Protein AF-A0A4Q5XL34-F1 (afdb_monomer)

Sequence (375 aa):
ARGGANPKLMLAGFIVAAGFISMWISNTSTSLILTPLALSVAAGSAVKGQENPKFAAALVLAIAYAATIGGLATPIGTPPNGIALTQLRAQGIDVSFGEWMAIGLPVVIVLLPIAWLILSQGLKIDAAGAKGAQERVKQELSKLGPLSTPEGRTAIIFFMTAGLWMISTLIADAISASLLGGTRIDSSHVDTMIATLAALLLFMVPAGNGTSRPILVWDDAQKIPWGILLLFGGGLALAAAAEMSGLSRFLASSLQGVADLHPAIVILLVGLLVIIITEFASNIATISLMGPVLISLSAGSETLGAGAFIVPAAMAASMGFAMPVGSASNAIAYGTGKVKQADMIRRGLIMNLCALVVLTIVGLTLAPLVLGGAP

Secondary structure (DSSP, 8-state):
-TTTT-HHHHHHHHHHHHHHHHTTS-HHHHHHHHHHHHHHHHHHT-BTTB--HHHHHHHHHHHHHHHHHHTTSSTTTSHHHHHHHHHHHHTT----HHHHHHHHHHHHHHHHHHHHHHHHTT----HHHHHHHHHHHHHHHHHS-SPPHHHHHHHHHHHHHHHHHHTHHHHHHHHHHHTSTTPPPPHHHHHHHHHHHHHHHHHHSB--SSS--BSS-HHHHTTS-HHHHHHHHHHHHHHHHHHHTTHHHHHHHHTHHHHTS-HHHHHHHHHHHHHHHHTTS-HHHHHHHHHHHHHHHHHT-SS--HHHHHHHHHHHTT---SSTTS-HHHHHHHHTS-S-HHHHHHHHHHHHHHHHHHHHHHHHTHHHHHH----

Foldseek 3Di:
DVLALDLLSVLLVLLVQLLQVLLADELLVSLVVCLVVLQLLQCLLDDPNHGDLLSSLLSLLSNLQSSLLSLQQWCRSDLLSVLLQLLCVVVVQHAARQLSNLQSVVLSVVLSVVSSVLSCPPDDGDSSSSVSSVVSVVVVVVVVPDQALLNVQLVVLVVVLVVCSNCLQVVQVVCCVPPVVNDGDDSNVSNVVSVVVSVVQQQCDASPPPDSGGSDDVVVVVPPPCVSVVLSVVLSVLLVVCVVVCVLVVLLVVCLVVLPDDVLVVLLVLLVVLLVCLLPDQLSVSLSVCSSNLQSSQVSHPWAHSQLRSSLSSSSSSLNQQHCNSDSSSVSSVVVVSHDNVSRNVSSVVSSVVSSVVSSVSSVPVRCVSSPGDD

Mean predicted aligned error: 5.88 Å

Solvent-accessible surface area (backbone atoms only — not comparable to full-atom values): 18573 Å² total; per-residue (Å²): 106,89,45,52,58,39,67,62,42,43,44,44,51,45,26,52,51,26,16,57,50,1,29,74,37,46,27,51,58,40,27,65,66,46,42,61,54,36,50,50,28,29,58,32,24,33,53,97,84,44,59,54,59,70,55,35,22,36,41,31,47,33,28,21,51,17,5,48,44,14,10,48,21,27,52,73,3,32,72,29,42,46,44,37,51,52,56,35,39,75,71,74,43,83,70,32,62,39,55,43,26,70,47,19,39,60,51,32,68,54,48,51,57,51,52,44,54,65,55,44,59,91,68,81,76,54,71,68,16,23,44,33,20,37,50,40,43,47,52,58,58,63,70,65,65,76,86,48,60,44,56,50,54,49,49,51,53,50,54,50,46,55,54,48,36,64,43,18,56,64,51,18,52,51,43,14,62,71,76,46,81,62,51,81,52,57,28,51,58,40,44,52,51,49,52,51,51,50,53,52,46,38,53,64,43,55,23,64,81,91,47,88,51,34,64,44,55,72,77,62,61,69,71,53,72,61,68,58,59,54,46,47,53,48,36,53,51,49,47,51,49,32,55,75,71,41,48,30,59,52,49,30,66,73,40,41,84,54,35,74,41,62,65,68,57,46,42,42,53,52,28,51,50,36,26,60,49,10,31,79,39,56,31,54,58,48,36,52,67,41,43,48,55,36,46,23,48,22,74,52,36,94,80,44,34,48,55,25,42,39,52,30,35,19,53,26,15,56,45,18,56,31,37,48,76,16,26,64,22,31,35,56,33,42,71,68,70,51,43,56,67,70,60,39,30,57,54,12,50,52,49,44,55,56,46,46,53,54,33,35,51,34,21,76,44,49,33,28,66,69,72,48,60,53,135

Nearest PDB structures (foldseek):
  7jsj-assembly1_A  TM=9.023E-01  e=7.312E-17  Homo sapiens
  8uvi-assembly1_A  TM=6.852E-01  e=2.572E-16  Homo sapiens
  8w6t-assembly1_A  TM=6.043E-01  e=1.166E-13  Homo sapiens
  8w6d-assembly1_B  TM=6.026E-01  e=8.239E-14  Homo sapiens
  6wtw-assembly1_A  TM=4.901E-01  e=1.485E-08  Lactobacillus acidophilus

pLDDT: mean 88.85, std 8.47, range [37.09, 98.38]

Structure (mmCIF, N/CA/C/O backbone):
data_AF-A0A4Q5XL34-F1
#
_entry.id   AF-A0A4Q5XL34-F1
#
loop_
_atom_site.group_PDB
_atom_site.id
_atom_site.type_symbol
_atom_site.label_atom_id
_atom_site.label_alt_id
_atom_site.label_comp_id
_atom_site.label_asym_id
_atom_site.label_entity_id
_atom_site.label_seq_id
_atom_site.pdbx_PDB_ins_code
_atom_site.Cartn_x
_atom_site.Cartn_y
_atom_site.Cartn_z
_atom_site.occupancy
_atom_site.B_iso_or_equiv
_atom_site.auth_seq_id
_atom_site.auth_comp_id
_atom_site.auth_asym_id
_atom_site.auth_atom_id
_atom_site.pdbx_PDB_model_num
ATOM 1 N N . ALA A 1 1 ? -21.518 -0.146 10.836 1.00 55.06 1 ALA A N 1
ATOM 2 C CA . ALA A 1 1 ? -22.998 -0.199 10.904 1.00 55.06 1 ALA A CA 1
ATOM 3 C C . ALA A 1 1 ? -23.592 -1.400 10.154 1.00 55.06 1 ALA A C 1
ATOM 5 O O . ALA A 1 1 ? -24.388 -2.113 10.754 1.00 55.06 1 ALA A O 1
ATOM 6 N N . ARG A 1 2 ? -23.206 -1.647 8.887 1.00 63.66 2 ARG A N 1
ATOM 7 C CA . ARG A 1 2 ? -23.783 -2.716 8.039 1.00 63.66 2 ARG A CA 1
ATOM 8 C C . ARG A 1 2 ? -23.348 -4.153 8.383 1.00 63.66 2 ARG A C 1
ATOM 10 O O . ARG A 1 2 ? -24.118 -5.067 8.144 1.00 63.66 2 ARG A O 1
ATOM 17 N N . GLY A 1 3 ? -22.181 -4.359 9.004 1.00 61.25 3 GLY A N 1
ATOM 18 C CA . GLY A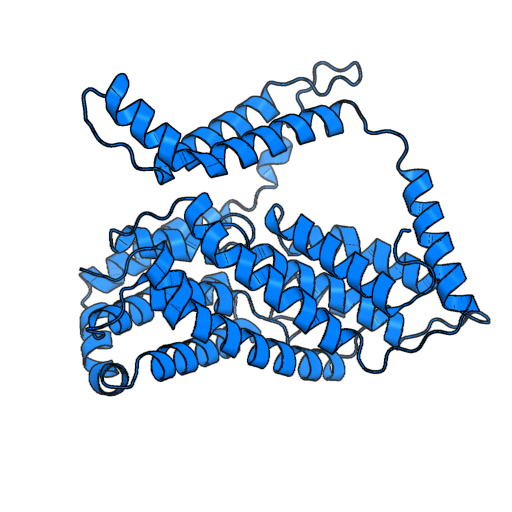 1 3 ? -21.699 -5.691 9.427 1.00 61.25 3 GLY A CA 1
ATOM 19 C C . GLY A 1 3 ? -22.455 -6.340 10.603 1.00 61.25 3 GLY A C 1
ATOM 20 O O . GLY A 1 3 ? -22.102 -7.440 11.022 1.00 61.25 3 GLY A O 1
ATOM 21 N N . GLY A 1 4 ? -23.482 -5.674 11.145 1.00 64.62 4 GLY A N 1
ATOM 22 C CA . GLY A 1 4 ? -24.278 -6.177 12.268 1.00 64.62 4 GLY A CA 1
ATOM 23 C C . GLY A 1 4 ? -23.469 -6.396 13.553 1.00 64.62 4 GLY A C 1
ATOM 24 O O . GLY A 1 4 ? -22.390 -5.832 13.723 1.00 64.62 4 GLY A O 1
ATOM 25 N N . ALA A 1 5 ? -23.999 -7.237 14.444 1.00 73.12 5 ALA A N 1
ATOM 26 C CA . ALA A 1 5 ? -23.354 -7.662 15.689 1.00 73.12 5 ALA A CA 1
ATOM 27 C C . ALA A 1 5 ? -22.424 -8.883 15.487 1.00 73.12 5 ALA A C 1
ATOM 29 O O . ALA A 1 5 ? -22.204 -9.659 16.412 1.00 73.12 5 ALA A O 1
ATOM 30 N N . ASN A 1 6 ? -21.905 -9.110 14.273 1.00 83.88 6 ASN A N 1
ATOM 31 C CA . ASN A 1 6 ? -20.937 -10.178 14.028 1.00 83.88 6 ASN A CA 1
ATOM 32 C C . ASN A 1 6 ? -19.512 -9.598 14.067 1.00 83.88 6 ASN A C 1
ATOM 34 O O . ASN A 1 6 ? -19.152 -8.811 13.187 1.00 83.88 6 ASN A O 1
ATOM 38 N N . PRO A 1 7 ? -18.665 -10.010 15.025 1.00 83.62 7 PRO A N 1
ATOM 39 C CA . PRO A 1 7 ? -17.337 -9.429 15.204 1.00 83.62 7 PRO A CA 1
ATOM 40 C C . PRO A 1 7 ? -16.414 -9.634 14.001 1.00 83.62 7 PRO A C 1
ATOM 42 O O . PRO A 1 7 ? -15.596 -8.768 13.696 1.00 83.62 7 PRO A O 1
ATOM 45 N N . LYS A 1 8 ? -16.569 -10.745 13.269 1.00 87.88 8 LYS A N 1
ATOM 46 C CA . LYS A 1 8 ? -15.782 -11.008 12.059 1.00 87.88 8 LYS A CA 1
ATOM 47 C C . LYS A 1 8 ? -16.195 -10.094 10.907 1.00 87.88 8 LYS A C 1
ATOM 49 O O . LYS A 1 8 ? -15.330 -9.643 10.164 1.00 87.88 8 LYS A O 1
ATOM 54 N N . LEU A 1 9 ? -17.487 -9.788 10.773 1.00 88.38 9 LEU A N 1
ATOM 55 C CA . LEU A 1 9 ? -17.978 -8.840 9.765 1.00 88.38 9 LEU A CA 1
ATOM 56 C C . LEU A 1 9 ? -17.636 -7.391 10.131 1.00 88.38 9 LEU A C 1
ATOM 58 O O . LEU A 1 9 ? -17.369 -6.582 9.247 1.00 88.38 9 LEU A O 1
ATOM 62 N N . MET A 1 10 ? -17.594 -7.061 11.425 1.00 88.00 10 MET A N 1
ATOM 63 C CA . MET A 1 10 ? -17.076 -5.769 11.883 1.00 88.00 10 MET A CA 1
ATOM 64 C C . MET A 1 10 ? -15.600 -5.607 11.517 1.00 88.00 10 MET A C 1
ATOM 66 O O . MET A 1 10 ? -15.234 -4.587 10.939 1.00 88.00 10 MET A O 1
ATOM 70 N N . LEU A 1 11 ? -14.781 -6.630 11.786 1.00 91.94 11 LEU A N 1
ATOM 71 C CA . LEU A 1 11 ? -13.372 -6.660 11.394 1.00 91.94 11 LEU A CA 1
ATOM 72 C C . LEU A 1 11 ? -13.209 -6.480 9.878 1.00 91.94 11 LEU A C 1
ATOM 74 O O . LEU A 1 11 ? -12.425 -5.640 9.449 1.00 91.94 11 LEU A O 1
ATOM 78 N N . ALA A 1 12 ? -13.995 -7.204 9.073 1.00 93.81 12 ALA A N 1
ATOM 79 C CA . ALA A 1 12 ? -13.999 -7.052 7.617 1.00 93.81 12 ALA A CA 1
ATOM 80 C C . ALA A 1 12 ? -14.335 -5.614 7.187 1.00 93.81 12 ALA A C 1
ATOM 82 O O . ALA A 1 12 ? -13.691 -5.078 6.294 1.00 93.81 12 ALA A O 1
ATOM 83 N N . GLY A 1 13 ? -15.292 -4.959 7.854 1.00 92.88 13 GLY A N 1
ATOM 84 C CA . GLY A 1 13 ? -15.625 -3.558 7.593 1.00 92.88 13 GLY A CA 1
ATOM 85 C C . GLY A 1 13 ? -14.450 -2.603 7.823 1.00 92.88 13 GLY A C 1
ATOM 86 O O . GLY A 1 13 ? -14.225 -1.721 6.999 1.00 92.88 13 GLY A O 1
ATOM 87 N N . PHE A 1 14 ? -13.678 -2.800 8.898 1.00 93.75 14 PHE A N 1
ATOM 88 C CA . PHE A 1 14 ? -12.454 -2.028 9.144 1.00 93.75 14 PHE A CA 1
ATOM 89 C C . PHE A 1 14 ? -11.369 -2.320 8.108 1.00 93.75 14 PHE A C 1
ATOM 91 O O . PHE A 1 14 ? -10.745 -1.383 7.627 1.00 93.75 14 PHE A O 1
ATOM 98 N N . ILE A 1 15 ? -11.179 -3.588 7.730 1.00 96.75 15 ILE A N 1
ATOM 99 C CA . ILE A 1 15 ? -10.200 -3.993 6.711 1.00 96.75 15 ILE A CA 1
ATOM 100 C C . ILE A 1 15 ? -10.532 -3.359 5.359 1.00 96.75 15 ILE A C 1
ATOM 102 O O . ILE A 1 15 ? -9.663 -2.769 4.732 1.00 96.75 15 ILE A O 1
ATOM 106 N N . VAL A 1 16 ? -11.790 -3.427 4.919 1.00 96.56 16 VAL A N 1
ATOM 107 C CA . VAL A 1 16 ? -12.207 -2.843 3.637 1.00 96.56 16 VAL A CA 1
ATOM 108 C C . VAL A 1 16 ? -12.094 -1.320 3.668 1.00 96.56 16 VAL A C 1
ATOM 110 O O . VAL A 1 16 ? -11.579 -0.739 2.719 1.00 96.56 16 VAL A O 1
ATOM 113 N N . ALA A 1 17 ? -12.524 -0.667 4.753 1.00 94.81 17 ALA A N 1
ATOM 114 C CA . ALA A 1 17 ? -12.429 0.787 4.873 1.00 94.81 17 ALA A CA 1
ATOM 115 C C . ALA A 1 17 ? -10.970 1.270 4.904 1.00 94.81 17 ALA A C 1
ATOM 117 O O . ALA A 1 17 ? -10.613 2.167 4.147 1.00 94.81 17 ALA A O 1
ATOM 118 N N . ALA A 1 18 ? -10.124 0.656 5.736 1.00 96.94 18 ALA A N 1
ATOM 119 C CA . ALA A 1 18 ? -8.704 0.986 5.819 1.00 96.94 18 ALA A CA 1
ATOM 120 C C . ALA A 1 18 ? -7.989 0.699 4.498 1.00 96.94 18 ALA A C 1
ATOM 122 O O . ALA A 1 18 ? -7.289 1.567 3.991 1.00 96.94 18 ALA A O 1
ATOM 123 N N . GLY A 1 19 ? -8.227 -0.473 3.905 1.00 97.44 19 GLY A N 1
ATOM 124 C CA . GLY A 1 19 ? -7.669 -0.841 2.609 1.00 97.44 19 GLY A CA 1
ATOM 125 C C . GLY A 1 19 ? -8.031 0.171 1.532 1.00 97.44 19 GLY A C 1
ATOM 126 O O . GLY A 1 19 ? -7.138 0.691 0.878 1.00 97.44 19 GLY A O 1
ATOM 127 N N . PHE A 1 20 ? -9.314 0.516 1.404 1.00 96.19 20 PHE A N 1
ATOM 128 C CA . PHE A 1 20 ? -9.785 1.482 0.414 1.00 96.19 20 PHE A CA 1
ATOM 129 C C . PHE A 1 20 ? -9.206 2.886 0.626 1.00 96.19 20 PHE A C 1
ATOM 131 O O . PHE A 1 20 ? -8.734 3.494 -0.327 1.00 96.19 20 PHE A O 1
ATOM 138 N N . ILE A 1 21 ? -9.205 3.404 1.859 1.00 95.06 21 ILE A N 1
ATOM 139 C CA . ILE A 1 21 ? -8.657 4.740 2.152 1.00 95.06 21 ILE A CA 1
ATOM 140 C C . ILE A 1 21 ? -7.155 4.781 1.836 1.00 95.06 21 ILE A C 1
ATOM 142 O O . ILE A 1 21 ? -6.678 5.743 1.234 1.00 95.06 21 ILE A O 1
ATOM 146 N N . SER A 1 22 ? -6.424 3.714 2.168 1.00 96.06 22 SER A N 1
ATOM 147 C CA . SER A 1 22 ? -4.981 3.638 1.928 1.00 96.06 22 SER A CA 1
ATOM 148 C C . SER A 1 22 ? -4.590 3.483 0.460 1.00 96.06 22 SER A C 1
ATOM 150 O O . SER A 1 22 ? -3.429 3.677 0.123 1.00 96.06 22 SER A O 1
ATOM 152 N N . MET A 1 23 ? -5.537 3.172 -0.433 1.00 94.94 23 MET A N 1
ATOM 153 C CA . MET A 1 23 ? -5.277 3.221 -1.877 1.00 94.94 23 MET A CA 1
ATOM 154 C C . MET A 1 23 ? -4.983 4.647 -2.353 1.00 94.94 23 MET A C 1
ATOM 156 O O . MET A 1 23 ? -4.380 4.822 -3.404 1.00 94.94 23 MET A O 1
ATOM 160 N N . TRP A 1 24 ? -5.430 5.665 -1.617 1.00 92.06 24 TRP A N 1
ATOM 161 C CA . TRP A 1 24 ? -5.413 7.060 -2.069 1.00 92.06 24 TRP A CA 1
ATOM 162 C C . TRP A 1 24 ? -4.638 7.988 -1.139 1.00 92.06 24 TRP A C 1
ATOM 164 O O . TRP A 1 24 ? -4.260 9.090 -1.528 1.00 92.06 24 TRP A O 1
ATOM 174 N N . ILE A 1 25 ? -4.429 7.558 0.103 1.00 89.56 25 ILE A N 1
ATOM 175 C CA . ILE A 1 25 ? -3.757 8.312 1.156 1.00 89.56 25 ILE A CA 1
ATOM 176 C C . ILE A 1 25 ? -2.676 7.416 1.763 1.00 89.56 25 ILE A C 1
ATOM 178 O O . ILE A 1 25 ? -2.799 6.195 1.762 1.00 89.56 25 ILE A O 1
ATOM 182 N N . SER A 1 26 ? -1.621 8.016 2.318 1.00 88.94 26 SER A N 1
ATOM 183 C CA . SER A 1 26 ? -0.533 7.266 2.947 1.00 88.94 26 SER A CA 1
ATOM 184 C C . SER A 1 26 ? -1.011 6.287 4.033 1.00 88.94 26 SER A C 1
ATOM 186 O O . SER A 1 26 ? -1.882 6.603 4.853 1.00 88.94 26 SER A O 1
ATOM 188 N N . ASN A 1 27 ? -0.349 5.129 4.102 1.00 92.06 27 ASN A N 1
ATOM 189 C CA . ASN A 1 27 ? -0.591 4.080 5.102 1.00 92.06 27 ASN A CA 1
ATOM 190 C C . ASN A 1 27 ? -0.588 4.615 6.546 1.00 92.06 27 ASN A C 1
ATOM 192 O O . ASN A 1 27 ? -1.427 4.237 7.372 1.00 92.06 27 ASN A O 1
ATOM 196 N N . THR A 1 28 ? 0.330 5.540 6.837 1.00 90.44 28 THR A N 1
ATOM 197 C CA . THR A 1 28 ? 0.462 6.194 8.143 1.00 90.44 28 THR A CA 1
ATOM 198 C C . THR A 1 28 ? -0.777 7.017 8.480 1.00 90.44 28 THR A C 1
ATOM 200 O O . THR A 1 28 ? -1.346 6.856 9.558 1.00 90.44 28 THR A O 1
ATOM 203 N N . SER A 1 29 ? -1.233 7.871 7.559 1.00 90.94 29 SER A N 1
ATOM 204 C CA . SER A 1 29 ? -2.419 8.710 7.764 1.00 90.94 29 SER A CA 1
ATOM 205 C C . SER A 1 29 ? -3.676 7.864 7.952 1.00 90.94 29 SER A C 1
ATOM 207 O O . SER A 1 29 ? -4.436 8.103 8.890 1.00 90.94 29 SER A O 1
ATOM 209 N N . THR A 1 30 ? -3.863 6.835 7.121 1.00 94.62 30 THR A N 1
ATOM 210 C CA . THR A 1 30 ? -4.982 5.890 7.240 1.00 94.62 30 THR A CA 1
ATOM 211 C C . THR A 1 30 ? -5.012 5.244 8.625 1.00 94.62 30 THR A C 1
ATOM 213 O O . THR A 1 30 ? -6.053 5.216 9.288 1.00 94.62 30 THR A O 1
ATOM 216 N N . SER A 1 31 ? -3.854 4.785 9.104 1.00 95.06 31 SER A N 1
ATOM 217 C CA . SER A 1 31 ? -3.725 4.163 10.422 1.00 95.06 31 SER A CA 1
ATOM 218 C C . SER A 1 31 ? -4.014 5.143 11.560 1.00 95.06 31 SER A C 1
ATOM 220 O O . SER A 1 31 ? -4.745 4.793 12.487 1.00 95.06 31 SER A O 1
ATOM 222 N N . LEU A 1 32 ? -3.507 6.378 11.488 1.00 94.00 32 LEU A N 1
ATOM 223 C CA . LEU A 1 32 ? -3.751 7.413 12.500 1.00 94.00 32 LEU A CA 1
ATOM 224 C C . LEU A 1 32 ? -5.230 7.798 12.606 1.00 94.00 32 LEU A C 1
ATOM 226 O O . LEU A 1 32 ? -5.727 7.992 13.712 1.00 94.00 32 LEU A O 1
ATOM 230 N N . ILE A 1 33 ? -5.939 7.878 11.479 1.00 93.62 33 ILE A N 1
ATOM 231 C CA . ILE A 1 33 ? -7.359 8.257 11.446 1.00 93.62 33 ILE A CA 1
ATOM 232 C C . ILE A 1 33 ? -8.240 7.137 12.011 1.00 93.62 33 ILE A C 1
ATOM 234 O O . ILE A 1 33 ? -9.164 7.390 12.784 1.00 93.62 33 ILE A O 1
ATOM 238 N N . LEU A 1 34 ? -7.967 5.884 11.635 1.00 95.12 34 LEU A N 1
ATOM 239 C CA . LEU A 1 34 ? -8.859 4.765 11.947 1.00 95.12 34 LEU A CA 1
ATOM 240 C C . LEU A 1 34 ? -8.557 4.088 13.287 1.00 95.12 34 LEU A C 1
ATOM 242 O O . LEU A 1 34 ? -9.462 3.499 13.882 1.00 95.12 34 LEU A O 1
ATOM 246 N N . THR A 1 35 ? -7.324 4.162 13.794 1.00 95.12 35 THR A N 1
ATOM 247 C CA . THR A 1 35 ? -6.951 3.500 15.058 1.00 95.12 35 THR A CA 1
ATOM 248 C C . THR A 1 35 ? -7.767 4.006 16.255 1.00 95.12 35 THR A C 1
ATOM 250 O O . THR A 1 35 ? -8.309 3.168 16.980 1.00 95.12 35 THR A O 1
ATOM 253 N N . PRO A 1 36 ? -7.959 5.327 16.465 1.00 93.06 36 PRO A N 1
ATOM 254 C CA . PRO A 1 36 ? -8.820 5.826 17.539 1.00 93.06 36 PRO A CA 1
ATOM 255 C C . PRO A 1 36 ? -10.260 5.315 17.427 1.00 93.06 36 PRO A C 1
ATOM 257 O O . PRO A 1 36 ? -10.876 4.964 18.434 1.00 93.06 36 PRO A O 1
ATOM 260 N N . LEU A 1 37 ? -10.783 5.204 16.201 1.00 92.00 37 LEU A N 1
ATOM 261 C CA . LEU A 1 37 ? -12.111 4.648 15.951 1.00 92.00 37 LEU A CA 1
ATOM 262 C C . LEU A 1 37 ? -12.178 3.165 16.348 1.00 92.00 37 LEU A C 1
ATOM 264 O O . LEU A 1 37 ? -13.106 2.765 17.050 1.00 92.00 37 LEU A O 1
ATOM 268 N N . ALA A 1 38 ? -11.184 2.359 15.966 1.00 92.56 38 ALA A N 1
ATOM 269 C CA . ALA A 1 38 ? -11.091 0.959 16.383 1.00 92.56 38 ALA A CA 1
ATOM 270 C C . ALA A 1 38 ? -11.008 0.802 17.904 1.00 92.56 38 ALA A C 1
ATOM 272 O O . ALA A 1 38 ? -11.711 -0.040 18.461 1.00 92.56 38 ALA A O 1
ATOM 273 N N . LEU A 1 39 ? -10.207 1.628 18.583 1.00 93.12 39 LEU A N 1
ATOM 274 C CA . LEU A 1 39 ? -10.120 1.625 20.044 1.00 93.12 39 LEU A CA 1
ATOM 275 C C . LEU A 1 39 ? -11.458 1.993 20.686 1.00 93.12 39 LEU A C 1
ATOM 277 O O . LEU A 1 39 ? -11.887 1.337 21.632 1.00 93.12 39 LEU A O 1
ATOM 281 N N . SER A 1 40 ? -12.159 2.987 20.140 1.00 91.06 40 SER A N 1
ATOM 282 C CA . SER A 1 40 ? -13.471 3.372 20.652 1.00 91.06 40 SER A CA 1
ATOM 283 C C . SER A 1 40 ? -14.504 2.254 20.496 1.00 91.06 40 SER A C 1
ATOM 285 O O . SER A 1 40 ? -15.274 1.985 21.417 1.00 91.06 40 SER A O 1
ATOM 287 N N . VAL A 1 41 ? -14.493 1.556 19.358 1.00 89.88 41 VAL A N 1
ATOM 288 C CA . VAL A 1 41 ? -15.361 0.397 19.102 1.00 89.88 41 VAL A CA 1
ATOM 289 C C . VAL A 1 41 ? -14.999 -0.791 19.994 1.00 89.88 41 VAL A C 1
ATOM 291 O O . VAL A 1 41 ? -15.896 -1.469 20.494 1.00 89.88 41 VAL A O 1
ATOM 294 N N . ALA A 1 42 ? -13.708 -1.025 20.238 1.00 89.81 42 ALA A N 1
ATOM 295 C CA . ALA A 1 42 ? -13.246 -2.044 21.173 1.00 89.81 42 ALA A CA 1
ATOM 296 C C . ALA A 1 42 ? -13.729 -1.756 22.604 1.00 89.81 42 ALA A C 1
ATOM 298 O O . ALA A 1 42 ? -14.260 -2.660 23.250 1.00 89.81 42 ALA A O 1
ATOM 299 N N . ALA A 1 43 ? -13.643 -0.505 23.062 1.00 89.44 43 ALA A N 1
ATOM 300 C CA . ALA A 1 43 ? -14.160 -0.083 24.365 1.00 89.44 43 ALA A CA 1
ATOM 301 C C . ALA A 1 43 ? -15.682 -0.275 24.474 1.00 89.44 43 ALA A C 1
ATOM 303 O O . ALA A 1 43 ? -16.180 -0.795 25.470 1.00 89.44 43 ALA A O 1
ATOM 304 N N . GLY A 1 44 ? -16.426 0.043 23.408 1.00 86.56 44 GLY A N 1
ATOM 305 C CA . GLY A 1 44 ? -17.869 -0.214 23.328 1.00 86.56 44 GLY A CA 1
ATOM 306 C C . GLY A 1 44 ? -18.251 -1.699 23.385 1.00 86.56 44 GLY A C 1
ATOM 307 O O . GLY A 1 44 ? -19.404 -2.018 23.652 1.00 86.56 44 GLY A O 1
ATOM 308 N N . SER A 1 45 ? -17.300 -2.614 23.162 1.00 86.19 45 SER A N 1
ATOM 309 C CA . SER A 1 45 ? -17.525 -4.061 23.263 1.00 86.19 45 SER A CA 1
ATOM 310 C C . SER A 1 45 ? -17.360 -4.637 24.671 1.00 86.19 45 SER A C 1
ATOM 312 O O . SER A 1 45 ? -17.536 -5.843 24.855 1.00 86.19 45 SER A O 1
ATOM 314 N N . ALA A 1 46 ? -17.007 -3.806 25.657 1.00 84.25 46 ALA A N 1
ATOM 315 C CA . ALA A 1 46 ? -16.747 -4.254 27.016 1.00 84.25 46 ALA A CA 1
ATOM 316 C C . ALA A 1 46 ? -17.994 -4.877 27.665 1.00 84.25 46 ALA A C 1
ATOM 318 O O . ALA A 1 46 ? -19.076 -4.291 27.682 1.00 84.25 46 ALA A O 1
ATOM 319 N N . VAL A 1 47 ? -17.827 -6.062 28.256 1.00 78.31 47 VAL A N 1
ATOM 320 C CA . VAL A 1 47 ? -18.876 -6.765 29.007 1.00 78.31 47 VAL A CA 1
ATOM 321 C C . VAL A 1 47 ? -18.489 -6.745 30.481 1.00 78.31 47 VAL A C 1
ATOM 323 O O . VAL A 1 47 ? -17.364 -7.093 30.829 1.00 78.31 47 VAL A O 1
ATOM 326 N N . LYS A 1 48 ? -19.396 -6.298 31.362 1.00 76.75 48 LYS A N 1
ATOM 327 C CA . LYS A 1 48 ? -19.111 -6.080 32.800 1.00 76.75 48 LYS A CA 1
ATOM 328 C C . LYS A 1 48 ? -17.880 -5.185 33.048 1.00 76.75 48 LYS A C 1
ATOM 330 O O . LYS A 1 48 ? -17.116 -5.414 33.979 1.00 76.75 48 LYS A O 1
ATOM 335 N N . GLY A 1 49 ? -17.670 -4.186 32.187 1.00 75.56 49 GLY A N 1
ATOM 336 C CA . GLY A 1 49 ? -16.539 -3.256 32.280 1.00 75.56 49 GLY A CA 1
ATOM 337 C C . GLY A 1 49 ? -15.188 -3.830 31.841 1.00 75.56 49 GLY A C 1
ATOM 338 O O . GLY A 1 49 ? -14.185 -3.131 31.942 1.00 75.56 49 GLY A O 1
ATOM 339 N N . GLN A 1 50 ? -15.139 -5.067 31.334 1.00 78.31 50 GLN A N 1
ATOM 340 C CA . GLN A 1 50 ? -13.913 -5.678 30.823 1.00 78.31 50 GLN A CA 1
ATOM 341 C C . GLN A 1 50 ? -13.927 -5.719 29.294 1.00 78.31 50 GLN A C 1
ATOM 343 O O . GLN A 1 50 ? -14.799 -6.334 28.676 1.00 78.31 50 GLN A O 1
ATOM 348 N N . GLU A 1 51 ? -12.949 -5.056 28.680 1.00 81.62 51 GLU A N 1
ATOM 349 C CA . GLU A 1 51 ? -12.702 -5.150 27.241 1.00 81.62 51 GLU A CA 1
ATOM 350 C C . GLU A 1 51 ? -12.177 -6.537 26.869 1.00 81.62 51 GLU A C 1
ATOM 352 O O . GLU A 1 51 ? -11.400 -7.146 27.604 1.00 81.62 51 GLU A O 1
ATOM 357 N N . ASN A 1 52 ? -12.528 -7.013 25.674 1.00 87.25 52 ASN A N 1
ATOM 358 C CA . ASN A 1 52 ? -11.911 -8.207 25.116 1.00 87.25 52 ASN A CA 1
ATOM 359 C C . ASN A 1 52 ? -10.561 -7.838 24.468 1.00 87.25 52 ASN A C 1
ATOM 361 O O . ASN A 1 52 ? -10.550 -7.255 23.376 1.00 87.25 52 ASN A O 1
ATOM 365 N N . PRO A 1 53 ? -9.414 -8.209 25.071 1.00 88.88 53 PRO A N 1
ATOM 366 C CA . PRO A 1 53 ? -8.104 -7.794 24.574 1.00 88.88 53 PRO A CA 1
ATOM 367 C C . PRO A 1 53 ? -7.808 -8.362 23.182 1.00 88.88 53 PRO A C 1
ATOM 369 O O . PRO A 1 53 ? -7.162 -7.703 22.372 1.00 88.88 53 PRO A O 1
ATOM 372 N N . LYS A 1 54 ? -8.327 -9.558 22.861 1.00 89.44 54 LYS A N 1
ATOM 373 C CA . LYS A 1 54 ? -8.141 -10.175 21.540 1.00 89.44 54 LYS A CA 1
ATOM 374 C C . LYS A 1 54 ? -8.888 -9.410 20.454 1.00 89.44 54 LYS A C 1
ATOM 376 O O . LYS A 1 54 ? -8.388 -9.315 19.339 1.00 89.44 54 LYS A O 1
ATOM 381 N N . PHE A 1 55 ? -10.062 -8.861 20.767 1.00 90.81 55 PHE A N 1
ATOM 382 C CA . PHE A 1 55 ? -10.810 -8.052 19.810 1.00 90.81 55 PHE A CA 1
ATOM 383 C C . PHE A 1 55 ? -10.167 -6.691 19.574 1.00 90.81 55 PHE A C 1
ATOM 385 O O . PHE A 1 55 ? -9.994 -6.307 18.420 1.00 90.81 55 PHE A O 1
ATOM 392 N N . ALA A 1 56 ? -9.760 -6.002 20.643 1.00 92.38 56 ALA A N 1
ATOM 393 C CA . ALA A 1 56 ? -9.050 -4.732 20.530 1.00 92.38 56 ALA A CA 1
ATOM 394 C C . ALA A 1 56 ? -7.775 -4.884 19.683 1.00 92.38 56 ALA A C 1
ATOM 396 O O . ALA A 1 56 ? -7.578 -4.141 18.723 1.00 92.38 56 ALA A O 1
ATOM 397 N N . ALA A 1 57 ? -6.961 -5.905 19.979 1.00 93.75 57 ALA A N 1
ATOM 398 C CA . ALA A 1 57 ? -5.762 -6.219 19.208 1.00 93.75 57 ALA A CA 1
ATOM 399 C C . ALA A 1 57 ? -6.077 -6.531 17.737 1.00 93.75 57 ALA A C 1
ATOM 401 O O . ALA A 1 57 ? -5.390 -6.037 16.848 1.00 93.75 57 ALA A O 1
ATOM 402 N N . ALA A 1 58 ? -7.124 -7.323 17.474 1.00 94.31 58 ALA A N 1
ATOM 403 C CA . ALA A 1 58 ? -7.516 -7.691 16.117 1.00 94.31 58 ALA A CA 1
ATOM 404 C C . ALA A 1 58 ? -7.966 -6.479 15.291 1.00 94.31 58 ALA A C 1
ATOM 406 O O . ALA A 1 58 ? -7.555 -6.368 14.143 1.00 94.31 58 ALA A O 1
ATOM 407 N N . LEU A 1 59 ? -8.765 -5.565 15.855 1.00 94.19 59 LEU A N 1
ATOM 408 C CA . LEU A 1 59 ? -9.207 -4.354 15.151 1.00 94.19 59 LEU A CA 1
ATOM 409 C C . LEU A 1 59 ? -8.034 -3.439 14.788 1.00 94.19 59 LEU A C 1
ATOM 411 O O . LEU A 1 59 ? -7.953 -2.950 13.664 1.00 94.19 59 LEU A O 1
ATOM 415 N N . VAL A 1 60 ? -7.121 -3.231 15.736 1.00 95.50 60 VAL A N 1
ATOM 416 C CA . VAL A 1 60 ? -5.958 -2.361 15.544 1.00 95.50 60 VAL A CA 1
ATOM 417 C C . VAL A 1 60 ? -4.980 -2.970 14.528 1.00 95.50 60 VAL A C 1
ATOM 419 O O . VAL A 1 60 ? -4.553 -2.281 13.603 1.00 95.50 60 VAL A O 1
ATOM 422 N N . LEU A 1 61 ? -4.690 -4.275 14.620 1.00 95.75 61 LEU A N 1
ATOM 423 C CA . LEU A 1 61 ? -3.875 -4.982 13.620 1.00 95.75 61 LEU A CA 1
ATOM 424 C C . LEU A 1 61 ? -4.539 -5.027 12.241 1.00 95.75 61 LEU A C 1
ATOM 426 O O . LEU A 1 61 ? -3.851 -4.916 11.232 1.00 95.75 61 LEU A O 1
ATOM 430 N N . ALA A 1 62 ? -5.864 -5.170 12.182 1.00 96.25 62 ALA A N 1
ATOM 431 C CA . ALA A 1 62 ? -6.602 -5.168 10.925 1.00 96.25 62 ALA A CA 1
ATOM 432 C C . ALA A 1 62 ? -6.448 -3.855 10.170 1.00 96.25 62 ALA A C 1
ATOM 434 O O . ALA A 1 62 ? -6.242 -3.890 8.963 1.00 96.25 62 ALA A O 1
ATOM 435 N N . ILE A 1 63 ? -6.502 -2.718 10.867 1.00 97.25 63 ILE A N 1
ATOM 436 C CA . ILE A 1 63 ? -6.235 -1.416 10.253 1.00 97.25 63 ILE A CA 1
ATOM 437 C C . ILE A 1 63 ? -4.791 -1.347 9.766 1.00 97.25 63 ILE A C 1
ATOM 439 O O . ILE A 1 63 ? -4.577 -0.952 8.626 1.00 97.25 63 ILE A O 1
ATOM 443 N N . ALA A 1 64 ? -3.819 -1.758 10.587 1.00 96.56 64 ALA A N 1
ATOM 444 C CA . ALA A 1 64 ? -2.413 -1.684 10.204 1.00 96.56 64 ALA A CA 1
ATOM 445 C C . ALA A 1 64 ? -2.108 -2.514 8.949 1.00 96.56 64 ALA A C 1
ATOM 447 O O . ALA A 1 64 ? -1.498 -2.013 8.006 1.00 96.56 64 ALA A O 1
ATOM 448 N N . TYR A 1 65 ? -2.593 -3.759 8.906 1.00 97.31 65 TYR A N 1
ATOM 449 C CA . TYR A 1 65 ? -2.383 -4.649 7.765 1.00 97.31 65 TYR A CA 1
ATOM 450 C C . TYR A 1 65 ? -3.139 -4.153 6.540 1.00 97.31 65 TYR A C 1
ATOM 452 O O . TYR A 1 65 ? -2.570 -4.088 5.456 1.00 97.31 65 TYR A O 1
ATOM 460 N N . ALA A 1 66 ? -4.402 -3.760 6.704 1.00 97.81 66 ALA A N 1
ATOM 461 C CA . ALA A 1 66 ? -5.202 -3.270 5.595 1.00 97.81 66 ALA A CA 1
ATOM 462 C C . ALA A 1 66 ? -4.669 -1.957 5.020 1.00 97.81 66 ALA A C 1
ATOM 464 O O . ALA A 1 66 ? -4.704 -1.801 3.807 1.00 97.81 66 ALA A O 1
ATOM 465 N N . ALA A 1 67 ? -4.140 -1.048 5.844 1.00 97.12 67 ALA A N 1
ATOM 466 C CA . ALA A 1 67 ? -3.497 0.169 5.361 1.00 97.12 67 ALA A CA 1
ATOM 467 C C . ALA A 1 67 ? -2.290 -0.175 4.475 1.00 97.12 67 ALA A C 1
ATOM 469 O O . ALA A 1 67 ? -2.211 0.249 3.327 1.00 97.12 67 ALA A O 1
ATOM 470 N N . THR A 1 68 ? -1.400 -1.040 4.963 1.00 96.31 68 THR A N 1
ATOM 471 C CA . THR A 1 68 ? -0.235 -1.490 4.192 1.00 96.31 68 THR A CA 1
ATOM 472 C C . THR A 1 68 ? -0.621 -2.204 2.892 1.00 96.31 68 THR A C 1
ATOM 474 O O . THR A 1 68 ? -0.060 -1.898 1.844 1.00 96.31 68 THR A O 1
ATOM 477 N N . ILE A 1 69 ? -1.599 -3.117 2.936 1.00 98.12 69 ILE A N 1
ATOM 478 C CA . ILE A 1 69 ? -2.088 -3.834 1.749 1.00 98.12 69 ILE A CA 1
ATOM 479 C C . ILE A 1 69 ? -2.760 -2.859 0.776 1.00 98.12 69 ILE A C 1
ATOM 481 O O . ILE A 1 69 ? -2.482 -2.900 -0.414 1.00 98.12 69 ILE A O 1
ATOM 485 N N . GLY A 1 70 ? -3.621 -1.965 1.262 1.00 97.44 70 GLY A N 1
ATOM 486 C CA . GLY A 1 70 ? -4.350 -0.997 0.444 1.00 97.44 70 GLY A CA 1
ATOM 487 C C . GLY A 1 70 ? -3.433 -0.088 -0.370 1.00 97.44 70 GLY A C 1
ATOM 488 O O . GLY A 1 70 ? -3.704 0.156 -1.544 1.00 97.44 70 GLY A O 1
ATOM 489 N N . GLY A 1 71 ? -2.301 0.323 0.211 1.00 96.31 71 GLY A N 1
ATOM 490 C CA . GLY A 1 71 ? -1.293 1.136 -0.470 1.00 96.31 71 GLY A CA 1
ATOM 491 C C . GLY A 1 71 ? -0.671 0.484 -1.711 1.00 96.31 71 GLY A C 1
ATOM 492 O O . GLY A 1 71 ? -0.092 1.186 -2.533 1.00 96.31 71 GLY A O 1
ATOM 493 N N . LEU A 1 72 ? -0.814 -0.833 -1.899 1.00 97.19 72 LEU A N 1
ATOM 494 C CA . LEU A 1 72 ? -0.324 -1.539 -3.089 1.00 97.19 72 LEU A CA 1
ATOM 495 C C . LEU A 1 72 ? -1.167 -1.255 -4.344 1.00 97.19 72 LEU A C 1
ATOM 497 O O . LEU A 1 72 ? -0.678 -1.435 -5.458 1.00 97.19 72 LEU A O 1
ATOM 501 N N . ALA A 1 73 ? -2.425 -0.829 -4.177 1.00 97.06 73 ALA A N 1
ATOM 502 C CA . ALA A 1 73 ? -3.387 -0.752 -5.275 1.00 97.06 73 ALA A CA 1
ATOM 503 C C . ALA A 1 73 ? -3.041 0.303 -6.331 1.00 97.06 73 ALA A C 1
ATOM 505 O O . ALA A 1 73 ? -3.339 0.095 -7.502 1.00 97.06 73 ALA A O 1
ATOM 506 N N . THR A 1 74 ? -2.448 1.430 -5.932 1.00 95.69 74 THR A N 1
ATOM 507 C CA . THR A 1 74 ? -2.207 2.579 -6.818 1.00 95.69 74 THR A CA 1
ATOM 508 C C . THR A 1 74 ? -0.750 3.048 -6.741 1.00 95.69 74 THR A C 1
ATOM 510 O O . THR A 1 74 ? -0.086 2.830 -5.722 1.00 95.69 74 THR A O 1
ATOM 513 N N . PRO A 1 75 ? -0.250 3.763 -7.765 1.00 92.62 75 PRO A N 1
ATOM 514 C CA . PRO A 1 75 ? 1.071 4.399 -7.735 1.00 92.62 75 PRO A CA 1
ATOM 515 C C . PRO A 1 75 ? 1.334 5.300 -6.523 1.00 92.62 75 PRO A C 1
ATOM 517 O O . PRO A 1 75 ? 2.460 5.378 -6.038 1.00 92.62 75 PRO A O 1
ATOM 520 N N . ILE A 1 76 ? 0.298 5.992 -6.039 1.00 91.00 76 ILE A N 1
ATOM 521 C CA . ILE A 1 76 ? 0.408 7.009 -4.985 1.00 91.00 76 ILE A CA 1
ATOM 522 C C . ILE A 1 76 ? 0.195 6.454 -3.572 1.00 91.00 76 ILE A C 1
ATOM 524 O O . ILE A 1 76 ? 0.488 7.149 -2.601 1.00 91.00 76 ILE A O 1
ATOM 528 N N . GLY A 1 77 ? -0.311 5.223 -3.440 1.00 91.19 77 GLY A N 1
ATOM 529 C CA . GLY A 1 77 ? -0.659 4.642 -2.141 1.00 91.19 77 GLY A CA 1
ATOM 530 C C . GLY A 1 77 ? 0.549 4.458 -1.217 1.00 91.19 77 GLY A C 1
ATOM 531 O O . GLY A 1 77 ? 0.466 4.714 -0.014 1.00 91.19 77 GLY A O 1
ATOM 532 N N . THR A 1 78 ? 1.703 4.067 -1.769 1.00 92.25 78 THR A N 1
ATOM 533 C CA . THR A 1 78 ? 2.942 3.892 -0.999 1.00 92.25 78 THR A CA 1
ATOM 534 C C . THR A 1 78 ? 4.187 4.284 -1.809 1.00 92.25 78 THR A C 1
ATOM 536 O O . THR A 1 78 ? 4.262 3.976 -3.000 1.00 92.25 78 THR A O 1
ATOM 539 N N . PRO A 1 79 ? 5.201 4.931 -1.196 1.00 91.25 79 PRO A N 1
ATOM 540 C CA . PRO A 1 79 ? 6.394 5.394 -1.911 1.00 91.25 79 PRO A CA 1
ATOM 541 C C . PRO A 1 79 ? 7.182 4.333 -2.706 1.00 91.25 79 PRO A C 1
ATOM 543 O O . PRO A 1 79 ? 7.668 4.678 -3.783 1.00 91.25 79 PRO A O 1
ATOM 546 N N . PRO A 1 80 ? 7.317 3.064 -2.257 1.00 93.50 80 PRO A N 1
ATOM 547 C CA . PRO A 1 80 ? 7.962 2.020 -3.051 1.00 93.50 80 PRO A CA 1
ATOM 548 C C . PRO A 1 80 ? 7.358 1.817 -4.443 1.00 93.50 80 PRO A C 1
ATOM 550 O O . PRO A 1 80 ? 8.107 1.530 -5.372 1.00 93.50 80 PRO A O 1
ATOM 553 N N . ASN A 1 81 ? 6.048 2.031 -4.618 1.00 95.00 81 ASN A N 1
ATOM 554 C CA . ASN A 1 81 ? 5.398 1.937 -5.929 1.00 95.00 81 ASN A CA 1
ATOM 555 C C . ASN A 1 81 ? 5.941 3.012 -6.879 1.00 95.00 81 ASN A C 1
ATOM 557 O O . ASN A 1 81 ? 6.325 2.712 -8.004 1.00 95.00 81 ASN A O 1
ATOM 561 N N . GLY A 1 82 ? 6.058 4.253 -6.399 1.00 91.88 82 GLY A N 1
ATOM 562 C CA . GLY A 1 82 ? 6.658 5.350 -7.160 1.00 91.88 82 GLY A CA 1
ATOM 563 C C . GLY A 1 82 ? 8.106 5.068 -7.571 1.00 91.88 82 GLY A C 1
ATOM 564 O O . GLY A 1 82 ? 8.491 5.363 -8.697 1.00 91.88 82 GLY A O 1
ATOM 565 N N . ILE A 1 83 ? 8.896 4.437 -6.699 1.00 91.44 83 ILE A N 1
ATOM 566 C CA . ILE A 1 83 ? 10.287 4.063 -7.011 1.00 91.44 83 ILE A CA 1
ATOM 567 C C . ILE A 1 83 ? 10.347 2.932 -8.035 1.00 91.44 83 ILE A C 1
ATOM 569 O O . ILE A 1 83 ? 11.197 2.945 -8.918 1.00 91.44 83 ILE A O 1
ATOM 573 N N . ALA A 1 84 ? 9.432 1.970 -7.954 1.00 93.88 84 ALA A N 1
ATOM 574 C CA . ALA A 1 84 ? 9.305 0.929 -8.965 1.00 93.88 84 ALA A CA 1
ATOM 575 C C . ALA A 1 84 ? 9.047 1.541 -10.347 1.00 93.88 84 ALA A C 1
ATOM 577 O O . ALA A 1 84 ? 9.709 1.181 -11.314 1.00 93.88 84 ALA A O 1
ATOM 578 N N . LEU A 1 85 ? 8.130 2.512 -10.422 1.00 92.56 85 LEU A N 1
ATOM 579 C CA . LEU A 1 85 ? 7.810 3.231 -11.655 1.00 92.56 85 LEU A CA 1
ATOM 580 C C . LEU A 1 85 ? 9.020 3.990 -12.209 1.00 92.56 85 LEU A C 1
ATOM 582 O O . LEU A 1 85 ? 9.264 3.946 -13.412 1.00 92.56 85 LEU A O 1
ATOM 586 N N . THR A 1 86 ? 9.815 4.649 -11.356 1.00 88.81 86 THR A N 1
ATOM 587 C CA . THR A 1 86 ? 11.029 5.336 -11.824 1.00 88.81 86 THR A CA 1
ATOM 588 C C . THR A 1 86 ? 12.098 4.360 -12.313 1.00 88.81 86 THR A C 1
ATOM 590 O O . THR A 1 86 ? 12.743 4.629 -13.324 1.00 88.81 86 THR A O 1
ATOM 593 N N . GLN A 1 87 ? 12.267 3.216 -11.646 1.00 88.56 87 GLN A N 1
ATOM 594 C CA . GLN A 1 87 ? 13.192 2.163 -12.075 1.00 88.56 87 GLN A CA 1
ATOM 595 C C . GLN A 1 87 ? 12.748 1.505 -13.390 1.00 88.56 87 GLN A C 1
ATOM 597 O O . GLN A 1 87 ? 13.583 1.270 -14.258 1.00 88.56 87 GLN A O 1
ATOM 602 N N . LEU A 1 88 ? 11.448 1.257 -13.568 1.00 91.00 88 LEU A N 1
ATOM 603 C CA . LEU A 1 88 ? 10.882 0.726 -14.812 1.00 91.00 88 LEU A CA 1
ATOM 604 C C . LEU A 1 88 ? 11.050 1.707 -15.971 1.00 91.00 88 LEU A C 1
ATOM 606 O O . LEU A 1 88 ? 11.517 1.311 -17.038 1.00 91.00 88 LEU A O 1
ATOM 610 N N . ARG A 1 89 ? 10.800 3.001 -15.741 1.00 87.56 89 ARG A N 1
ATOM 611 C CA . ARG A 1 89 ? 11.049 4.040 -16.748 1.00 87.56 89 ARG A CA 1
ATOM 612 C C . ARG A 1 89 ? 12.525 4.117 -17.136 1.00 87.56 89 ARG A C 1
ATOM 614 O O . ARG A 1 89 ? 12.840 4.301 -18.307 1.00 87.56 89 ARG A O 1
ATOM 621 N N . ALA A 1 90 ? 13.444 3.923 -16.188 1.00 84.81 90 ALA A N 1
ATOM 622 C CA . ALA A 1 90 ? 14.875 3.846 -16.492 1.00 84.81 90 ALA A CA 1
ATOM 623 C C . ALA A 1 90 ? 15.240 2.642 -17.387 1.00 84.81 90 ALA A C 1
ATOM 625 O O . ALA A 1 90 ? 16.303 2.648 -18.000 1.00 84.81 90 ALA A O 1
ATOM 626 N N . GLN A 1 91 ? 14.367 1.634 -17.480 1.00 86.25 91 GLN A N 1
ATOM 627 C CA . GLN A 1 91 ? 14.461 0.503 -18.410 1.00 86.25 91 GLN A CA 1
ATOM 628 C C . GLN A 1 91 ? 13.613 0.699 -19.683 1.00 86.25 91 GLN A C 1
ATOM 630 O O . GLN A 1 91 ? 13.423 -0.245 -20.443 1.00 86.25 91 GLN A O 1
ATOM 635 N N . GLY A 1 92 ? 13.084 1.905 -19.921 1.00 86.62 92 GLY A N 1
ATOM 636 C CA . GLY A 1 92 ? 12.228 2.208 -21.072 1.00 86.62 92 GLY A CA 1
ATOM 637 C C . GLY A 1 92 ? 10.792 1.687 -20.953 1.00 86.62 92 GLY A C 1
ATOM 638 O O . GLY A 1 92 ? 10.079 1.656 -21.951 1.00 86.62 92 GLY A O 1
ATOM 639 N N . ILE A 1 93 ? 10.366 1.268 -19.757 1.00 89.12 93 ILE A N 1
ATOM 640 C CA . ILE A 1 93 ? 9.006 0.790 -19.486 1.00 89.12 93 ILE A CA 1
ATOM 641 C C . ILE A 1 93 ? 8.232 1.907 -18.780 1.00 89.12 93 ILE A C 1
ATOM 643 O O . ILE A 1 93 ? 8.349 2.095 -17.566 1.00 89.12 93 ILE A O 1
ATOM 647 N N . ASP A 1 94 ? 7.432 2.650 -19.540 1.00 87.88 94 ASP A N 1
ATOM 648 C CA . ASP A 1 94 ? 6.494 3.628 -18.991 1.00 87.88 94 ASP A CA 1
ATOM 649 C C . ASP A 1 94 ? 5.188 2.944 -18.591 1.00 87.88 94 ASP A C 1
ATOM 651 O O . ASP A 1 94 ? 4.479 2.391 -19.423 1.00 87.88 94 ASP A O 1
ATOM 655 N N . VAL A 1 95 ? 4.874 2.998 -17.297 1.00 90.94 95 VAL A N 1
ATOM 656 C CA . VAL A 1 95 ? 3.662 2.401 -16.732 1.00 90.94 95 VAL A CA 1
ATOM 657 C C . VAL A 1 95 ? 2.700 3.515 -16.337 1.00 90.94 95 VAL A C 1
ATOM 659 O O . VAL A 1 95 ? 3.028 4.370 -15.510 1.00 90.94 95 VAL A O 1
ATOM 662 N N . SER A 1 96 ? 1.507 3.497 -16.920 1.00 91.50 96 SER A N 1
ATOM 663 C CA . SER A 1 96 ? 0.404 4.393 -16.578 1.00 91.50 96 SER A CA 1
ATOM 664 C C . SER A 1 96 ? -0.218 4.055 -15.224 1.00 91.50 96 SER A C 1
ATOM 666 O O . SER A 1 96 ? -0.093 2.947 -14.688 1.00 91.50 96 SER A O 1
ATOM 668 N N . PHE A 1 97 ? -0.974 5.007 -14.682 1.00 91.81 97 PHE A N 1
ATOM 669 C CA . PHE A 1 97 ? -1.747 4.804 -13.462 1.00 91.81 97 PHE A CA 1
ATOM 670 C C . PHE A 1 97 ? -2.713 3.614 -13.571 1.00 91.81 97 PHE A C 1
ATOM 672 O O . PHE A 1 97 ? -2.797 2.793 -12.653 1.00 91.81 97 PHE A O 1
ATOM 679 N N . GLY A 1 98 ? -3.411 3.499 -14.707 1.00 92.69 98 GLY A N 1
ATOM 680 C CA . GLY A 1 98 ? -4.349 2.411 -14.984 1.00 92.69 98 GLY A CA 1
ATOM 681 C C . GLY A 1 98 ? -3.675 1.040 -15.064 1.00 92.69 98 GLY A C 1
ATOM 682 O O . GLY A 1 98 ? -4.184 0.079 -14.487 1.00 92.69 98 GLY A O 1
ATOM 683 N N . GLU A 1 99 ? -2.507 0.946 -15.705 1.00 93.56 99 GLU A N 1
ATOM 684 C CA . GLU A 1 99 ? -1.730 -0.301 -15.788 1.00 93.56 99 GLU A CA 1
ATOM 685 C C . GLU A 1 99 ? -1.225 -0.745 -14.416 1.00 93.56 99 GLU A C 1
ATOM 687 O O . GLU A 1 99 ? -1.369 -1.914 -14.054 1.00 93.56 99 GLU A O 1
ATOM 692 N N . TRP A 1 100 ? -0.719 0.180 -13.591 1.00 95.81 100 TRP A N 1
ATOM 693 C CA . TRP A 1 100 ? -0.348 -0.169 -12.220 1.00 95.81 100 TRP A CA 1
ATOM 694 C C . TRP A 1 100 ? -1.551 -0.693 -11.437 1.00 95.81 100 TRP A C 1
ATOM 696 O O . TRP A 1 100 ? -1.453 -1.721 -10.766 1.00 95.81 100 TRP A O 1
ATOM 706 N N . MET A 1 101 ? -2.705 -0.023 -11.532 1.00 96.00 101 MET A N 1
ATOM 707 C CA . MET A 1 101 ? -3.927 -0.470 -10.861 1.00 96.00 101 MET A CA 1
ATOM 708 C C . MET A 1 101 ? -4.406 -1.836 -11.350 1.00 96.00 101 MET A C 1
ATOM 710 O O . MET A 1 101 ? -4.890 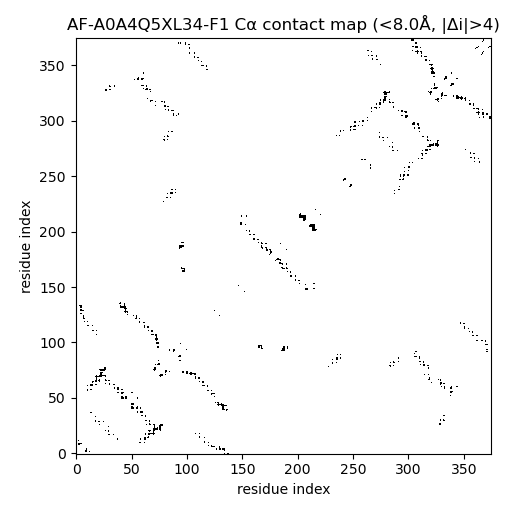-2.627 -10.538 1.00 96.00 101 MET A O 1
ATOM 714 N N . ALA A 1 102 ? -4.240 -2.148 -12.637 1.00 95.88 102 ALA A N 1
ATOM 715 C CA . ALA A 1 102 ? -4.562 -3.460 -13.189 1.00 95.88 102 ALA A CA 1
ATOM 716 C C . ALA A 1 102 ? -3.727 -4.589 -12.557 1.00 95.88 102 ALA A C 1
ATOM 718 O O . ALA A 1 102 ? -4.180 -5.731 -12.534 1.00 95.88 102 ALA A O 1
ATOM 719 N N . ILE A 1 103 ? -2.559 -4.274 -11.983 1.00 97.38 103 ILE A N 1
ATOM 720 C CA . ILE A 1 103 ? -1.725 -5.219 -11.230 1.00 97.38 103 ILE A CA 1
ATOM 721 C C . ILE A 1 103 ? -2.012 -5.142 -9.722 1.00 97.38 103 ILE A C 1
ATOM 723 O O . ILE A 1 103 ? -2.282 -6.156 -9.075 1.00 97.38 103 ILE A O 1
ATOM 727 N N . GLY A 1 104 ? -1.968 -3.940 -9.146 1.00 97.44 104 GLY A N 1
ATOM 728 C CA . GLY A 1 104 ? -2.067 -3.710 -7.707 1.00 97.44 104 GLY A CA 1
ATOM 729 C C . GLY A 1 104 ? -3.448 -4.007 -7.130 1.00 97.44 104 GLY A C 1
ATOM 730 O O . GLY A 1 104 ? -3.553 -4.597 -6.054 1.00 97.44 104 GLY A O 1
ATOM 731 N N . LEU A 1 105 ? -4.527 -3.645 -7.828 1.00 97.12 105 LEU A N 1
ATOM 732 C CA . LEU A 1 105 ? -5.880 -3.839 -7.308 1.00 97.12 105 LEU A CA 1
ATOM 733 C C . LEU A 1 105 ? -6.239 -5.331 -7.150 1.00 97.12 105 LEU A C 1
ATOM 735 O O . LEU A 1 105 ? -6.729 -5.689 -6.074 1.00 97.12 105 LEU A O 1
ATOM 739 N N . PRO A 1 106 ? -5.949 -6.231 -8.116 1.00 98.12 106 PRO A N 1
ATOM 740 C CA . PRO A 1 106 ? -6.093 -7.673 -7.906 1.00 98.12 106 PRO A CA 1
ATOM 741 C C . PRO A 1 106 ? -5.314 -8.201 -6.699 1.00 98.12 106 PRO A C 1
ATOM 743 O O . PRO A 1 106 ? -5.854 -8.993 -5.925 1.00 98.12 106 PRO A O 1
ATOM 746 N N . VAL A 1 107 ? -4.084 -7.720 -6.478 1.00 98.06 107 VAL A N 1
ATOM 747 C CA . VAL A 1 107 ? -3.285 -8.088 -5.297 1.00 98.06 107 VAL A CA 1
ATOM 748 C C . VAL A 1 107 ? -4.010 -7.703 -4.011 1.00 98.06 107 VAL A C 1
ATOM 750 O O . VAL A 1 107 ? -4.166 -8.534 -3.118 1.00 98.06 107 VAL A O 1
ATOM 753 N N . VAL A 1 108 ? -4.524 -6.476 -3.921 1.00 98.06 108 VAL A N 1
ATOM 754 C CA . VAL A 1 108 ? -5.274 -6.010 -2.745 1.00 98.06 108 VAL A CA 1
ATOM 755 C C . VAL A 1 108 ? -6.561 -6.808 -2.529 1.00 98.06 108 VAL A C 1
ATOM 757 O O . VAL A 1 108 ? -6.857 -7.198 -1.396 1.00 98.06 108 VAL A O 1
ATOM 760 N N . ILE A 1 109 ? -7.299 -7.108 -3.602 1.00 98.12 109 ILE A N 1
ATOM 761 C CA . ILE A 1 109 ? -8.531 -7.912 -3.556 1.00 98.12 109 ILE A CA 1
ATOM 762 C C . ILE A 1 109 ? -8.267 -9.316 -3.000 1.00 98.12 109 ILE A C 1
ATOM 764 O O . ILE A 1 109 ? -9.134 -9.863 -2.322 1.00 98.12 109 ILE A O 1
ATOM 768 N N . VAL A 1 110 ? -7.083 -9.888 -3.234 1.00 98.38 110 VAL A N 1
ATOM 769 C CA . VAL A 1 110 ? -6.696 -11.206 -2.707 1.00 98.38 110 VAL A CA 1
ATOM 770 C C . VAL A 1 110 ? -6.135 -11.113 -1.284 1.00 98.38 110 VAL A C 1
ATOM 772 O O . VAL A 1 110 ? -6.509 -11.901 -0.412 1.00 98.38 110 VAL A O 1
ATOM 775 N N . LEU A 1 111 ? -5.262 -10.141 -1.010 1.00 98.31 111 LEU A N 1
ATOM 776 C CA . LEU A 1 111 ? -4.568 -10.036 0.275 1.00 98.31 111 LEU A CA 1
ATOM 777 C C . LEU A 1 111 ? -5.463 -9.550 1.421 1.00 98.31 111 LEU A C 1
ATOM 779 O O . LEU A 1 111 ? -5.279 -10.006 2.550 1.00 98.31 111 LEU A O 1
ATOM 783 N N . LEU A 1 112 ? -6.449 -8.677 1.177 1.00 98.06 112 LEU A N 1
ATOM 784 C CA . LEU A 1 112 ? -7.357 -8.217 2.239 1.00 98.06 112 LEU A CA 1
ATOM 785 C C . LEU A 1 112 ? -8.207 -9.365 2.829 1.00 98.06 112 LEU A C 1
ATOM 787 O O . LEU A 1 112 ? -8.259 -9.481 4.059 1.00 98.06 112 LEU A O 1
ATOM 791 N N . PRO A 1 113 ? -8.830 -10.256 2.028 1.00 98.12 113 PRO A N 1
ATOM 792 C CA . PRO A 1 113 ? -9.465 -11.469 2.542 1.00 98.12 113 PRO A CA 1
ATOM 793 C C . PRO A 1 113 ? -8.508 -12.391 3.300 1.00 98.12 113 PRO A C 1
ATOM 795 O O . PRO A 1 113 ? -8.887 -12.919 4.344 1.00 98.12 113 PRO A O 1
ATOM 798 N N . ILE A 1 114 ? -7.268 -12.565 2.829 1.00 97.94 114 ILE A N 1
ATOM 799 C CA . ILE A 1 114 ? -6.259 -13.377 3.529 1.00 97.94 114 ILE A CA 1
ATOM 800 C C . ILE A 1 114 ? -5.950 -12.777 4.907 1.00 97.94 114 ILE A C 1
ATOM 802 O O . ILE A 1 114 ? -6.009 -13.484 5.915 1.00 97.94 114 ILE A O 1
ATOM 806 N N . ALA A 1 115 ? -5.712 -11.464 4.979 1.00 97.38 115 ALA A N 1
ATOM 807 C CA . ALA A 1 115 ? -5.501 -10.760 6.240 1.00 97.38 115 ALA A CA 1
ATOM 808 C C . ALA A 1 115 ? -6.713 -10.909 7.173 1.00 97.38 115 ALA A C 1
ATOM 810 O O . ALA A 1 115 ? -6.559 -11.192 8.363 1.00 97.38 115 ALA A O 1
ATOM 811 N N . TRP A 1 116 ? -7.931 -10.800 6.637 1.00 96.94 116 TRP A N 1
ATOM 812 C CA . TRP A 1 116 ? -9.155 -11.034 7.399 1.00 96.94 116 TRP A CA 1
ATOM 813 C C . TRP A 1 116 ? -9.240 -12.461 7.951 1.00 96.94 116 TRP A C 1
ATOM 815 O O . TRP A 1 116 ? -9.577 -12.640 9.124 1.00 96.94 116 TRP A O 1
ATOM 825 N N . LEU A 1 117 ? -8.908 -13.483 7.159 1.00 96.06 117 LEU A N 1
ATOM 826 C CA . LEU A 1 117 ? -8.894 -14.874 7.614 1.00 96.06 117 LEU A CA 1
ATOM 827 C C . LEU A 1 117 ? -7.883 -15.070 8.749 1.00 96.06 117 LEU A C 1
ATOM 829 O O . LEU A 1 117 ? -8.253 -15.597 9.796 1.00 96.06 117 LEU A O 1
ATOM 833 N N . ILE A 1 118 ? -6.651 -14.580 8.595 1.00 95.25 118 ILE A N 1
ATOM 834 C CA . ILE A 1 118 ? -5.599 -14.686 9.618 1.00 95.25 118 ILE A CA 1
ATOM 835 C C . ILE A 1 118 ? -6.026 -13.977 10.912 1.00 95.25 118 ILE A C 1
ATOM 837 O O . ILE A 1 118 ? -5.916 -14.535 12.006 1.00 95.25 118 ILE A O 1
ATOM 841 N N . LEU A 1 119 ? -6.546 -12.751 10.816 1.00 94.19 119 LEU A N 1
ATOM 842 C CA . LEU A 1 119 ? -6.887 -11.927 11.981 1.00 94.19 119 LEU A CA 1
ATOM 843 C C . LEU A 1 119 ? -8.199 -12.341 12.662 1.00 94.19 119 LEU A C 1
ATOM 845 O O . LEU A 1 119 ? -8.333 -12.187 13.876 1.00 94.19 119 LEU A O 1
ATOM 849 N N . SER A 1 120 ? -9.148 -12.919 11.922 1.00 91.25 120 SER A N 1
ATOM 850 C CA . SER A 1 120 ? -10.425 -13.394 12.473 1.00 91.25 120 SER A CA 1
ATOM 851 C C . SER A 1 120 ? -10.332 -14.762 13.164 1.00 91.25 120 SER A C 1
ATOM 853 O O . SER A 1 120 ? -11.259 -15.152 13.889 1.00 91.25 120 SER A O 1
ATOM 855 N N . GLN A 1 121 ? -9.232 -15.500 12.977 1.00 86.25 121 GLN A N 1
ATOM 856 C CA . GLN A 1 121 ? -9.002 -16.784 13.641 1.00 86.25 121 GLN A CA 1
ATOM 857 C C . GLN A 1 121 ? -8.933 -16.632 15.165 1.00 86.25 121 GLN A C 1
ATOM 859 O O . GLN A 1 121 ? -8.166 -15.838 15.716 1.00 86.25 121 GLN A O 1
ATOM 864 N N . GLY A 1 122 ? -9.751 -17.430 15.856 1.00 77.38 122 GLY A N 1
ATOM 865 C CA . GLY A 1 122 ? -9.842 -17.431 17.317 1.00 77.38 122 GLY A CA 1
ATOM 866 C C . GLY A 1 122 ? -10.566 -16.220 17.917 1.00 77.38 122 GLY A C 1
ATOM 867 O O . GLY A 1 122 ? -10.622 -16.112 19.144 1.00 77.38 122 GLY A O 1
ATOM 868 N N . LEU A 1 123 ? -11.135 -15.331 17.091 1.00 83.94 123 LEU A N 1
ATOM 869 C CA . LEU A 1 123 ? -11.905 -14.185 17.564 1.00 83.94 123 LEU A CA 1
ATOM 870 C C . LEU A 1 123 ? -13.297 -14.634 18.028 1.00 83.94 123 LEU A C 1
ATOM 872 O O . LEU A 1 123 ? -14.106 -15.125 17.238 1.00 83.94 123 LEU A O 1
ATOM 876 N N . LYS A 1 124 ? -13.572 -14.441 19.318 1.00 79.00 124 LYS A N 1
ATOM 877 C CA . LYS A 1 124 ? -14.879 -14.664 19.945 1.00 79.00 124 LYS A CA 1
ATOM 878 C C . LYS A 1 124 ? -15.273 -13.403 20.700 1.00 79.00 124 LYS A C 1
ATOM 880 O O . LYS A 1 124 ? -14.441 -12.864 21.427 1.00 79.00 124 LYS A O 1
ATOM 885 N N . ILE A 1 125 ? -16.511 -12.952 20.521 1.00 78.25 125 ILE A N 1
ATOM 886 C CA . ILE A 1 125 ? -17.115 -11.856 21.287 1.00 78.25 125 ILE A CA 1
ATOM 887 C C . ILE A 1 125 ? -18.511 -12.290 21.699 1.00 78.25 125 ILE A C 1
ATOM 889 O O . ILE A 1 125 ? -19.227 -12.902 20.906 1.00 78.25 125 ILE A O 1
ATOM 893 N N . ASP A 1 126 ? -18.885 -11.947 22.924 1.00 79.25 126 ASP A N 1
ATOM 894 C CA . ASP A 1 126 ? -20.227 -12.169 23.440 1.00 79.25 126 ASP A CA 1
ATOM 895 C C . ASP A 1 126 ? -21.255 -11.304 22.700 1.00 79.25 126 ASP A C 1
ATOM 897 O O . ASP A 1 126 ? -20.974 -10.180 22.281 1.00 79.25 126 ASP A O 1
ATOM 901 N N . ALA A 1 127 ? -22.492 -11.789 22.588 1.00 77.75 127 ALA A N 1
ATOM 902 C CA . ALA A 1 127 ? -23.554 -11.071 21.879 1.00 77.75 127 ALA A CA 1
ATOM 903 C C . ALA A 1 127 ? -23.793 -9.649 22.429 1.00 77.75 127 ALA A C 1
ATOM 905 O O . ALA A 1 127 ? -24.069 -8.728 21.661 1.00 77.75 127 ALA A O 1
ATOM 906 N N . ALA A 1 128 ? -23.649 -9.458 23.746 1.00 77.00 128 ALA A N 1
ATOM 907 C CA . ALA A 1 128 ? -23.754 -8.148 24.390 1.00 77.00 128 ALA A CA 1
ATOM 908 C C . ALA A 1 128 ? -22.624 -7.198 23.955 1.00 77.00 128 ALA A C 1
ATOM 910 O O . ALA A 1 128 ? -22.897 -6.067 23.558 1.00 77.00 128 ALA A O 1
ATOM 911 N N . GLY A 1 129 ? -21.376 -7.678 23.943 1.00 80.56 129 GLY A N 1
ATOM 912 C CA . GLY A 1 129 ? -20.227 -6.890 23.492 1.00 80.56 129 GLY A CA 1
ATOM 913 C C . GLY A 1 129 ? -20.318 -6.530 22.009 1.00 80.56 129 GLY A C 1
ATOM 914 O O . GLY A 1 129 ? -20.027 -5.406 21.614 1.00 80.56 129 GLY A O 1
ATOM 915 N N . ALA A 1 130 ? -20.806 -7.442 21.169 1.00 81.88 130 ALA A N 1
ATOM 916 C CA . ALA A 1 130 ? -20.963 -7.150 19.750 1.00 81.88 130 ALA A CA 1
ATOM 917 C C . ALA A 1 130 ? -22.067 -6.110 19.467 1.00 81.88 130 ALA A C 1
ATOM 919 O O . ALA A 1 130 ? -21.905 -5.271 18.579 1.00 81.88 130 ALA A O 1
ATOM 920 N N . LYS A 1 131 ? -23.158 -6.112 20.250 1.00 84.06 131 LYS A N 1
ATOM 921 C CA . LYS A 1 131 ? -24.180 -5.053 20.197 1.00 84.06 131 LYS A CA 1
ATOM 922 C C . LYS A 1 131 ? -23.618 -3.699 20.632 1.00 84.06 131 LYS A C 1
ATOM 924 O O . LYS A 1 131 ? -23.772 -2.733 19.888 1.00 84.06 131 LYS A O 1
ATOM 929 N N . GLY A 1 132 ? -22.908 -3.637 21.759 1.00 85.75 132 GLY A N 1
ATOM 930 C CA . GLY A 1 132 ? -22.297 -2.393 22.243 1.00 85.75 132 GLY A CA 1
ATOM 931 C C . GLY A 1 132 ? -21.277 -1.810 21.257 1.00 85.75 132 GLY A C 1
ATOM 932 O O . GLY A 1 132 ? -21.294 -0.616 20.953 1.00 85.75 132 GLY A O 1
ATOM 933 N N . ALA A 1 133 ? -20.459 -2.667 20.640 1.00 84.25 133 ALA A N 1
ATOM 934 C CA . ALA A 1 133 ? -19.533 -2.265 19.584 1.00 84.25 133 ALA A CA 1
ATOM 935 C C . ALA A 1 133 ? -20.275 -1.670 18.369 1.00 84.25 133 ALA A C 1
ATOM 937 O O . ALA A 1 133 ? -19.868 -0.644 17.818 1.00 84.25 133 ALA A O 1
ATOM 938 N N . GLN A 1 134 ? -21.389 -2.283 17.954 1.00 86.19 134 GLN A N 1
ATOM 939 C CA . GLN A 1 134 ? -22.216 -1.785 16.853 1.00 86.19 134 GLN A CA 1
ATOM 940 C C . GLN A 1 134 ? -22.880 -0.440 17.187 1.00 86.19 134 GLN A C 1
ATOM 942 O O . GLN A 1 134 ? -22.927 0.447 16.330 1.00 86.19 134 GLN A O 1
ATOM 947 N N . GLU A 1 135 ? -23.396 -0.280 18.405 1.00 87.56 135 GLU A N 1
ATOM 948 C CA . GLU A 1 135 ? -23.985 0.972 18.887 1.00 87.56 135 GLU A CA 1
ATOM 949 C C . GLU A 1 135 ? -22.955 2.093 18.903 1.00 87.56 135 GLU A C 1
ATOM 951 O O . GLU A 1 135 ? -23.234 3.180 18.399 1.00 87.56 135 GLU A O 1
ATOM 956 N N . ARG A 1 136 ? -21.730 1.810 19.356 1.00 88.00 136 ARG A N 1
ATOM 957 C CA . ARG A 1 136 ? -20.636 2.779 19.319 1.00 88.00 136 ARG A CA 1
ATOM 958 C C . ARG A 1 136 ? -20.332 3.253 17.897 1.00 88.00 136 ARG A C 1
ATOM 960 O O . ARG A 1 136 ? -20.192 4.452 17.675 1.00 88.00 136 ARG A O 1
ATOM 967 N N . VAL A 1 137 ? -20.313 2.343 16.916 1.00 86.25 137 VAL A N 1
ATOM 968 C CA . VAL A 1 137 ? -20.161 2.717 15.496 1.00 86.25 137 VAL A CA 1
ATOM 969 C C . VAL A 1 137 ? -21.317 3.601 15.023 1.00 86.25 137 VAL A C 1
ATOM 971 O O . VAL A 1 137 ? -21.087 4.555 14.285 1.00 86.25 137 VAL A O 1
ATOM 974 N N . LYS A 1 138 ? -22.562 3.301 15.417 1.00 87.00 138 LYS A N 1
ATOM 975 C CA . LYS A 1 138 ? -23.724 4.134 15.058 1.00 87.00 138 LYS A CA 1
ATOM 976 C C . LYS A 1 138 ? -23.637 5.527 15.684 1.00 87.00 138 LYS A C 1
ATOM 978 O O . LYS A 1 138 ? -23.959 6.499 15.012 1.00 87.00 138 LYS A O 1
ATOM 983 N N . GLN A 1 139 ? -23.173 5.624 16.928 1.00 88.12 139 GLN A N 1
ATOM 984 C CA . GLN A 1 139 ? -22.961 6.901 17.607 1.00 88.12 139 GLN A CA 1
ATOM 985 C C . GLN A 1 139 ? -21.894 7.740 16.899 1.00 88.12 139 GLN A C 1
ATOM 987 O O . GLN A 1 139 ? -22.145 8.902 16.605 1.00 88.12 139 GLN A O 1
ATOM 992 N N . GLU A 1 140 ? -20.734 7.164 16.573 1.00 87.00 140 GLU A N 1
ATOM 993 C CA . GLU A 1 140 ? -19.694 7.885 15.822 1.00 87.00 140 GLU A CA 1
ATOM 994 C C . GLU A 1 140 ? -20.183 8.322 14.438 1.00 87.00 140 GLU A C 1
ATOM 996 O O . GLU A 1 140 ? -19.974 9.466 14.050 1.00 87.00 140 GLU A O 1
ATOM 1001 N N . LEU A 1 141 ? -20.936 7.468 13.738 1.00 86.12 141 LEU A N 1
ATOM 1002 C CA . LEU A 1 141 ? -21.553 7.832 12.461 1.00 86.12 141 LEU A CA 1
ATOM 1003 C C . LEU A 1 141 ? -22.540 9.002 12.603 1.00 86.12 141 LEU A C 1
ATOM 1005 O O . LEU A 1 141 ? -22.558 9.888 11.757 1.00 86.12 141 LEU A O 1
ATOM 1009 N N . SER A 1 142 ? -23.342 9.028 13.672 1.00 86.38 142 SER A N 1
ATOM 1010 C CA . SER A 1 142 ? -24.312 10.107 13.907 1.00 86.38 142 SER A CA 1
ATOM 1011 C C . SER A 1 142 ? -23.665 11.466 14.201 1.00 86.38 142 SER A C 1
ATOM 1013 O O . SER A 1 142 ? -24.290 12.493 13.958 1.00 86.38 142 SER A O 1
ATOM 1015 N N . LYS A 1 143 ? -22.410 11.486 14.676 1.00 88.62 143 LYS A N 1
ATOM 1016 C CA . LYS A 1 143 ? -21.664 12.721 14.968 1.00 88.62 143 LYS A CA 1
ATOM 1017 C C . LYS A 1 143 ? -21.114 13.419 13.724 1.00 88.62 143 LYS A C 1
ATOM 1019 O O . LYS A 1 143 ? -20.815 14.603 13.808 1.00 88.62 143 LYS A O 1
ATOM 1024 N N . LEU A 1 144 ? -20.960 12.710 12.602 1.00 85.50 144 LEU A N 1
ATOM 1025 C CA . LEU A 1 144 ? -20.351 13.265 11.387 1.00 85.50 144 LEU A CA 1
ATOM 1026 C C . LEU A 1 144 ? -21.224 14.338 10.716 1.00 85.50 144 LEU A C 1
ATOM 1028 O O . LEU A 1 144 ? -20.688 15.235 10.078 1.00 85.50 144 LEU A O 1
ATOM 1032 N N . GLY A 1 145 ? -22.550 14.278 10.888 1.00 86.62 145 GLY A N 1
ATOM 1033 C CA . GLY A 1 145 ? -23.473 15.208 10.232 1.00 86.62 145 GLY A CA 1
ATOM 1034 C C . GLY A 1 145 ? -23.542 15.025 8.704 1.00 86.62 145 GLY A C 1
ATOM 1035 O O . GLY A 1 145 ? -23.065 14.018 8.173 1.00 86.62 145 GLY A O 1
ATOM 1036 N N . PRO A 1 146 ? -24.205 15.948 7.983 1.00 89.31 146 PRO A N 1
ATOM 1037 C CA . PRO A 1 146 ? -24.215 15.954 6.523 1.00 89.31 146 PRO A CA 1
ATOM 1038 C C . PRO A 1 146 ? -22.854 16.378 5.957 1.00 89.31 146 PRO A C 1
ATOM 1040 O O . PRO A 1 146 ? -22.124 17.139 6.589 1.00 89.31 146 PRO A O 1
ATOM 1043 N N . LEU A 1 147 ? -22.555 15.925 4.736 1.00 89.25 147 LEU A N 1
ATOM 1044 C CA . LEU A 1 147 ? -21.330 16.278 4.017 1.00 89.25 147 LEU A CA 1
ATOM 1045 C C . LEU A 1 147 ? -21.196 17.803 3.897 1.00 89.25 147 LEU A C 1
ATOM 1047 O O . LEU A 1 147 ? -22.113 18.471 3.407 1.00 89.25 147 LEU A O 1
ATOM 1051 N N . SER A 1 148 ? -20.058 18.350 4.318 1.00 91.31 148 SER A N 1
ATOM 1052 C CA . SER A 1 148 ? -19.823 19.791 4.221 1.00 91.31 148 SER A CA 1
ATOM 1053 C C . SER A 1 148 ? -19.527 20.224 2.775 1.00 91.31 148 SER A C 1
ATOM 1055 O O . SER A 1 148 ? -19.072 19.434 1.944 1.00 91.31 148 SER A O 1
ATOM 1057 N N . THR A 1 149 ? -19.764 21.499 2.439 1.00 92.06 149 THR A N 1
ATOM 1058 C CA . THR A 1 149 ? -19.448 22.039 1.099 1.00 92.06 149 THR A CA 1
ATOM 1059 C C . THR A 1 149 ? -17.976 21.825 0.699 1.00 92.06 149 THR A C 1
ATOM 1061 O O . THR A 1 149 ? -17.746 21.389 -0.434 1.00 92.06 149 THR A O 1
ATOM 1064 N N . PRO A 1 150 ? -16.976 22.063 1.580 1.00 92.25 150 PRO A N 1
ATOM 1065 C CA . PRO A 1 150 ? -15.578 21.765 1.266 1.00 92.25 150 PRO A CA 1
ATOM 1066 C C . PRO A 1 150 ? -15.324 20.272 1.009 1.00 92.25 150 PRO A C 1
ATOM 1068 O O . PRO A 1 150 ? -14.631 19.931 0.049 1.00 92.25 150 PRO A O 1
ATOM 1071 N N . GLU A 1 151 ? -15.908 19.378 1.816 1.00 92.88 151 GLU A N 1
ATOM 1072 C CA . GLU A 1 151 ? -15.798 17.922 1.629 1.00 92.88 151 GLU A CA 1
ATOM 1073 C C . GLU A 1 151 ? -16.382 17.484 0.284 1.00 92.88 151 GLU A C 1
ATOM 1075 O O . GLU A 1 151 ? -15.743 16.733 -0.450 1.00 92.88 151 GLU A O 1
ATOM 1080 N N . GLY A 1 152 ? -17.560 18.000 -0.082 1.00 94.06 152 GLY A N 1
ATOM 1081 C CA . GLY A 1 152 ? -18.203 17.709 -1.364 1.00 94.06 152 GLY A CA 1
ATOM 1082 C C . GLY A 1 152 ? -17.390 18.172 -2.565 1.00 94.06 152 GLY A C 1
ATOM 1083 O O . GLY A 1 152 ? -17.198 17.407 -3.508 1.00 94.06 152 GLY A O 1
ATOM 1084 N N . ARG A 1 153 ? -16.851 19.395 -2.526 1.00 94.69 153 ARG A N 1
ATOM 1085 C CA . ARG A 1 153 ? -15.992 19.913 -3.605 1.00 94.69 153 ARG A CA 1
ATOM 1086 C C . ARG A 1 153 ? -14.696 19.116 -3.731 1.00 94.69 153 ARG A C 1
ATOM 1088 O O . ARG A 1 153 ? -14.297 18.784 -4.844 1.00 94.69 153 ARG A O 1
ATOM 1095 N N . THR A 1 154 ? -14.089 18.752 -2.603 1.00 94.81 154 THR A N 1
ATOM 1096 C CA . THR A 1 154 ? -12.892 17.901 -2.578 1.00 94.81 154 THR A CA 1
ATOM 1097 C C . THR A 1 154 ? -13.188 16.524 -3.170 1.00 94.81 154 THR A C 1
ATOM 1099 O O . THR A 1 154 ? -12.432 16.050 -4.013 1.00 94.81 154 THR A O 1
ATOM 1102 N N . ALA A 1 155 ? -14.315 15.907 -2.800 1.00 94.50 155 ALA A N 1
ATOM 1103 C CA . ALA A 1 155 ? -14.733 14.615 -3.335 1.00 94.50 155 ALA A CA 1
ATOM 1104 C C . ALA A 1 155 ? -14.950 14.660 -4.857 1.00 94.50 155 ALA A C 1
ATOM 1106 O O . ALA A 1 155 ? -14.518 13.750 -5.558 1.00 94.50 155 ALA A O 1
ATOM 1107 N N . ILE A 1 156 ? -15.562 15.727 -5.383 1.00 95.88 156 ILE A N 1
ATOM 1108 C CA . ILE A 1 156 ? -15.753 15.905 -6.831 1.00 95.88 156 ILE A CA 1
ATOM 1109 C C . ILE A 1 156 ? -14.405 15.961 -7.558 1.00 95.88 156 ILE A C 1
ATOM 1111 O O . ILE A 1 156 ? -14.210 15.217 -8.518 1.00 95.88 156 ILE A O 1
ATOM 1115 N N . ILE A 1 157 ? -13.470 16.802 -7.097 1.00 96.56 157 ILE A N 1
ATOM 1116 C CA . ILE A 1 157 ? -12.135 16.917 -7.711 1.00 96.56 157 ILE A CA 1
ATOM 1117 C C . ILE A 1 157 ? -11.408 15.571 -7.643 1.00 96.56 157 ILE A C 1
ATOM 1119 O O . ILE A 1 157 ? -10.838 15.122 -8.635 1.00 96.56 157 ILE A O 1
ATOM 1123 N N . PHE A 1 158 ? -11.476 14.895 -6.498 1.00 94.88 158 PHE A N 1
ATOM 1124 C CA . PHE A 1 158 ? -10.864 13.589 -6.293 1.00 94.88 158 PHE A CA 1
ATOM 1125 C C . PHE A 1 158 ? -11.397 12.525 -7.267 1.00 94.88 158 PHE A C 1
ATOM 1127 O O . PHE A 1 158 ? -10.612 11.909 -7.985 1.00 94.88 158 PHE A O 1
ATOM 1134 N N . PHE A 1 159 ? -12.719 12.331 -7.350 1.00 94.94 159 PHE A N 1
ATOM 1135 C CA . PHE A 1 159 ? -13.304 11.316 -8.234 1.00 94.94 159 PHE A CA 1
ATOM 1136 C C . PHE A 1 159 ? -13.141 11.660 -9.716 1.00 94.94 159 PHE A C 1
ATOM 1138 O O . PHE A 1 159 ? -12.965 10.755 -10.530 1.00 94.94 159 PHE A O 1
ATOM 1145 N N . MET A 1 160 ? -13.141 12.948 -10.069 1.00 96.12 160 MET A N 1
ATOM 1146 C CA . MET A 1 160 ? -12.799 13.397 -11.418 1.00 96.12 160 MET A CA 1
ATOM 1147 C C . MET A 1 160 ? -11.355 13.025 -11.771 1.00 96.12 160 MET A C 1
ATOM 1149 O O . MET A 1 160 ? -11.118 12.442 -12.822 1.00 96.12 160 MET A O 1
ATOM 1153 N N . THR A 1 161 ? -10.406 13.299 -10.874 1.00 95.75 161 THR A N 1
ATOM 1154 C CA . THR A 1 161 ? -8.981 12.973 -11.060 1.00 95.75 161 THR A CA 1
ATOM 1155 C C . THR A 1 161 ? -8.777 11.468 -11.222 1.00 95.75 161 THR A C 1
ATOM 1157 O O . THR A 1 161 ? -8.156 11.033 -12.188 1.00 95.75 161 THR A O 1
ATOM 1160 N N . ALA A 1 162 ? -9.364 10.665 -10.328 1.00 93.44 162 ALA A N 1
ATOM 1161 C CA . ALA A 1 162 ? -9.302 9.209 -10.411 1.00 93.44 162 ALA A CA 1
ATOM 1162 C C . ALA A 1 162 ? -9.910 8.684 -11.722 1.00 93.44 162 ALA A C 1
ATOM 1164 O O . ALA A 1 162 ? -9.328 7.813 -12.360 1.00 93.44 162 ALA A O 1
ATOM 1165 N N . GLY A 1 163 ? -11.045 9.242 -12.158 1.00 94.00 163 GLY A N 1
ATOM 1166 C CA . GLY A 1 163 ? -11.665 8.897 -13.436 1.00 94.00 163 GLY A CA 1
ATOM 1167 C C . GLY A 1 163 ? -10.772 9.216 -14.637 1.00 94.00 163 GLY A C 1
ATOM 1168 O O . GLY A 1 163 ? -10.649 8.384 -15.530 1.00 94.00 163 GLY A O 1
ATOM 1169 N N . LEU A 1 164 ? -10.112 10.379 -14.637 1.00 94.44 164 LEU A N 1
ATOM 1170 C CA . LEU A 1 164 ? -9.187 10.784 -15.699 1.00 94.44 164 LEU A CA 1
ATOM 1171 C C . LEU A 1 164 ? -7.945 9.884 -15.766 1.00 94.44 164 LEU A C 1
ATOM 1173 O O . LEU A 1 164 ? -7.537 9.518 -16.864 1.00 94.44 164 LEU A O 1
ATOM 1177 N N . TRP A 1 165 ? -7.380 9.475 -14.625 1.00 93.56 165 TRP A N 1
ATOM 1178 C CA . TRP A 1 165 ? -6.256 8.527 -14.592 1.00 93.56 165 TRP A CA 1
ATOM 1179 C C . TRP A 1 165 ? -6.602 7.160 -15.190 1.00 93.56 165 TRP A C 1
ATOM 1181 O O . TRP A 1 165 ? -5.751 6.535 -15.815 1.00 93.56 165 TRP A O 1
ATOM 1191 N N . MET A 1 166 ? -7.848 6.694 -15.058 1.00 90.81 166 MET A N 1
ATOM 1192 C CA . MET A 1 166 ? -8.263 5.416 -15.654 1.00 90.81 166 MET A CA 1
ATOM 1193 C C . MET A 1 166 ? -8.320 5.445 -17.187 1.00 90.81 166 MET A C 1
ATOM 1195 O O . MET A 1 166 ? -8.304 4.388 -17.811 1.00 90.81 166 MET A O 1
ATOM 1199 N N . ILE A 1 167 ? -8.402 6.633 -17.790 1.00 90.94 167 ILE A N 1
ATOM 1200 C CA . ILE A 1 167 ? -8.476 6.826 -19.245 1.00 90.94 167 ILE A CA 1
ATOM 1201 C C . ILE A 1 167 ? -7.282 7.626 -19.784 1.00 90.94 167 ILE A C 1
ATOM 1203 O O . ILE A 1 167 ? -7.342 8.137 -20.902 1.00 90.94 167 ILE A O 1
ATOM 1207 N N . SER A 1 168 ? -6.200 7.760 -19.011 1.00 89.62 168 SER A N 1
ATOM 1208 C CA . SER A 1 168 ? -5.063 8.609 -19.379 1.00 89.62 168 SER A CA 1
ATOM 1209 C C . SER A 1 168 ? -4.347 8.144 -20.645 1.00 89.62 168 SER A C 1
ATOM 1211 O O . SER A 1 168 ? -3.881 8.983 -21.411 1.00 89.62 168 SER A O 1
ATOM 1213 N N . THR A 1 169 ? -4.342 6.839 -20.926 1.00 86.44 169 THR A N 1
ATOM 1214 C CA . THR A 1 169 ? -3.851 6.260 -22.188 1.00 86.44 169 THR A CA 1
ATOM 1215 C C . THR A 1 169 ? -4.654 6.756 -23.393 1.00 86.44 169 THR A C 1
ATOM 1217 O O . THR A 1 169 ? -4.080 7.290 -24.336 1.00 86.44 169 THR A O 1
ATOM 1220 N N . LEU A 1 170 ? -5.989 6.703 -23.323 1.00 87.25 170 LEU A N 1
ATOM 1221 C CA . LEU A 1 170 ? -6.878 7.213 -24.376 1.00 87.25 170 LEU A CA 1
ATOM 1222 C C . LEU A 1 170 ? -6.712 8.724 -24.585 1.00 87.25 170 LEU A C 1
ATOM 1224 O O . LEU A 1 170 ? -6.767 9.214 -25.713 1.00 87.25 170 LEU A O 1
ATOM 1228 N N . ILE A 1 171 ? -6.508 9.471 -23.496 1.00 87.25 171 ILE A N 1
ATOM 1229 C CA . ILE A 1 171 ? -6.239 10.911 -23.555 1.00 87.25 171 ILE A CA 1
ATOM 1230 C C . ILE A 1 171 ? -4.884 11.170 -24.232 1.00 87.25 171 ILE A C 1
ATOM 1232 O O . ILE A 1 171 ? -4.795 12.055 -25.083 1.00 87.25 171 ILE A O 1
ATOM 1236 N N . ALA A 1 172 ? -3.847 10.402 -23.891 1.00 85.88 172 ALA A N 1
ATOM 1237 C CA . ALA A 1 172 ? -2.516 10.521 -24.484 1.00 85.88 172 ALA A CA 1
ATOM 1238 C C . ALA A 1 172 ? -2.540 10.269 -25.995 1.00 85.88 172 ALA A C 1
ATOM 1240 O O . ALA A 1 172 ? -2.000 11.074 -26.761 1.00 85.88 172 ALA A O 1
ATOM 1241 N N . ASP A 1 173 ? -3.243 9.224 -26.431 1.00 84.75 173 ASP A N 1
ATOM 1242 C CA . ASP A 1 173 ? -3.425 8.903 -27.847 1.00 84.75 173 ASP A CA 1
ATOM 1243 C C . ASP A 1 173 ? -4.163 10.027 -28.587 1.00 84.75 173 ASP A C 1
ATOM 1245 O O . ASP A 1 173 ? -3.732 10.475 -29.654 1.00 84.75 173 ASP A O 1
ATOM 1249 N N . ALA A 1 174 ? -5.244 10.545 -27.996 1.00 85.75 174 ALA A N 1
ATOM 1250 C CA . ALA A 1 174 ? -6.023 11.632 -28.581 1.00 85.75 174 ALA A CA 1
ATOM 1251 C C . ALA A 1 174 ? -5.212 12.933 -28.712 1.00 85.75 174 ALA A C 1
ATOM 1253 O O . ALA A 1 174 ? -5.278 13.595 -29.752 1.00 85.75 174 ALA A O 1
ATOM 1254 N N . ILE A 1 175 ? -4.429 13.303 -27.693 1.00 83.94 175 ILE A N 1
ATOM 1255 C CA . ILE A 1 175 ? -3.567 14.497 -27.721 1.00 83.94 175 ILE A CA 1
ATOM 1256 C C . ILE A 1 175 ? -2.456 14.332 -28.762 1.00 83.94 175 ILE A C 1
ATOM 1258 O O . ILE A 1 175 ? -2.234 15.241 -29.566 1.00 83.94 175 ILE A O 1
ATOM 1262 N N . SER A 1 176 ? -1.800 13.169 -28.785 1.00 81.38 176 SER A N 1
ATOM 1263 C CA . SER A 1 176 ? -0.719 12.862 -29.730 1.00 81.38 176 SER A CA 1
ATOM 1264 C C . SER A 1 176 ? -1.195 12.952 -31.184 1.00 81.38 176 SER A C 1
ATOM 1266 O O . SER A 1 176 ? -0.502 13.508 -32.039 1.00 81.38 176 SER A O 1
ATOM 1268 N N . ALA A 1 177 ? -2.407 12.458 -31.461 1.00 77.69 177 ALA A N 1
ATOM 1269 C CA . ALA A 1 177 ? -3.005 12.477 -32.792 1.00 77.69 177 ALA A CA 1
ATOM 1270 C C . ALA A 1 177 ? -3.512 13.866 -33.224 1.00 77.69 177 ALA A C 1
ATOM 1272 O O . ALA A 1 177 ? -3.371 14.229 -34.390 1.00 77.69 177 ALA A O 1
ATOM 1273 N N . SER A 1 178 ? -4.118 14.636 -32.312 1.00 77.31 178 SER A N 1
ATOM 1274 C CA . SER A 1 178 ? -4.836 15.874 -32.663 1.00 77.31 178 SER A CA 1
ATOM 1275 C C . SER A 1 178 ? -4.031 17.158 -32.462 1.00 77.31 178 SER A C 1
ATOM 1277 O O . SER A 1 178 ? -4.085 18.048 -33.307 1.00 77.31 178 SER A O 1
ATOM 1279 N N . LEU A 1 179 ? -3.298 17.278 -31.352 1.00 71.06 179 LEU A N 1
ATOM 1280 C CA . LEU A 1 179 ? -2.688 18.540 -30.920 1.00 71.06 179 LEU A CA 1
ATOM 1281 C C . LEU A 1 179 ? -1.220 18.661 -31.329 1.00 71.06 179 LEU A C 1
ATOM 1283 O O . LEU A 1 179 ? -0.707 19.759 -31.524 1.00 71.06 179 LEU A O 1
ATOM 1287 N N . LEU A 1 180 ? -0.545 17.520 -31.418 1.00 73.25 180 LEU A N 1
ATOM 1288 C CA . LEU A 1 180 ? 0.910 17.422 -31.484 1.00 73.25 180 LEU A CA 1
ATOM 1289 C C . LEU A 1 180 ? 1.440 16.918 -32.827 1.00 73.25 180 LEU A C 1
ATOM 1291 O O . LEU A 1 180 ? 2.628 16.611 -32.950 1.00 73.25 180 LEU A O 1
ATOM 1295 N N . GLY A 1 181 ? 0.564 16.825 -33.831 1.00 65.06 181 GLY A N 1
ATOM 1296 C CA . GLY A 1 181 ? 0.932 16.445 -35.195 1.00 65.06 181 GLY A CA 1
ATOM 1297 C C . GLY A 1 181 ? 1.660 15.100 -35.291 1.00 65.06 181 GLY A C 1
ATOM 1298 O O . GLY A 1 181 ? 2.495 14.933 -36.174 1.00 65.06 181 GLY A O 1
ATOM 1299 N N . GLY A 1 182 ? 1.389 14.163 -34.375 1.00 64.56 182 GLY A N 1
ATOM 1300 C CA . GLY A 1 182 ? 2.024 12.844 -34.339 1.00 64.56 182 GLY A CA 1
ATOM 1301 C C . GLY A 1 182 ? 3.268 12.731 -33.451 1.00 64.56 182 GLY A C 1
ATOM 1302 O O . GLY A 1 182 ? 3.845 11.645 -33.381 1.00 64.56 182 GLY A O 1
ATOM 1303 N N . THR A 1 183 ? 3.680 13.789 -32.737 1.00 73.44 183 THR A N 1
ATOM 1304 C CA . THR A 1 183 ? 4.652 13.622 -31.640 1.00 73.44 183 THR A CA 1
ATOM 1305 C C . THR A 1 183 ? 3.979 12.901 -30.468 1.00 73.44 183 THR A C 1
ATOM 1307 O O . THR A 1 183 ? 2.940 13.332 -29.969 1.00 73.44 183 THR A O 1
ATOM 1310 N N . ARG A 1 184 ? 4.532 11.741 -30.090 1.00 71.12 184 ARG A N 1
ATOM 1311 C CA . ARG A 1 184 ? 3.959 10.870 -29.059 1.00 71.12 184 ARG A CA 1
ATOM 1312 C C . ARG A 1 184 ? 4.179 11.472 -27.676 1.00 71.12 184 ARG A C 1
ATOM 1314 O O . ARG A 1 184 ? 5.313 11.755 -27.302 1.00 71.12 184 ARG A O 1
ATOM 1321 N N . ILE A 1 185 ? 3.089 11.637 -26.935 1.00 80.06 185 ILE A N 1
ATOM 1322 C CA . ILE A 1 185 ? 3.104 11.830 -25.488 1.00 80.06 185 ILE A CA 1
ATOM 1323 C C . ILE A 1 185 ? 2.772 10.493 -24.836 1.00 80.06 185 ILE A C 1
ATOM 1325 O O . ILE A 1 185 ? 1.762 9.877 -25.171 1.00 80.06 185 ILE A O 1
ATOM 1329 N N . ASP A 1 186 ? 3.587 10.084 -23.869 1.00 81.31 186 ASP A N 1
ATOM 1330 C CA . ASP A 1 186 ? 3.304 8.888 -23.079 1.00 81.31 186 ASP A CA 1
ATOM 1331 C C . ASP A 1 186 ? 2.196 9.155 -22.052 1.00 81.31 186 ASP A C 1
ATOM 1333 O O . ASP A 1 186 ? 2.073 10.250 -21.490 1.00 81.31 186 ASP A O 1
ATOM 1337 N N . SER A 1 187 ? 1.418 8.121 -21.747 1.00 81.75 187 SER A N 1
ATOM 1338 C CA . SER A 1 187 ? 0.346 8.131 -20.740 1.00 81.75 187 SER A CA 1
ATOM 1339 C C . SER A 1 187 ? 0.808 8.641 -19.370 1.00 81.75 187 SER A C 1
ATOM 1341 O O . SER A 1 187 ? 0.082 9.367 -18.693 1.00 81.75 187 SER A O 1
ATOM 1343 N N . SER A 1 188 ? 2.055 8.358 -18.995 1.00 81.38 188 SER A N 1
ATOM 1344 C CA . SER A 1 188 ? 2.656 8.785 -17.731 1.00 81.38 188 SER A CA 1
ATOM 1345 C C . SER A 1 188 ? 2.853 10.313 -17.626 1.00 81.38 188 SER A C 1
ATOM 1347 O O . SER A 1 188 ? 2.790 10.895 -16.534 1.00 81.38 188 SER A O 1
ATOM 1349 N N . HIS A 1 189 ? 3.025 11.006 -18.757 1.00 85.94 189 HIS A N 1
ATOM 1350 C CA . HIS A 1 189 ? 3.029 12.471 -18.808 1.00 85.94 189 HIS A CA 1
ATOM 1351 C C . HIS A 1 189 ? 1.616 13.025 -18.615 1.00 85.94 189 HIS A C 1
ATOM 1353 O O . HIS A 1 189 ? 1.426 13.975 -17.852 1.00 85.94 189 HIS A O 1
ATOM 1359 N N . VAL A 1 190 ? 0.614 12.397 -19.237 1.00 90.06 190 VAL A N 1
ATOM 1360 C CA . VAL A 1 190 ? -0.797 12.761 -19.048 1.00 90.06 190 VAL A CA 1
ATOM 1361 C C . VAL A 1 190 ? -1.224 12.566 -17.593 1.00 90.06 190 VAL A C 1
ATOM 1363 O O . VAL A 1 190 ? -1.867 13.451 -17.030 1.00 90.06 190 VAL A O 1
ATOM 1366 N N . ASP A 1 191 ? -0.791 11.487 -16.937 1.00 90.19 191 ASP A N 1
ATOM 1367 C CA . ASP A 1 191 ? -1.033 11.263 -15.506 1.00 90.19 191 ASP A CA 1
ATOM 1368 C C . ASP A 1 191 ? -0.495 12.418 -14.644 1.00 90.19 191 ASP A C 1
ATOM 1370 O O . ASP A 1 191 ? -1.163 12.872 -13.707 1.00 90.19 191 ASP A O 1
ATOM 1374 N N . THR A 1 192 ? 0.685 12.940 -14.996 1.00 91.12 192 THR A N 1
ATOM 1375 C CA . THR A 1 192 ? 1.320 14.087 -14.325 1.00 91.12 192 THR A CA 1
ATOM 1376 C C . THR A 1 192 ? 0.549 15.390 -14.573 1.00 91.12 192 THR A C 1
ATOM 1378 O O . THR A 1 192 ? 0.367 16.196 -13.652 1.00 91.12 192 THR A O 1
ATOM 1381 N N . MET A 1 193 ? 0.052 15.598 -15.797 1.00 92.50 193 MET A N 1
ATOM 1382 C CA . MET A 1 193 ? -0.791 16.748 -16.149 1.00 92.50 193 MET A CA 1
ATOM 1383 C C . MET A 1 193 ? -2.108 16.735 -15.366 1.00 92.50 193 MET A C 1
ATOM 1385 O O . MET A 1 193 ? -2.484 17.758 -14.792 1.00 92.50 193 MET A O 1
ATOM 1389 N N . ILE A 1 194 ? -2.771 15.576 -15.288 1.00 94.56 194 ILE A N 1
ATOM 1390 C CA . ILE A 1 194 ? -4.000 15.376 -14.508 1.00 94.56 194 ILE A CA 1
ATOM 1391 C C . ILE A 1 194 ? -3.748 15.710 -13.031 1.00 94.56 194 ILE A C 1
ATOM 1393 O O . ILE A 1 194 ? -4.502 16.486 -12.441 1.00 94.56 194 ILE A O 1
ATOM 1397 N N . ALA A 1 195 ? -2.662 15.193 -12.447 1.00 93.56 195 ALA A N 1
ATOM 1398 C CA . ALA A 1 195 ? -2.309 15.444 -11.050 1.00 93.56 195 ALA A CA 1
ATOM 1399 C C . ALA A 1 195 ? -2.049 16.934 -10.767 1.00 93.56 195 ALA A C 1
ATOM 1401 O O . ALA A 1 195 ? -2.512 17.476 -9.761 1.00 93.56 195 ALA A O 1
ATOM 1402 N N . THR A 1 196 ? -1.340 17.614 -11.672 1.00 95.00 196 THR A N 1
ATOM 1403 C CA . THR A 1 196 ? -1.016 19.041 -11.537 1.00 95.00 196 THR A CA 1
ATOM 1404 C C . THR A 1 196 ? -2.270 19.902 -11.679 1.00 95.00 196 THR A C 1
ATOM 1406 O O . THR A 1 196 ? -2.475 20.822 -10.888 1.00 95.00 196 THR A O 1
ATOM 1409 N N . LEU A 1 197 ? -3.155 19.578 -12.626 1.00 96.06 197 LEU A N 1
ATOM 1410 C CA . LEU A 1 197 ? -4.442 20.253 -12.775 1.0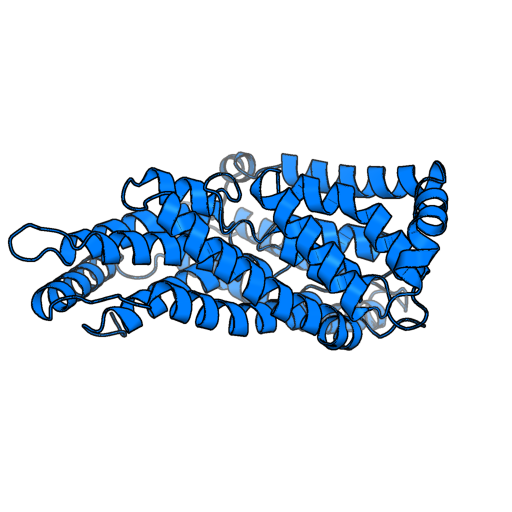0 96.06 197 LEU A CA 1
ATOM 1411 C C . LEU A 1 197 ? -5.313 20.079 -11.525 1.00 96.06 197 LEU A C 1
ATOM 1413 O O . LEU A 1 197 ? -5.863 21.058 -11.025 1.00 96.06 197 LEU A O 1
ATOM 1417 N N . ALA A 1 198 ? -5.404 18.862 -10.985 1.00 96.12 198 ALA A N 1
ATOM 1418 C CA . ALA A 1 198 ? -6.144 18.591 -9.757 1.00 96.12 198 ALA A CA 1
ATOM 1419 C C . ALA A 1 198 ? -5.599 19.397 -8.568 1.00 96.12 198 ALA A C 1
ATOM 1421 O O . ALA A 1 198 ? -6.374 20.002 -7.824 1.00 96.12 198 ALA A O 1
ATOM 1422 N N . ALA A 1 199 ? -4.271 19.469 -8.421 1.00 94.44 199 ALA A N 1
ATOM 1423 C CA . ALA A 1 199 ? -3.633 20.288 -7.398 1.00 94.44 199 ALA A CA 1
ATOM 1424 C C . ALA A 1 199 ? -3.993 21.772 -7.565 1.00 94.44 199 ALA A C 1
ATOM 1426 O O . ALA A 1 199 ? -4.463 22.391 -6.613 1.00 94.44 199 ALA A O 1
ATOM 1427 N N . LEU A 1 200 ? -3.862 22.330 -8.774 1.00 95.69 200 LEU A N 1
ATOM 1428 C CA . LEU A 1 200 ? -4.236 23.720 -9.062 1.00 95.69 200 LEU A CA 1
ATOM 1429 C C . LEU A 1 200 ? -5.707 23.997 -8.729 1.00 95.69 200 LEU A C 1
ATOM 1431 O O . LEU A 1 200 ? -6.010 24.994 -8.074 1.00 95.69 200 LEU A O 1
ATOM 1435 N N . LEU A 1 201 ? -6.617 23.092 -9.098 1.00 95.88 201 LEU A N 1
ATOM 1436 C CA . LEU A 1 201 ? -8.037 23.214 -8.768 1.00 95.88 201 LEU A CA 1
ATOM 1437 C C . LEU A 1 201 ? -8.272 23.279 -7.253 1.00 95.88 201 LEU A C 1
ATOM 1439 O O . LEU A 1 201 ? -9.079 24.092 -6.807 1.00 95.88 201 LEU A O 1
ATOM 1443 N N . LEU A 1 202 ? -7.546 22.501 -6.445 1.00 95.00 202 LEU A N 1
ATOM 1444 C CA . LEU A 1 202 ? -7.660 22.553 -4.981 1.00 95.00 202 LEU A CA 1
ATOM 1445 C C . LEU A 1 202 ? -7.182 23.892 -4.382 1.00 95.00 202 LEU A C 1
ATOM 1447 O O . LEU A 1 202 ? -7.698 24.309 -3.345 1.00 95.00 202 LEU A O 1
ATOM 1451 N N . PHE A 1 203 ? -6.249 24.593 -5.034 1.00 95.00 203 PHE A N 1
ATOM 1452 C CA . PHE A 1 203 ? -5.802 25.936 -4.630 1.00 95.00 203 PHE A CA 1
ATOM 1453 C C . PHE A 1 203 ? -6.666 27.075 -5.187 1.00 95.00 203 PHE A C 1
ATOM 1455 O O . PHE A 1 203 ? -6.594 28.195 -4.684 1.00 95.00 203 PHE A O 1
ATOM 1462 N N . MET A 1 204 ? -7.480 26.818 -6.213 1.00 93.75 204 MET A N 1
ATOM 1463 C CA . MET A 1 204 ? -8.318 27.835 -6.860 1.00 93.75 204 MET A CA 1
ATOM 1464 C C . MET A 1 204 ? -9.783 27.778 -6.420 1.00 93.75 204 MET A C 1
ATOM 1466 O O . MET A 1 204 ? -10.435 28.814 -6.298 1.00 93.75 204 MET A O 1
ATOM 1470 N N . VAL A 1 205 ? -10.329 26.581 -6.193 1.00 94.38 205 VAL A N 1
ATOM 1471 C CA . VAL A 1 205 ? -11.743 26.408 -5.850 1.00 94.38 205 VAL A CA 1
ATOM 1472 C C . VAL A 1 205 ? -11.981 26.879 -4.409 1.00 94.38 205 VAL A C 1
ATOM 1474 O O . VAL A 1 205 ? -11.338 26.366 -3.491 1.00 94.38 205 VAL A O 1
ATOM 1477 N N . PRO A 1 206 ? -12.918 27.818 -4.164 1.00 92.19 206 PRO A N 1
ATOM 1478 C CA . PRO A 1 206 ? -13.231 28.273 -2.812 1.00 92.19 206 PRO A CA 1
ATOM 1479 C C . PRO A 1 206 ? -13.827 27.137 -1.969 1.00 92.19 206 PRO A C 1
ATOM 1481 O O . PRO A 1 206 ? -14.538 26.275 -2.484 1.00 92.19 206 PRO A O 1
ATOM 1484 N N . ALA A 1 207 ? -13.616 27.153 -0.655 1.00 89.12 207 ALA A N 1
ATOM 1485 C CA . ALA A 1 207 ? -14.148 26.144 0.260 1.00 89.12 207 ALA A CA 1
ATOM 1486 C C . ALA A 1 207 ? -15.689 26.210 0.377 1.00 89.12 207 ALA A C 1
ATOM 1488 O O . ALA A 1 207 ? -16.350 25.195 0.584 1.00 89.12 207 ALA A O 1
ATOM 1489 N N . GLY A 1 208 ? -16.289 27.391 0.177 1.00 83.50 208 GLY A N 1
ATOM 1490 C CA . GLY A 1 208 ? -17.749 27.547 0.096 1.00 83.50 208 GLY A CA 1
ATOM 1491 C C . GLY A 1 208 ? -18.476 27.541 1.446 1.00 83.50 208 GLY A C 1
ATOM 1492 O O . GLY A 1 208 ? -19.674 27.287 1.493 1.00 83.50 208 GLY A O 1
ATOM 1493 N N . ASN A 1 209 ? -17.768 27.840 2.536 1.00 79.62 209 ASN A N 1
ATOM 1494 C CA . ASN A 1 209 ? -18.290 27.982 3.901 1.00 79.62 209 ASN A CA 1
ATOM 1495 C C . ASN A 1 209 ? -18.487 29.460 4.312 1.00 79.62 209 ASN A C 1
ATOM 1497 O O . ASN A 1 209 ? -18.291 29.816 5.470 1.00 79.62 209 ASN A O 1
ATOM 1501 N N . GLY A 1 210 ? -18.803 30.338 3.354 1.00 76.12 210 GLY A N 1
ATOM 1502 C CA . GLY A 1 210 ? -18.908 31.788 3.581 1.00 76.12 210 GLY A CA 1
ATOM 1503 C C . GLY A 1 210 ? -17.566 32.529 3.616 1.00 76.12 210 GLY A C 1
ATOM 1504 O O . GLY A 1 210 ? -17.550 33.744 3.780 1.00 76.12 210 GLY A O 1
ATOM 1505 N N . THR A 1 211 ? -16.446 31.826 3.421 1.00 73.19 211 THR A N 1
ATOM 1506 C CA . THR A 1 211 ? -15.117 32.429 3.250 1.00 73.19 211 THR A CA 1
ATOM 1507 C C . THR A 1 211 ? -14.652 32.323 1.796 1.00 73.19 211 THR A C 1
ATOM 1509 O O . THR A 1 211 ? -14.953 31.343 1.110 1.00 73.19 211 THR A O 1
ATOM 1512 N N . SER A 1 212 ? -13.870 33.303 1.329 1.00 80.44 212 SER A N 1
ATOM 1513 C CA . SER A 1 212 ? -13.175 33.246 0.029 1.00 80.44 212 SER A CA 1
ATOM 1514 C C . SER A 1 212 ? -11.914 32.373 0.064 1.00 80.44 212 SER A C 1
ATOM 1516 O O . SER A 1 212 ? -11.131 32.387 -0.882 1.00 80.44 212 SER A O 1
ATOM 1518 N N . ARG A 1 213 ? -11.679 31.637 1.159 1.00 88.56 213 ARG A N 1
ATOM 1519 C CA . ARG A 1 213 ? -10.507 30.773 1.292 1.00 88.56 213 ARG A CA 1
ATOM 1520 C C . ARG A 1 213 ? -10.640 29.594 0.315 1.00 88.56 213 ARG A C 1
ATOM 1522 O O . ARG A 1 213 ? -11.709 28.976 0.286 1.00 88.56 213 ARG A O 1
ATOM 1529 N N . PRO A 1 214 ? -9.597 29.259 -0.460 1.00 93.12 214 PRO A N 1
ATOM 1530 C CA . PRO A 1 214 ? -9.573 28.041 -1.267 1.00 93.12 214 PRO A CA 1
ATOM 1531 C C . PRO A 1 214 ? -9.614 26.769 -0.408 1.00 93.12 214 PRO A C 1
ATOM 1533 O O . PRO A 1 214 ? -9.424 26.829 0.809 1.00 93.12 214 PRO A O 1
ATOM 1536 N N . ILE A 1 215 ? -9.878 25.617 -1.035 1.00 93.62 215 ILE A N 1
ATOM 1537 C CA . ILE A 1 215 ? -9.887 24.312 -0.349 1.00 93.62 215 ILE A CA 1
ATOM 1538 C C . ILE A 1 215 ? -8.536 24.053 0.332 1.00 93.62 215 ILE A C 1
ATOM 1540 O O . ILE A 1 215 ? -8.515 23.668 1.501 1.00 93.62 215 ILE A O 1
ATOM 1544 N N . LEU A 1 216 ? -7.425 24.309 -0.367 1.00 94.25 216 LEU A N 1
ATOM 1545 C CA . LEU A 1 216 ? -6.068 24.227 0.178 1.00 94.25 216 LEU A CA 1
ATOM 1546 C C . LEU A 1 216 ? -5.373 25.589 0.174 1.00 94.25 216 LEU A C 1
ATOM 1548 O O . LEU A 1 216 ? -5.560 26.397 -0.733 1.00 94.25 216 LEU A O 1
ATOM 1552 N N . VAL A 1 217 ? -4.528 25.823 1.180 1.00 93.12 217 VAL A N 1
ATOM 1553 C CA . VAL A 1 217 ? -3.607 26.972 1.239 1.00 93.12 217 VAL A CA 1
ATOM 1554 C C . VAL A 1 217 ? -2.162 26.488 1.288 1.00 93.12 217 VAL A C 1
ATOM 1556 O O . VAL A 1 217 ? -1.902 25.323 1.577 1.00 93.12 217 VAL A O 1
ATOM 1559 N N . TRP A 1 218 ? -1.200 27.360 0.979 1.00 92.44 218 TRP A N 1
ATOM 1560 C CA . TRP A 1 218 ? 0.209 26.959 0.858 1.00 92.44 218 TRP A CA 1
ATOM 1561 C C . TRP A 1 218 ? 0.779 26.323 2.137 1.00 92.44 218 TRP A C 1
ATOM 1563 O O . TRP A 1 218 ? 1.586 25.399 2.064 1.00 92.44 218 TRP A O 1
ATOM 1573 N N . ASP A 1 219 ? 0.299 26.741 3.309 1.00 92.69 219 ASP A N 1
ATOM 1574 C CA . ASP A 1 219 ? 0.672 26.137 4.595 1.00 92.69 219 ASP A CA 1
ATOM 1575 C C . ASP A 1 219 ? 0.303 24.648 4.693 1.00 92.69 219 ASP A C 1
ATOM 1577 O O . ASP A 1 219 ? 0.934 23.893 5.432 1.00 92.69 219 ASP A O 1
ATOM 1581 N N . ASP A 1 220 ? -0.695 24.190 3.933 1.00 91.00 220 ASP A N 1
ATOM 1582 C CA . ASP A 1 220 ? -1.025 22.769 3.842 1.00 91.00 220 ASP A CA 1
ATOM 1583 C C . ASP A 1 220 ? -0.011 22.011 2.970 1.00 91.00 220 ASP A C 1
ATOM 1585 O O . ASP A 1 220 ? 0.367 20.892 3.316 1.00 91.00 220 ASP A O 1
ATOM 1589 N N . ALA A 1 221 ? 0.519 22.634 1.909 1.00 88.50 221 ALA A N 1
ATOM 1590 C CA . ALA A 1 221 ? 1.557 22.041 1.058 1.00 88.50 221 ALA A CA 1
ATOM 1591 C C . ALA A 1 221 ? 2.908 21.886 1.775 1.00 88.50 221 ALA A C 1
ATOM 1593 O O . ALA A 1 221 ? 3.661 20.954 1.497 1.00 88.50 221 ALA A O 1
ATOM 1594 N N . GLN A 1 222 ? 3.214 22.751 2.745 1.00 89.88 222 GLN A N 1
ATOM 1595 C CA . GLN A 1 222 ? 4.437 22.639 3.552 1.00 89.88 222 GLN A CA 1
ATOM 1596 C C . GLN A 1 222 ? 4.491 21.346 4.380 1.00 89.88 222 GLN A C 1
ATOM 1598 O O . GLN A 1 222 ? 5.572 20.882 4.730 1.00 89.88 222 GLN A O 1
ATOM 1603 N N . LYS A 1 223 ? 3.333 20.736 4.665 1.00 86.06 223 LYS A N 1
ATOM 1604 C CA . LYS A 1 223 ? 3.221 19.481 5.426 1.00 86.06 223 LYS A CA 1
ATOM 1605 C C . LYS A 1 223 ? 3.476 18.240 4.565 1.00 86.06 223 LYS A C 1
ATOM 1607 O O . LYS A 1 223 ? 3.537 17.133 5.099 1.00 86.06 223 LYS A O 1
ATOM 1612 N N . ILE A 1 224 ? 3.595 18.400 3.244 1.00 85.69 224 ILE A N 1
ATOM 1613 C CA . ILE A 1 224 ? 3.896 17.300 2.326 1.00 85.69 224 ILE A CA 1
ATOM 1614 C C . ILE A 1 224 ? 5.317 16.787 2.620 1.00 85.69 224 ILE A C 1
ATOM 1616 O O . ILE A 1 224 ? 6.236 17.586 2.804 1.00 85.69 224 ILE A O 1
ATOM 1620 N N . PRO A 1 225 ? 5.542 15.462 2.655 1.00 82.44 225 PRO A N 1
ATOM 1621 C CA . PRO A 1 225 ? 6.866 14.889 2.880 1.00 82.44 225 PRO A CA 1
ATOM 1622 C C . PRO A 1 225 ? 7.759 15.018 1.630 1.00 82.44 225 PRO A C 1
ATOM 1624 O O . PRO A 1 225 ? 8.048 14.034 0.950 1.00 82.44 225 PRO A O 1
ATOM 1627 N N . TRP A 1 226 ? 8.241 16.232 1.344 1.00 87.81 226 TRP A N 1
ATOM 1628 C CA . TRP A 1 226 ? 9.089 16.561 0.183 1.00 87.81 226 TRP A CA 1
ATOM 1629 C C . TRP A 1 226 ? 10.347 15.686 0.060 1.00 87.81 226 TRP A C 1
ATOM 1631 O O . TRP A 1 226 ? 10.824 15.433 -1.045 1.00 87.81 226 TRP A O 1
ATOM 1641 N N . GLY A 1 227 ? 10.849 15.152 1.179 1.00 83.50 227 GLY A N 1
ATOM 1642 C CA . GLY A 1 227 ? 11.971 14.211 1.192 1.00 83.50 227 GLY A CA 1
ATOM 1643 C C . GLY A 1 227 ? 11.729 12.932 0.380 1.00 83.50 227 GLY A C 1
ATOM 1644 O O . GLY A 1 227 ? 12.681 12.373 -0.153 1.00 83.50 227 GLY A O 1
ATOM 1645 N N . ILE A 1 228 ? 10.473 12.495 0.217 1.00 80.38 228 ILE A N 1
ATOM 1646 C CA . ILE A 1 228 ? 10.140 11.325 -0.611 1.00 80.38 228 ILE A CA 1
ATOM 1647 C C . ILE A 1 228 ? 10.436 11.608 -2.091 1.00 80.38 228 ILE A C 1
ATOM 1649 O O . ILE A 1 228 ? 10.990 10.754 -2.778 1.00 80.38 228 ILE A O 1
ATOM 1653 N N . LEU A 1 229 ? 10.150 12.824 -2.569 1.00 82.12 229 LEU A N 1
ATOM 1654 C CA . LEU A 1 229 ? 10.434 13.226 -3.952 1.00 82.12 229 LEU A CA 1
ATOM 1655 C C . LEU A 1 229 ? 11.942 13.312 -4.218 1.00 82.12 229 LEU A C 1
ATOM 1657 O O . LEU A 1 229 ? 12.413 12.845 -5.254 1.00 82.12 229 LEU A O 1
ATOM 1661 N N . LEU A 1 230 ? 12.714 13.837 -3.257 1.00 86.31 230 LEU A N 1
ATOM 1662 C CA . LEU A 1 230 ? 14.181 13.827 -3.333 1.00 86.31 230 LEU A CA 1
ATOM 1663 C C . LEU A 1 230 ? 14.731 12.398 -3.422 1.00 86.31 230 LEU A C 1
ATOM 1665 O O . LEU A 1 230 ? 15.696 12.145 -4.138 1.00 86.31 230 LEU A O 1
ATOM 1669 N N . LEU A 1 231 ? 14.093 11.454 -2.732 1.00 80.56 231 LEU A N 1
ATOM 1670 C CA . LEU A 1 231 ? 14.499 10.055 -2.710 1.00 80.56 231 LEU A CA 1
ATOM 1671 C C . LEU A 1 231 ? 14.165 9.320 -4.015 1.00 80.56 231 LEU A C 1
ATOM 1673 O O . LEU A 1 231 ? 14.942 8.464 -4.432 1.00 80.56 231 LEU A O 1
ATOM 1677 N N . PHE A 1 232 ? 13.082 9.695 -4.707 1.00 78.88 232 PHE A N 1
ATOM 1678 C CA . PHE A 1 232 ? 12.807 9.222 -6.071 1.00 78.88 232 PHE A CA 1
ATOM 1679 C C . PHE A 1 232 ? 13.911 9.660 -7.041 1.00 78.88 232 PHE A C 1
ATOM 1681 O O . PHE A 1 232 ? 14.429 8.835 -7.796 1.00 78.88 232 PHE A O 1
ATOM 1688 N N . GLY A 1 233 ? 14.326 10.931 -6.968 1.00 82.00 233 GLY A N 1
ATOM 1689 C CA . GLY A 1 233 ? 15.467 11.445 -7.731 1.00 82.00 233 GLY A CA 1
ATOM 1690 C C . GLY A 1 233 ? 16.781 10.746 -7.366 1.00 82.00 233 GLY A C 1
ATOM 1691 O O . GLY A 1 233 ? 17.544 10.362 -8.249 1.00 82.00 233 GLY A O 1
ATOM 1692 N N . GLY A 1 234 ? 17.013 10.499 -6.073 1.00 82.56 234 GLY A N 1
ATOM 1693 C CA . GLY A 1 234 ? 18.154 9.722 -5.585 1.00 82.56 234 GLY A CA 1
ATOM 1694 C C . GLY A 1 234 ? 18.175 8.282 -6.108 1.00 82.56 234 GLY A C 1
ATOM 1695 O O . GLY A 1 234 ? 19.242 7.779 -6.444 1.00 82.56 234 GLY A O 1
ATOM 1696 N N . GLY A 1 235 ? 17.013 7.634 -6.242 1.00 75.31 235 GLY A N 1
ATOM 1697 C CA . GLY A 1 235 ? 16.889 6.298 -6.835 1.00 75.31 235 GLY A CA 1
ATOM 1698 C C . GLY A 1 235 ? 17.273 6.265 -8.317 1.00 75.31 235 GLY A C 1
ATOM 1699 O O . GLY A 1 235 ? 18.027 5.385 -8.729 1.00 75.31 235 GLY A O 1
ATOM 1700 N N . LEU A 1 236 ? 16.830 7.256 -9.099 1.00 79.19 236 LEU A N 1
ATOM 1701 C CA . LEU A 1 236 ? 17.247 7.419 -10.499 1.00 79.19 236 LEU A CA 1
ATOM 1702 C C . LEU A 1 236 ? 18.754 7.677 -10.615 1.00 79.19 236 LEU A C 1
ATOM 1704 O O . LEU A 1 236 ? 19.424 7.062 -11.443 1.00 79.19 236 LEU A O 1
ATOM 1708 N N . ALA A 1 237 ? 19.299 8.540 -9.753 1.00 85.06 237 ALA A N 1
ATOM 1709 C CA . ALA A 1 237 ? 20.732 8.812 -9.706 1.00 85.06 237 ALA A CA 1
ATOM 1710 C C . ALA A 1 237 ? 21.543 7.557 -9.340 1.00 85.06 237 ALA A C 1
ATOM 1712 O O . ALA A 1 237 ? 22.574 7.300 -9.956 1.00 85.06 237 ALA A O 1
ATOM 1713 N N . LEU A 1 238 ? 21.070 6.750 -8.383 1.00 81.94 238 LEU A N 1
ATOM 1714 C CA . LEU A 1 238 ? 21.713 5.496 -7.987 1.00 81.94 238 LEU A CA 1
ATOM 1715 C C . LEU A 1 238 ? 21.681 4.456 -9.114 1.00 81.94 238 LEU A C 1
ATOM 1717 O O . LEU A 1 238 ? 22.698 3.817 -9.367 1.00 81.94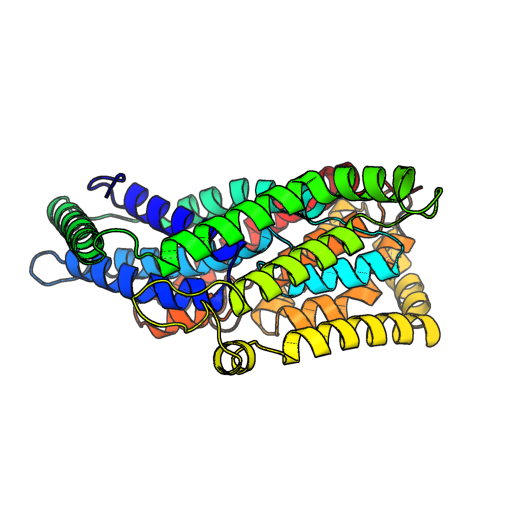 238 LEU A O 1
ATOM 1721 N N . ALA A 1 239 ? 20.548 4.310 -9.809 1.00 73.44 239 ALA A N 1
ATOM 1722 C CA . ALA A 1 239 ? 20.427 3.410 -10.956 1.00 73.44 239 ALA A CA 1
ATOM 1723 C C . ALA A 1 239 ? 21.379 3.818 -12.094 1.00 73.44 239 ALA A C 1
ATOM 1725 O O . ALA A 1 239 ? 22.126 2.983 -12.603 1.00 73.44 239 ALA A O 1
ATOM 1726 N N . ALA A 1 240 ? 21.430 5.111 -12.430 1.00 81.12 240 ALA A N 1
ATOM 1727 C CA . ALA A 1 240 ? 22.362 5.634 -13.428 1.00 81.12 240 ALA A CA 1
ATOM 1728 C C . ALA A 1 240 ? 23.830 5.441 -13.007 1.00 81.12 240 ALA A C 1
ATOM 1730 O O . ALA A 1 240 ? 24.657 5.014 -13.811 1.00 81.12 240 ALA A O 1
ATOM 1731 N N . ALA A 1 241 ? 24.162 5.695 -11.737 1.00 85.75 241 ALA A N 1
ATOM 1732 C CA . ALA A 1 241 ? 25.509 5.488 -11.209 1.00 85.75 241 ALA A CA 1
ATOM 1733 C C . ALA A 1 241 ? 25.921 4.005 -11.218 1.00 85.75 241 ALA A C 1
ATOM 1735 O O . ALA A 1 241 ? 27.075 3.693 -11.518 1.00 85.75 241 ALA A O 1
ATOM 1736 N N . ALA A 1 242 ? 24.999 3.082 -10.923 1.00 79.69 242 ALA A N 1
ATOM 1737 C CA . ALA A 1 242 ? 25.247 1.642 -10.999 1.00 79.69 242 ALA A CA 1
ATOM 1738 C C . ALA A 1 242 ? 25.564 1.193 -12.435 1.00 79.69 242 ALA A C 1
ATOM 1740 O O . ALA A 1 242 ? 26.484 0.399 -12.641 1.00 79.69 242 ALA A O 1
ATOM 1741 N N . GLU A 1 243 ? 24.876 1.765 -13.423 1.00 79.44 243 GLU A N 1
ATOM 1742 C CA . GLU A 1 243 ? 25.135 1.487 -14.834 1.00 79.44 243 GLU A CA 1
ATOM 1743 C C . GLU A 1 243 ? 26.480 2.063 -15.300 1.00 79.44 243 GLU A C 1
ATOM 1745 O O . GLU A 1 243 ? 27.321 1.349 -15.852 1.00 79.44 243 GLU A O 1
ATOM 1750 N N . MET A 1 244 ? 26.738 3.339 -14.990 1.00 87.56 244 MET A N 1
ATOM 1751 C CA . MET A 1 244 ? 27.983 4.027 -15.351 1.00 87.56 244 MET A CA 1
ATOM 1752 C C . MET A 1 244 ? 29.223 3.403 -14.700 1.00 87.56 244 MET A C 1
ATOM 1754 O O . MET A 1 244 ? 30.276 3.329 -15.330 1.00 87.56 244 MET A O 1
ATOM 1758 N N . SER A 1 245 ? 29.114 2.951 -13.447 1.00 91.00 245 SER A N 1
ATOM 1759 C CA . SER A 1 245 ? 30.218 2.303 -12.722 1.00 91.00 245 SER A CA 1
ATOM 1760 C C . SER A 1 245 ? 30.478 0.859 -13.163 1.00 91.00 245 SER A C 1
ATOM 1762 O O . SER A 1 245 ? 31.494 0.282 -12.783 1.00 91.00 245 SER A O 1
ATOM 1764 N N . GLY A 1 246 ? 29.579 0.259 -13.953 1.00 83.81 246 GLY A N 1
ATOM 1765 C CA . GLY A 1 246 ? 29.645 -1.157 -14.318 1.00 83.81 246 GLY A CA 1
ATOM 1766 C C . GLY A 1 246 ? 29.207 -2.109 -13.199 1.00 83.81 246 GLY A C 1
ATOM 1767 O O . GLY A 1 246 ? 29.342 -3.323 -13.358 1.00 83.81 246 GLY A O 1
ATOM 1768 N N . LEU A 1 247 ? 28.652 -1.593 -12.094 1.00 83.12 247 LEU A N 1
ATOM 1769 C CA . LEU A 1 247 ? 28.133 -2.405 -10.992 1.00 83.12 247 LEU A CA 1
ATOM 1770 C C . LEU A 1 247 ? 27.002 -3.331 -11.456 1.00 83.12 247 LEU A C 1
ATOM 1772 O O . LEU A 1 247 ? 26.995 -4.495 -11.062 1.00 83.12 247 LEU A O 1
ATOM 1776 N N . SER A 1 248 ? 26.098 -2.859 -12.324 1.00 75.94 248 SER A N 1
ATOM 1777 C CA . SER A 1 248 ? 25.039 -3.696 -12.914 1.00 75.94 248 SER A CA 1
ATOM 1778 C C . SER A 1 248 ? 25.635 -4.919 -13.623 1.00 75.94 248 SER A C 1
ATOM 1780 O O . SER A 1 248 ? 25.229 -6.053 -13.386 1.00 75.94 248 SER A O 1
ATOM 1782 N N . ARG A 1 249 ? 26.686 -4.714 -14.432 1.00 78.94 249 ARG A N 1
ATOM 1783 C CA . ARG A 1 249 ? 27.382 -5.797 -15.149 1.00 78.94 249 ARG A CA 1
ATOM 1784 C C . ARG A 1 249 ? 28.091 -6.760 -14.198 1.00 78.94 249 ARG A C 1
ATOM 1786 O O . ARG A 1 249 ? 27.998 -7.972 -14.378 1.00 78.94 249 ARG A O 1
ATOM 1793 N N . PHE A 1 250 ? 28.759 -6.239 -13.169 1.00 85.44 250 PHE A N 1
ATOM 1794 C CA . PHE A 1 250 ? 29.386 -7.067 -12.137 1.00 85.44 250 PHE A CA 1
ATOM 1795 C C . PHE A 1 250 ? 28.354 -7.943 -11.412 1.00 85.44 250 PHE A C 1
ATOM 1797 O O . PHE A 1 250 ? 28.560 -9.152 -11.279 1.00 85.44 250 PHE A O 1
ATOM 1804 N N . LEU A 1 251 ? 27.226 -7.362 -10.994 1.00 81.69 251 LEU A N 1
ATOM 1805 C CA . LEU A 1 251 ? 26.144 -8.089 -10.333 1.00 81.69 251 LEU A CA 1
ATOM 1806 C C . LEU A 1 251 ? 25.523 -9.138 -11.256 1.00 81.69 251 LEU A C 1
ATOM 1808 O O . LEU A 1 251 ? 25.361 -10.275 -10.825 1.00 81.69 251 LEU A O 1
ATOM 1812 N N . ALA A 1 252 ? 25.256 -8.802 -12.520 1.00 72.44 252 ALA A N 1
ATOM 1813 C CA . ALA A 1 252 ? 24.754 -9.751 -13.512 1.00 72.44 252 ALA A CA 1
ATOM 1814 C C . ALA A 1 252 ? 25.687 -10.966 -13.662 1.00 72.44 252 ALA A C 1
ATOM 1816 O O . ALA A 1 252 ? 25.231 -12.102 -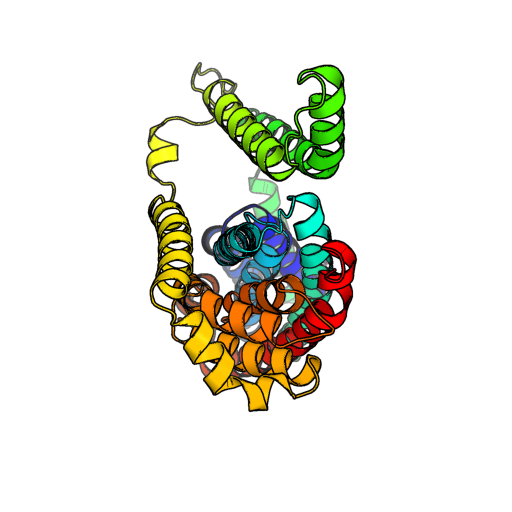13.571 1.00 72.44 252 ALA A O 1
ATOM 1817 N N . SER A 1 253 ? 27.004 -10.745 -13.787 1.00 80.38 253 SER A N 1
ATOM 1818 C CA . SER A 1 253 ? 27.980 -11.847 -13.858 1.00 80.38 253 SER A CA 1
ATOM 1819 C C . SER A 1 253 ? 28.082 -12.652 -12.557 1.00 80.38 253 SER A C 1
ATOM 1821 O O . SER A 1 253 ? 28.217 -13.872 -12.589 1.00 80.38 253 SER A O 1
ATOM 1823 N N . SER A 1 254 ? 27.970 -11.991 -11.401 1.00 84.56 254 SER A N 1
ATOM 1824 C CA . SER A 1 254 ? 28.059 -12.644 -10.087 1.00 84.56 254 SER A CA 1
ATOM 1825 C C . SER A 1 254 ? 26.818 -13.479 -9.767 1.00 84.56 254 SER A C 1
ATOM 1827 O O . SER A 1 254 ? 26.890 -14.434 -8.998 1.00 84.56 254 SER A O 1
ATOM 1829 N N . LEU A 1 255 ? 25.675 -13.111 -10.348 1.00 79.00 255 LEU A N 1
ATOM 1830 C CA . LEU A 1 255 ? 24.379 -13.752 -10.146 1.00 79.00 255 LEU A CA 1
ATOM 1831 C C . LEU A 1 255 ? 23.988 -14.675 -11.303 1.00 79.00 255 LEU A C 1
ATOM 1833 O O . LEU A 1 255 ? 22.872 -15.183 -11.303 1.00 79.00 255 LEU A O 1
ATOM 1837 N N . GLN A 1 256 ? 24.884 -14.938 -12.256 1.00 72.81 256 GLN A N 1
ATOM 1838 C CA . GLN A 1 256 ? 24.570 -15.729 -13.447 1.00 72.81 256 GLN A CA 1
ATOM 1839 C C . GLN A 1 256 ? 24.039 -17.131 -13.092 1.00 72.81 256 GLN A C 1
ATOM 1841 O O . GLN A 1 256 ? 22.990 -17.527 -13.583 1.00 72.81 256 GLN A O 1
ATOM 1846 N N . GLY A 1 257 ? 24.647 -17.813 -12.113 1.00 76.38 257 GLY A N 1
ATOM 1847 C CA . GLY A 1 257 ? 24.146 -19.112 -11.634 1.00 76.38 257 GLY A CA 1
ATOM 1848 C C . GLY A 1 257 ? 22.794 -19.056 -10.901 1.00 76.38 257 GLY A C 1
ATOM 1849 O O . GLY A 1 257 ? 22.157 -20.086 -10.705 1.00 76.38 257 GLY A O 1
ATOM 1850 N N . VAL A 1 258 ? 22.347 -17.867 -10.480 1.00 75.88 258 VAL A N 1
ATOM 1851 C CA . VAL A 1 258 ? 20.992 -17.633 -9.951 1.00 75.88 258 VAL A CA 1
ATOM 1852 C C . VAL A 1 258 ? 20.024 -17.305 -11.089 1.00 75.88 258 VAL A C 1
ATOM 1854 O O . VAL A 1 258 ? 18.865 -17.702 -11.016 1.00 75.88 258 VAL A O 1
ATOM 1857 N N . ALA A 1 259 ? 20.486 -16.619 -12.139 1.00 67.12 259 ALA A N 1
ATOM 1858 C CA . ALA A 1 259 ? 19.697 -16.311 -13.331 1.00 67.12 259 ALA A CA 1
ATOM 1859 C C . ALA A 1 259 ? 19.335 -17.570 -14.143 1.00 67.12 259 ALA A C 1
ATOM 1861 O O . ALA A 1 259 ? 18.255 -17.618 -14.722 1.00 67.12 259 ALA A O 1
ATOM 1862 N N . ASP A 1 260 ? 20.174 -18.611 -14.091 1.00 76.12 260 ASP A N 1
ATOM 1863 C CA . ASP A 1 260 ? 19.896 -19.925 -14.692 1.00 76.12 260 ASP A CA 1
ATOM 1864 C C . ASP A 1 260 ? 18.755 -20.693 -13.989 1.00 76.12 260 ASP A C 1
ATOM 1866 O O . ASP A 1 260 ? 18.251 -21.699 -14.498 1.00 76.12 260 ASP A O 1
ATOM 1870 N N . LEU A 1 261 ? 18.340 -20.262 -12.791 1.00 84.12 261 LEU A N 1
ATOM 1871 C CA . LEU A 1 261 ? 17.212 -20.872 -12.094 1.00 84.12 261 LEU A CA 1
ATOM 1872 C C . LEU A 1 261 ? 15.891 -20.480 -12.755 1.00 84.12 261 LEU A C 1
ATOM 1874 O O . LEU A 1 261 ? 15.731 -19.396 -13.310 1.00 84.12 261 LEU A O 1
ATOM 1878 N N . HIS A 1 262 ? 14.884 -21.345 -12.605 1.00 88.19 262 HIS A N 1
ATOM 1879 C CA . HIS A 1 262 ? 13.537 -21.039 -13.073 1.00 88.19 262 HIS A CA 1
ATOM 1880 C C . HIS A 1 262 ? 13.076 -19.679 -12.501 1.00 88.19 262 HIS A C 1
ATOM 1882 O O . HIS A 1 262 ? 13.135 -19.508 -11.277 1.00 88.19 262 HIS A O 1
ATOM 1888 N N . PRO A 1 263 ? 12.558 -18.734 -13.314 1.00 85.94 263 PRO A N 1
ATOM 1889 C CA . PRO A 1 263 ? 12.287 -17.363 -12.866 1.00 85.94 263 PRO A CA 1
ATOM 1890 C C . PRO A 1 263 ? 11.387 -17.267 -11.626 1.00 85.94 263 PRO A C 1
ATOM 1892 O O . PRO A 1 263 ? 11.559 -16.393 -10.782 1.00 85.94 263 PRO A O 1
ATOM 1895 N N . ALA A 1 264 ? 10.472 -18.226 -11.463 1.00 90.12 264 ALA A N 1
ATOM 1896 C CA . ALA A 1 264 ? 9.653 -18.377 -10.257 1.00 90.12 264 ALA A CA 1
ATOM 1897 C C . ALA A 1 264 ? 10.478 -18.487 -8.963 1.00 90.12 264 ALA A C 1
ATOM 1899 O O . ALA A 1 264 ? 10.130 -17.871 -7.960 1.00 90.12 264 ALA A O 1
ATOM 1900 N N . ILE A 1 265 ? 11.568 -19.259 -8.986 1.00 91.25 265 ILE A N 1
ATOM 1901 C CA . ILE A 1 265 ? 12.465 -19.444 -7.841 1.00 91.25 265 ILE A CA 1
ATOM 1902 C C . ILE A 1 265 ? 13.205 -18.138 -7.559 1.00 91.25 265 ILE A C 1
ATOM 1904 O O . ILE A 1 265 ? 13.306 -17.733 -6.405 1.00 91.25 265 ILE A O 1
ATOM 1908 N N . VAL A 1 266 ? 13.665 -17.448 -8.604 1.00 90.69 266 VAL A N 1
ATOM 1909 C CA . VAL A 1 266 ? 14.362 -16.163 -8.473 1.00 90.69 266 VAL A CA 1
ATOM 1910 C C . VAL A 1 266 ? 13.447 -15.114 -7.840 1.00 90.69 266 VAL A C 1
ATOM 1912 O O . VAL A 1 266 ? 13.813 -14.520 -6.828 1.00 90.69 266 VAL A O 1
ATOM 1915 N N . ILE A 1 267 ? 12.231 -14.937 -8.368 1.00 93.12 267 ILE A N 1
ATOM 1916 C CA . ILE A 1 267 ? 11.242 -13.989 -7.828 1.00 93.12 267 ILE A CA 1
ATOM 1917 C C . ILE A 1 267 ? 10.901 -14.334 -6.373 1.00 93.12 267 ILE A C 1
ATOM 1919 O O . ILE A 1 267 ? 10.847 -13.439 -5.530 1.00 93.12 267 ILE A O 1
ATOM 1923 N N . LEU A 1 268 ? 10.725 -15.620 -6.051 1.00 94.69 268 LEU A N 1
ATOM 1924 C CA . LEU A 1 268 ? 10.440 -16.072 -4.689 1.00 94.69 268 LEU A CA 1
ATOM 1925 C C . LEU A 1 268 ? 11.590 -15.750 -3.720 1.00 94.69 268 LEU A C 1
ATOM 1927 O O . LEU A 1 268 ? 11.349 -15.223 -2.635 1.00 94.69 268 LEU A O 1
ATOM 1931 N N . LEU A 1 269 ? 12.836 -16.058 -4.094 1.00 92.56 269 LEU A N 1
ATOM 1932 C CA . LEU A 1 269 ? 14.014 -15.830 -3.251 1.00 92.56 269 LEU A CA 1
ATOM 1933 C C . LEU A 1 269 ? 14.282 -14.340 -3.043 1.00 92.56 269 LEU A C 1
ATOM 1935 O O . LEU A 1 269 ? 14.534 -13.908 -1.918 1.00 92.56 269 LEU A O 1
ATOM 1939 N N . VAL A 1 270 ? 14.187 -13.549 -4.111 1.00 92.06 270 VAL A N 1
ATOM 1940 C CA . VAL A 1 270 ? 14.360 -12.097 -4.037 1.00 92.06 270 VAL A CA 1
ATOM 1941 C C . VAL A 1 270 ? 13.229 -11.464 -3.234 1.00 92.06 270 VAL A C 1
ATOM 1943 O O . VAL A 1 270 ? 13.495 -10.653 -2.353 1.00 92.06 270 VAL A O 1
ATOM 1946 N N . GLY A 1 271 ? 11.980 -11.871 -3.465 1.00 94.94 271 GLY A N 1
ATOM 1947 C CA . GLY A 1 271 ? 10.835 -11.409 -2.684 1.00 94.94 271 GLY A CA 1
ATOM 1948 C C . GLY A 1 271 ? 10.991 -11.726 -1.196 1.00 94.94 271 GLY A C 1
ATOM 1949 O O . GLY A 1 271 ? 10.760 -10.859 -0.356 1.00 94.94 271 GLY A O 1
ATOM 1950 N N . LEU A 1 272 ? 11.456 -12.933 -0.856 1.00 95.31 272 LEU A N 1
ATOM 1951 C CA . LEU A 1 272 ? 11.749 -13.316 0.526 1.00 95.31 272 LEU A CA 1
ATOM 1952 C C . LEU A 1 272 ? 12.843 -12.434 1.139 1.00 95.31 272 LEU A C 1
ATOM 1954 O O . LEU A 1 272 ? 12.679 -11.950 2.257 1.00 95.31 272 LEU A O 1
ATOM 1958 N N . LEU A 1 273 ? 13.938 -12.205 0.411 1.00 93.62 273 LEU A N 1
ATOM 1959 C CA . LEU A 1 273 ? 15.027 -11.341 0.858 1.00 93.62 273 LEU A CA 1
ATOM 1960 C C . LEU A 1 273 ? 14.535 -9.910 1.106 1.00 93.62 273 LEU A C 1
ATOM 1962 O O . LEU A 1 273 ? 14.821 -9.337 2.154 1.00 93.62 273 LEU A O 1
ATOM 1966 N N . VAL A 1 274 ? 13.756 -9.356 0.177 1.00 95.50 274 VAL A N 1
ATOM 1967 C CA . VAL A 1 274 ? 13.167 -8.017 0.287 1.00 95.50 274 VAL A CA 1
ATOM 1968 C C . VAL A 1 274 ? 12.267 -7.910 1.517 1.00 95.50 274 VAL A C 1
ATOM 1970 O O . VAL A 1 274 ? 12.404 -6.953 2.277 1.00 95.50 274 VAL A O 1
ATOM 1973 N N . ILE A 1 275 ? 11.394 -8.896 1.750 1.00 95.44 275 ILE A N 1
ATOM 1974 C CA . ILE A 1 275 ? 10.536 -8.940 2.943 1.00 95.44 275 ILE A CA 1
ATOM 1975 C C . ILE A 1 275 ? 11.392 -8.963 4.211 1.00 95.44 275 ILE A C 1
ATOM 1977 O O . ILE A 1 275 ? 11.142 -8.199 5.137 1.00 95.44 275 ILE A O 1
ATOM 1981 N N . ILE A 1 276 ? 12.430 -9.802 4.263 1.00 93.81 276 ILE A N 1
ATOM 1982 C CA . ILE A 1 276 ? 13.309 -9.876 5.437 1.00 93.81 276 ILE A CA 1
ATOM 1983 C C . ILE A 1 276 ? 13.988 -8.528 5.684 1.00 93.81 276 ILE A C 1
ATOM 1985 O O . ILE A 1 276 ? 13.976 -8.051 6.814 1.00 93.81 276 ILE A O 1
ATOM 1989 N N . ILE A 1 277 ? 14.550 -7.896 4.651 1.00 92.69 277 ILE A N 1
ATOM 1990 C CA . ILE A 1 277 ? 15.222 -6.598 4.786 1.00 92.69 277 ILE A CA 1
ATOM 1991 C C . ILE A 1 277 ? 14.228 -5.532 5.259 1.00 92.69 277 ILE A C 1
ATOM 1993 O O . ILE A 1 277 ? 14.534 -4.768 6.175 1.00 92.69 277 ILE A O 1
ATOM 1997 N N . THR A 1 278 ? 13.026 -5.495 4.682 1.00 92.38 278 THR A N 1
ATOM 1998 C CA . THR A 1 278 ? 12.054 -4.438 4.972 1.00 92.38 278 THR A CA 1
ATOM 1999 C C . THR A 1 278 ? 11.435 -4.519 6.365 1.00 92.38 278 THR A C 1
ATOM 2001 O O . THR A 1 278 ? 10.932 -3.521 6.865 1.00 92.38 278 THR A O 1
ATOM 2004 N N . GLU A 1 279 ? 11.508 -5.666 7.044 1.00 92.44 279 GLU A N 1
ATOM 2005 C CA . GLU A 1 279 ? 11.098 -5.768 8.453 1.00 92.44 279 GLU A CA 1
ATOM 2006 C C . GLU A 1 279 ? 12.025 -4.984 9.401 1.00 92.44 279 GLU A C 1
ATOM 2008 O O . GLU A 1 279 ? 11.621 -4.632 10.514 1.00 92.44 279 GLU A O 1
ATOM 2013 N N . PHE A 1 280 ? 13.259 -4.694 8.969 1.00 88.00 280 PHE A N 1
ATOM 2014 C CA . PHE A 1 280 ? 14.280 -4.006 9.769 1.00 88.00 280 PHE A CA 1
ATOM 2015 C C . PHE A 1 280 ? 14.756 -2.681 9.161 1.00 88.00 280 PHE A C 1
ATOM 2017 O O . PHE A 1 280 ? 15.423 -1.903 9.845 1.00 88.00 280 PHE A O 1
ATOM 2024 N N . ALA A 1 281 ? 14.433 -2.417 7.897 1.00 87.94 281 ALA A N 1
ATOM 2025 C CA . ALA A 1 281 ? 14.879 -1.247 7.152 1.00 87.94 281 ALA A CA 1
ATOM 2026 C C . ALA A 1 281 ? 13.701 -0.435 6.599 1.00 87.94 281 ALA A C 1
ATOM 2028 O O . ALA A 1 281 ? 12.557 -0.873 6.580 1.00 87.94 281 ALA A O 1
ATOM 2029 N N . SER A 1 282 ? 13.985 0.777 6.118 1.00 87.50 282 SER A N 1
ATOM 2030 C CA . SER A 1 282 ? 12.981 1.593 5.432 1.00 87.50 282 SER A CA 1
ATOM 2031 C C . SER A 1 282 ? 12.564 0.940 4.115 1.00 87.50 282 SER A C 1
ATOM 2033 O O . SER A 1 282 ? 13.416 0.699 3.262 1.00 87.50 282 SER A O 1
ATOM 2035 N N . ASN A 1 283 ? 11.257 0.766 3.907 1.00 90.50 283 ASN A N 1
ATOM 2036 C CA . ASN A 1 283 ? 10.655 0.251 2.668 1.00 90.50 283 ASN A CA 1
ATOM 2037 C C . ASN A 1 283 ? 11.230 0.917 1.412 1.00 90.50 283 ASN A C 1
ATOM 2039 O O . ASN A 1 283 ? 11.497 0.265 0.405 1.00 90.50 283 ASN A O 1
ATOM 2043 N N . ILE A 1 284 ? 11.456 2.231 1.496 1.00 87.81 284 ILE A N 1
ATOM 2044 C CA . ILE A 1 284 ? 12.034 3.011 0.409 1.00 87.81 284 ILE A CA 1
ATOM 2045 C C . ILE A 1 284 ? 13.499 2.632 0.167 1.00 87.81 284 ILE A C 1
ATOM 2047 O O . ILE A 1 284 ? 13.904 2.422 -0.974 1.00 87.81 284 ILE A O 1
ATOM 2051 N N . ALA A 1 285 ? 14.301 2.555 1.229 1.00 85.31 285 ALA A N 1
ATOM 2052 C CA . ALA A 1 285 ? 15.709 2.201 1.102 1.00 85.31 285 ALA A CA 1
ATOM 2053 C C . ALA A 1 285 ? 15.860 0.794 0.506 1.00 85.31 285 ALA A C 1
ATOM 2055 O O . ALA A 1 285 ? 16.687 0.600 -0.382 1.00 85.31 285 ALA A O 1
ATOM 2056 N N . THR A 1 286 ? 15.016 -0.151 0.932 1.00 90.19 286 THR A N 1
ATOM 2057 C CA . THR A 1 286 ? 15.006 -1.529 0.432 1.00 90.19 286 THR A CA 1
ATOM 2058 C C . THR A 1 286 ? 14.828 -1.574 -1.085 1.00 90.19 286 THR A C 1
ATOM 2060 O O . THR A 1 286 ? 15.688 -2.111 -1.777 1.00 90.19 286 THR A O 1
ATOM 2063 N N . ILE A 1 287 ? 13.766 -0.973 -1.635 1.00 91.50 287 ILE A N 1
ATOM 2064 C CA . ILE A 1 287 ? 13.519 -1.034 -3.087 1.00 91.50 287 ILE A CA 1
ATOM 2065 C C . ILE A 1 287 ? 14.544 -0.229 -3.902 1.00 91.50 287 ILE A C 1
ATOM 2067 O O . ILE A 1 287 ? 14.953 -0.665 -4.978 1.00 91.50 287 ILE A O 1
ATOM 2071 N N . SER A 1 288 ? 15.026 0.906 -3.385 1.00 86.56 288 SER A N 1
ATOM 2072 C CA . SER A 1 288 ? 16.069 1.692 -4.055 1.00 86.56 288 SER A CA 1
ATOM 2073 C C . SER A 1 288 ? 17.386 0.923 -4.169 1.00 86.56 288 SER A C 1
ATOM 2075 O O . SER A 1 288 ? 18.015 0.949 -5.223 1.00 86.56 288 SER A O 1
ATOM 2077 N N . LEU A 1 289 ? 17.788 0.210 -3.111 1.00 84.25 289 LEU A N 1
ATOM 2078 C CA . LEU A 1 289 ? 19.010 -0.600 -3.103 1.00 84.25 289 LEU A CA 1
ATOM 2079 C C . LEU A 1 289 ? 18.882 -1.866 -3.955 1.00 84.25 289 LEU A C 1
ATOM 2081 O O . LEU A 1 289 ? 19.863 -2.307 -4.549 1.00 84.25 289 LEU A O 1
ATOM 2085 N N . MET A 1 290 ? 17.685 -2.450 -4.024 1.00 88.38 290 MET A N 1
ATOM 2086 C CA . MET A 1 290 ? 17.436 -3.661 -4.809 1.00 88.38 290 MET A CA 1
ATOM 2087 C C . MET A 1 290 ? 17.271 -3.392 -6.306 1.00 88.38 290 MET A C 1
ATOM 2089 O O . MET A 1 290 ? 17.465 -4.314 -7.090 1.00 88.38 290 MET A O 1
ATOM 2093 N N . GLY A 1 291 ? 16.985 -2.154 -6.720 1.00 86.69 291 GLY A N 1
ATOM 2094 C CA . GLY A 1 291 ? 16.781 -1.782 -8.126 1.00 86.69 291 GLY A CA 1
ATOM 2095 C C . GLY A 1 291 ? 17.856 -2.318 -9.083 1.00 86.69 291 GLY A C 1
ATOM 2096 O O . GLY A 1 291 ? 17.518 -3.101 -9.971 1.00 86.69 291 GLY A O 1
ATOM 2097 N N . PRO A 1 292 ? 19.151 -1.991 -8.890 1.00 84.75 292 PRO A N 1
ATOM 2098 C CA . PRO A 1 292 ? 20.222 -2.495 -9.755 1.00 84.75 292 PRO A CA 1
ATOM 2099 C C . PRO A 1 292 ? 20.314 -4.028 -9.798 1.00 84.75 292 PRO A C 1
ATOM 2101 O O . PRO A 1 292 ? 20.599 -4.604 -10.848 1.00 84.75 292 PRO A O 1
ATOM 2104 N N . VAL A 1 293 ? 20.036 -4.702 -8.678 1.00 87.69 293 VAL A N 1
ATOM 2105 C CA . VAL A 1 293 ? 20.036 -6.172 -8.589 1.00 87.69 293 VAL A CA 1
ATOM 2106 C C . VAL A 1 293 ? 18.878 -6.758 -9.400 1.00 87.69 293 VAL A C 1
ATOM 2108 O O . VAL A 1 293 ? 19.087 -7.670 -10.191 1.00 87.69 293 VAL A O 1
ATOM 2111 N N . LEU A 1 294 ? 17.670 -6.211 -9.245 1.00 90.44 294 LEU A N 1
ATOM 2112 C CA . LEU A 1 294 ? 16.462 -6.644 -9.954 1.00 90.44 294 LEU A CA 1
ATOM 2113 C C . LEU A 1 294 ? 16.596 -6.458 -11.467 1.00 90.44 294 LEU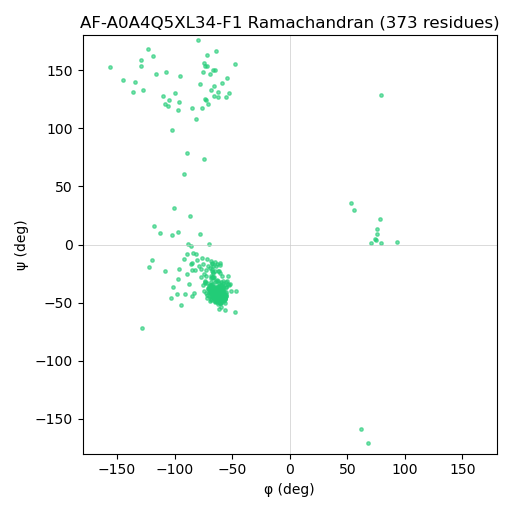 A C 1
ATOM 2115 O O . LEU A 1 294 ? 16.242 -7.356 -12.227 1.00 90.44 294 LEU A O 1
ATOM 2119 N N . ILE A 1 295 ? 17.155 -5.322 -11.892 1.00 86.62 295 ILE A N 1
ATOM 2120 C CA . ILE A 1 295 ? 17.454 -5.041 -13.300 1.00 86.62 295 ILE A CA 1
ATOM 2121 C C . ILE A 1 295 ? 18.451 -6.073 -13.838 1.00 86.62 295 ILE A C 1
ATOM 2123 O O . ILE A 1 295 ? 18.191 -6.700 -14.864 1.00 86.62 295 ILE A O 1
ATOM 2127 N N . SER A 1 296 ? 19.542 -6.322 -13.109 1.00 84.12 296 SER A N 1
ATOM 2128 C CA . SER A 1 296 ? 20.564 -7.302 -13.505 1.00 84.12 296 SER A CA 1
ATOM 2129 C C . SER A 1 296 ? 19.999 -8.723 -13.623 1.00 84.12 296 SER A C 1
ATOM 2131 O O . SER A 1 296 ? 20.327 -9.436 -14.566 1.00 84.12 296 SER A O 1
ATOM 2133 N N . LEU A 1 297 ? 19.120 -9.127 -12.699 1.00 86.31 297 LEU A N 1
ATOM 2134 C CA . LEU A 1 297 ? 18.440 -10.426 -12.746 1.00 86.31 297 LEU A CA 1
ATOM 2135 C C . LEU A 1 297 ? 17.462 -10.523 -13.919 1.00 86.31 297 LEU A C 1
ATOM 2137 O O . LEU A 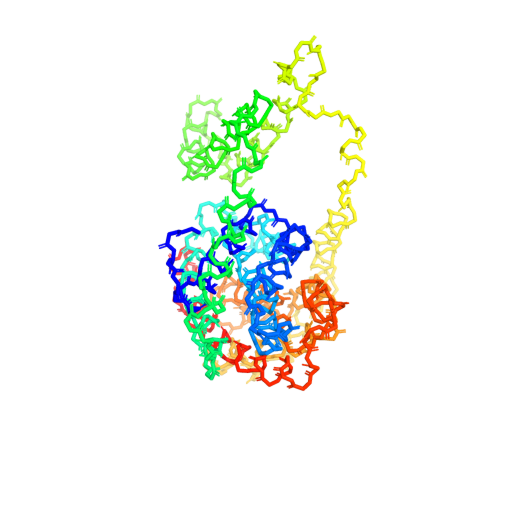1 297 ? 17.373 -11.575 -14.546 1.00 86.31 297 LEU A O 1
ATOM 2141 N N . SER A 1 298 ? 16.763 -9.433 -14.245 1.00 86.19 298 SER A N 1
ATOM 2142 C CA . SER A 1 298 ? 15.865 -9.408 -15.401 1.00 86.19 298 SER A CA 1
ATOM 2143 C C . SER A 1 298 ? 16.610 -9.507 -16.731 1.00 86.19 298 SER A C 1
ATOM 2145 O O . SER A 1 298 ? 16.157 -10.216 -17.619 1.00 86.19 298 SER A O 1
ATOM 2147 N N . ALA A 1 299 ? 17.792 -8.890 -16.845 1.00 82.12 299 ALA A N 1
ATOM 2148 C CA . ALA A 1 299 ? 18.630 -8.978 -18.041 1.00 82.12 299 ALA A CA 1
ATOM 2149 C C . ALA A 1 299 ? 19.186 -10.393 -18.285 1.00 82.12 299 ALA A C 1
ATOM 2151 O O . ALA A 1 299 ? 19.515 -10.736 -19.417 1.00 82.12 299 ALA A O 1
ATOM 2152 N N . GLY A 1 300 ? 19.301 -11.207 -17.231 1.00 77.06 300 GLY A N 1
ATOM 2153 C CA . GLY A 1 300 ? 19.685 -12.615 -17.329 1.00 77.06 300 GLY A CA 1
ATOM 2154 C C . GLY A 1 300 ? 18.524 -13.565 -17.641 1.00 77.06 300 GLY A C 1
ATOM 2155 O O . GLY A 1 300 ? 18.768 -14.748 -17.848 1.00 77.06 300 GLY A O 1
ATOM 2156 N N . SER A 1 301 ? 17.273 -13.088 -17.659 1.00 80.06 301 SER A N 1
ATOM 2157 C CA . SER A 1 301 ? 16.109 -13.921 -17.963 1.00 80.06 301 SER A CA 1
ATOM 2158 C C . SER A 1 301 ? 15.726 -13.807 -19.434 1.00 80.06 301 SER A C 1
ATOM 2160 O O . SER A 1 301 ? 15.370 -12.735 -19.906 1.00 80.06 301 SER A O 1
ATOM 2162 N N . GLU A 1 302 ? 15.702 -14.934 -20.145 1.00 76.06 302 GLU A N 1
ATOM 2163 C CA . GLU A 1 302 ? 15.224 -14.980 -21.538 1.00 76.06 302 GLU A CA 1
ATOM 2164 C C . GLU A 1 302 ? 13.691 -14.890 -21.647 1.00 76.06 302 GLU A C 1
ATOM 2166 O O . GLU A 1 302 ? 13.150 -14.641 -22.718 1.00 76.06 302 GLU A O 1
ATOM 2171 N N . THR A 1 303 ? 12.972 -15.126 -20.545 1.00 78.75 303 THR A N 1
ATOM 2172 C CA . THR A 1 303 ? 11.509 -15.310 -20.562 1.00 78.75 303 THR A CA 1
ATOM 2173 C C . THR A 1 303 ? 10.718 -14.153 -19.962 1.00 78.75 303 THR A C 1
ATOM 2175 O O . THR A 1 303 ? 9.524 -14.038 -20.230 1.00 78.75 303 THR A O 1
ATOM 2178 N N . LEU A 1 304 ? 11.331 -13.337 -19.097 1.00 86.00 304 LEU A N 1
ATOM 2179 C CA . LEU A 1 304 ? 10.632 -12.322 -18.307 1.00 86.00 304 LEU A CA 1
ATOM 2180 C C . LEU A 1 304 ? 11.398 -10.997 -18.302 1.00 86.00 304 LEU A C 1
ATOM 2182 O O . LEU A 1 304 ? 12.578 -10.960 -17.977 1.00 86.00 304 LEU A O 1
ATOM 2186 N N . GLY A 1 305 ? 10.695 -9.896 -18.578 1.00 88.00 305 GLY A N 1
ATOM 2187 C CA . GLY A 1 305 ? 11.263 -8.546 -18.524 1.00 88.00 305 GLY A CA 1
ATOM 2188 C C . GLY A 1 305 ? 11.359 -7.965 -17.108 1.00 88.00 305 GLY A C 1
ATOM 2189 O O . GLY A 1 305 ? 10.857 -8.532 -16.136 1.00 88.00 305 GLY A O 1
ATOM 2190 N N . ALA A 1 306 ? 11.941 -6.766 -16.993 1.00 90.62 306 ALA A N 1
ATOM 2191 C CA . ALA A 1 306 ? 12.164 -6.069 -15.720 1.00 90.62 306 ALA A CA 1
ATOM 2192 C C . ALA A 1 306 ? 10.893 -5.895 -14.862 1.00 90.62 306 ALA A C 1
ATOM 2194 O O . ALA A 1 306 ? 10.951 -6.012 -13.635 1.00 90.62 306 ALA A O 1
ATOM 2195 N N . GLY A 1 307 ? 9.729 -5.700 -15.495 1.00 92.94 307 GLY A N 1
ATOM 2196 C CA . GLY A 1 307 ? 8.425 -5.614 -14.823 1.00 92.94 307 GLY A CA 1
ATOM 2197 C C . GLY A 1 307 ? 8.093 -6.823 -13.944 1.00 92.94 307 GLY A C 1
ATOM 2198 O O . GLY A 1 307 ? 7.561 -6.657 -12.846 1.00 92.94 307 GLY A O 1
ATOM 2199 N N . ALA A 1 308 ? 8.479 -8.026 -14.374 1.00 93.44 308 ALA A N 1
ATOM 2200 C CA . ALA A 1 308 ? 8.226 -9.272 -13.652 1.00 93.44 308 ALA A CA 1
ATOM 2201 C C . ALA A 1 308 ? 8.985 -9.370 -12.319 1.00 93.44 308 ALA A C 1
ATOM 2203 O O . ALA A 1 308 ? 8.558 -10.092 -11.420 1.00 93.44 308 ALA A O 1
ATOM 2204 N N . PHE A 1 309 ? 10.094 -8.638 -12.181 1.00 94.00 309 PHE A N 1
ATOM 2205 C CA . PHE A 1 309 ? 10.949 -8.651 -10.994 1.00 94.00 309 PHE A CA 1
ATOM 2206 C C . PHE A 1 309 ? 10.732 -7.406 -10.130 1.00 94.00 309 PHE A C 1
ATOM 2208 O O . PHE A 1 309 ? 10.564 -7.514 -8.915 1.00 94.00 309 PHE A O 1
ATOM 2215 N N . ILE A 1 310 ? 10.690 -6.222 -10.747 1.00 95.19 310 ILE A N 1
ATOM 2216 C CA . ILE A 1 310 ? 10.618 -4.940 -10.034 1.00 95.19 310 ILE A CA 1
ATOM 2217 C C . ILE A 1 310 ? 9.257 -4.750 -9.356 1.00 95.19 310 ILE A C 1
ATOM 2219 O O . ILE A 1 310 ? 9.211 -4.357 -8.191 1.00 95.19 310 ILE A O 1
ATOM 2223 N N . VAL A 1 311 ? 8.150 -5.062 -10.040 1.00 96.69 311 VAL A N 1
ATOM 2224 C CA . VAL A 1 311 ? 6.796 -4.870 -9.490 1.00 96.69 311 VAL A CA 1
ATOM 2225 C C . VAL A 1 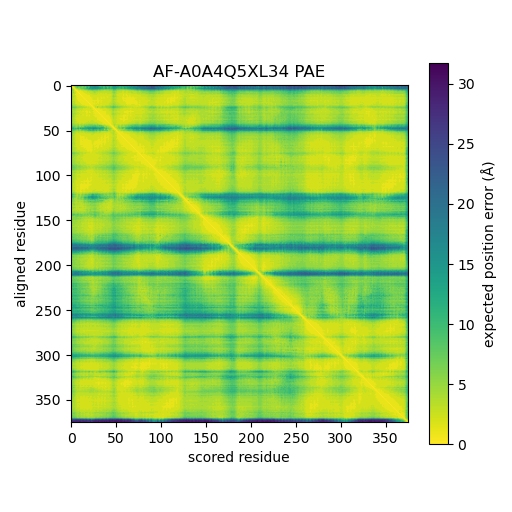311 ? 6.561 -5.699 -8.220 1.00 96.69 311 VAL A C 1
ATOM 2227 O O . VAL A 1 311 ? 6.235 -5.104 -7.186 1.00 96.69 311 VAL A O 1
ATOM 2230 N N . PRO A 1 312 ? 6.748 -7.036 -8.217 1.00 96.38 312 PRO A N 1
ATOM 2231 C CA . PRO A 1 312 ? 6.566 -7.809 -6.993 1.00 96.38 312 PRO A CA 1
ATOM 2232 C C . PRO A 1 312 ? 7.590 -7.443 -5.915 1.00 96.38 312 PRO A C 1
ATOM 2234 O O . PRO A 1 312 ? 7.229 -7.441 -4.743 1.00 96.38 312 PRO A O 1
ATOM 2237 N N . ALA A 1 313 ? 8.825 -7.066 -6.262 1.00 96.44 313 ALA A N 1
ATOM 2238 C CA . ALA A 1 313 ? 9.801 -6.615 -5.270 1.00 96.44 313 ALA A CA 1
ATOM 2239 C C . ALA A 1 313 ? 9.390 -5.293 -4.599 1.00 96.44 313 ALA A C 1
ATOM 2241 O O . ALA A 1 313 ? 9.514 -5.156 -3.385 1.00 96.44 313 ALA A O 1
ATOM 2242 N N . ALA A 1 314 ? 8.843 -4.332 -5.342 1.00 96.12 314 ALA A N 1
ATOM 2243 C CA . ALA A 1 314 ? 8.348 -3.081 -4.772 1.00 96.12 314 ALA A CA 1
ATOM 2244 C C . ALA A 1 314 ? 7.139 -3.294 -3.851 1.00 96.12 314 ALA A C 1
ATOM 2246 O O . ALA A 1 314 ? 7.058 -2.705 -2.768 1.00 96.12 314 ALA A O 1
ATOM 2247 N N . MET A 1 315 ? 6.227 -4.187 -4.247 1.00 97.31 315 MET A N 1
ATOM 2248 C CA . MET A 1 315 ? 5.108 -4.584 -3.396 1.00 97.31 315 MET A CA 1
ATOM 2249 C C . MET A 1 315 ? 5.600 -5.322 -2.144 1.00 97.31 315 MET A C 1
ATOM 2251 O O . MET A 1 315 ? 5.137 -5.018 -1.047 1.00 97.31 315 MET A O 1
ATOM 2255 N N . ALA A 1 316 ? 6.582 -6.217 -2.278 1.00 96.88 316 ALA A N 1
ATOM 2256 C CA . ALA A 1 316 ? 7.216 -6.931 -1.170 1.00 96.88 316 ALA A CA 1
ATOM 2257 C C . ALA A 1 316 ? 7.948 -5.983 -0.209 1.00 96.88 316 ALA A C 1
ATOM 2259 O O . ALA A 1 316 ? 7.858 -6.151 1.003 1.00 96.88 316 ALA A O 1
ATOM 2260 N N . ALA A 1 317 ? 8.597 -4.933 -0.720 1.00 95.44 317 ALA A N 1
ATOM 2261 C CA . ALA A 1 317 ? 9.239 -3.901 0.095 1.00 95.44 317 ALA A CA 1
ATOM 2262 C C . ALA A 1 317 ? 8.227 -3.093 0.919 1.00 95.44 317 ALA A C 1
ATOM 2264 O O . ALA A 1 317 ? 8.600 -2.389 1.847 1.00 95.44 317 ALA A O 1
ATOM 2265 N N . SER A 1 318 ? 6.932 -3.179 0.612 1.00 92.25 318 SER A N 1
ATOM 2266 C CA . SER A 1 318 ? 5.887 -2.598 1.453 1.00 92.25 318 SER A CA 1
ATOM 2267 C C . SER A 1 318 ? 5.380 -3.564 2.535 1.00 92.25 318 SER A C 1
ATOM 2269 O O . SER A 1 318 ? 4.644 -3.134 3.417 1.00 92.25 318 SER A O 1
ATOM 2271 N N . MET A 1 319 ? 5.780 -4.842 2.522 1.00 89.25 319 MET A N 1
ATOM 2272 C CA . MET A 1 319 ? 5.262 -5.911 3.393 1.00 89.25 319 MET A CA 1
ATOM 2273 C C . MET A 1 319 ? 6.061 -6.087 4.690 1.00 89.25 319 MET A C 1
ATOM 2275 O O . MET A 1 319 ? 6.594 -7.156 4.968 1.00 89.25 319 MET A O 1
ATOM 2279 N N . GLY A 1 320 ? 6.112 -5.043 5.514 1.00 87.50 320 GLY A N 1
ATOM 2280 C CA . GLY A 1 320 ? 6.583 -5.154 6.897 1.00 87.50 320 GLY A CA 1
ATOM 2281 C C . GLY A 1 320 ? 5.426 -5.482 7.843 1.00 87.50 320 GLY A C 1
ATOM 2282 O O . GLY A 1 320 ? 4.887 -4.568 8.471 1.00 87.50 320 GLY A O 1
ATOM 2283 N N . PHE A 1 321 ? 4.978 -6.744 7.910 1.00 94.12 321 PHE A N 1
ATOM 2284 C CA . PHE A 1 321 ? 3.822 -7.164 8.728 1.00 94.12 321 PHE A CA 1
ATOM 2285 C C . PHE A 1 321 ? 4.194 -7.742 10.107 1.00 94.12 321 PHE A C 1
ATOM 2287 O O . PHE A 1 321 ? 3.328 -7.787 10.989 1.00 94.12 321 PHE A O 1
ATOM 2294 N N . ALA A 1 322 ? 5.426 -8.219 10.306 1.00 94.12 322 ALA A N 1
ATOM 2295 C CA . ALA A 1 322 ? 5.827 -8.962 11.503 1.00 94.12 322 ALA A CA 1
ATOM 2296 C C . ALA A 1 322 ? 6.379 -8.069 12.618 1.00 94.12 322 ALA A C 1
ATOM 2298 O O . ALA A 1 322 ? 6.045 -8.272 13.788 1.00 94.12 322 ALA A O 1
ATOM 2299 N N . MET A 1 323 ? 7.210 -7.086 12.279 1.00 93.31 323 MET A N 1
ATOM 2300 C CA . MET A 1 323 ? 7.866 -6.222 13.253 1.00 93.31 323 MET A CA 1
ATOM 2301 C C . MET A 1 323 ? 7.083 -4.918 13.461 1.00 93.31 323 MET A C 1
ATOM 2303 O O . MET A 1 323 ? 6.557 -4.348 12.499 1.00 93.31 323 MET A O 1
ATOM 2307 N N . PRO A 1 324 ? 7.055 -4.367 14.694 1.00 89.94 324 PRO A N 1
ATOM 2308 C CA . PRO A 1 324 ? 6.502 -3.034 14.938 1.00 89.94 324 PRO A CA 1
ATOM 2309 C C . PRO A 1 324 ? 7.194 -1.948 14.110 1.00 89.94 324 PRO A C 1
ATOM 2311 O O . PRO A 1 324 ? 6.558 -0.986 13.702 1.00 89.94 324 PRO A O 1
ATOM 2314 N N . VAL A 1 325 ? 8.494 -2.115 13.860 1.00 87.88 325 VAL A N 1
ATOM 2315 C CA . VAL A 1 325 ? 9.330 -1.153 13.130 1.00 87.88 325 VAL A CA 1
ATOM 2316 C C . VAL A 1 325 ? 9.242 -1.348 11.610 1.00 87.88 325 VAL A C 1
ATOM 2318 O O . VAL A 1 325 ? 9.579 -0.432 10.870 1.00 87.88 325 VAL A O 1
ATOM 2321 N N . GLY A 1 326 ? 8.730 -2.495 11.142 1.00 86.19 326 GLY A N 1
ATOM 2322 C CA . GLY A 1 326 ? 8.640 -2.821 9.713 1.00 86.19 326 GLY A CA 1
ATOM 2323 C C . GLY A 1 326 ? 7.665 -1.931 8.936 1.00 86.19 326 GLY A C 1
ATOM 2324 O O . GLY A 1 326 ? 7.740 -1.827 7.717 1.00 86.19 326 GLY A O 1
ATOM 2325 N N . SER A 1 327 ? 6.741 -1.246 9.618 1.00 89.88 327 SER A N 1
ATOM 2326 C CA . SER A 1 327 ? 5.949 -0.177 9.007 1.00 89.88 327 SER A CA 1
ATOM 2327 C C . SER A 1 327 ? 5.424 0.807 10.049 1.00 89.88 327 SER A C 1
ATOM 2329 O O . SER A 1 327 ? 5.151 0.449 11.196 1.00 89.88 327 SER A O 1
ATOM 2331 N N . ALA A 1 328 ? 5.200 2.057 9.636 1.00 89.75 328 ALA A N 1
ATOM 2332 C CA . ALA A 1 328 ? 4.588 3.070 10.498 1.00 89.75 328 ALA A CA 1
ATOM 2333 C C . ALA A 1 328 ? 3.196 2.640 10.999 1.00 89.75 328 ALA A C 1
ATOM 2335 O O . ALA A 1 328 ? 2.854 2.874 12.157 1.00 89.75 328 ALA A O 1
ATOM 2336 N N . SER A 1 329 ? 2.417 1.953 10.157 1.00 93.31 329 SER A N 1
ATOM 2337 C CA . SER A 1 329 ? 1.116 1.383 10.519 1.00 93.31 329 SER A CA 1
ATOM 2338 C C . SER A 1 329 ? 1.226 0.383 11.677 1.00 93.31 329 SER A C 1
ATOM 2340 O O . SER A 1 329 ? 0.449 0.457 12.632 1.00 93.31 329 SER A O 1
ATOM 2342 N N . ASN A 1 330 ? 2.221 -0.513 11.645 1.00 94.31 330 ASN A N 1
ATOM 2343 C CA . ASN A 1 330 ? 2.472 -1.449 12.744 1.00 94.31 330 ASN A CA 1
ATOM 2344 C C . ASN A 1 330 ? 2.953 -0.735 14.006 1.00 94.31 330 ASN A C 1
ATOM 2346 O O . ASN A 1 330 ? 2.521 -1.095 15.100 1.00 94.31 330 ASN A O 1
ATOM 2350 N N . ALA A 1 331 ? 3.803 0.285 13.874 1.00 93.50 331 ALA A N 1
ATOM 2351 C CA . ALA A 1 331 ? 4.282 1.067 15.010 1.00 93.50 331 ALA A CA 1
ATOM 2352 C C . ALA A 1 331 ? 3.122 1.775 15.729 1.00 93.50 331 ALA A C 1
ATOM 2354 O O . ALA A 1 331 ? 3.031 1.714 16.955 1.00 93.50 331 ALA A O 1
ATOM 2355 N N . ILE A 1 332 ? 2.191 2.371 14.973 1.00 95.00 332 ILE A N 1
ATOM 2356 C CA . ILE A 1 332 ? 0.963 2.983 15.508 1.00 95.00 332 ILE A CA 1
ATOM 2357 C C . ILE A 1 332 ? 0.115 1.929 16.224 1.00 95.00 332 ILE A C 1
ATOM 2359 O O . ILE A 1 332 ? -0.311 2.142 17.359 1.00 95.00 332 ILE A O 1
ATOM 2363 N N . ALA A 1 333 ? -0.094 0.773 15.590 1.00 95.38 333 ALA A N 1
ATOM 2364 C CA . ALA A 1 333 ? -0.858 -0.323 16.171 1.00 95.38 333 ALA A CA 1
ATOM 2365 C C . ALA A 1 333 ? -0.247 -0.841 17.482 1.00 95.38 333 ALA A C 1
ATOM 2367 O O . ALA A 1 333 ? -0.956 -1.015 18.478 1.00 95.38 333 ALA A O 1
ATOM 2368 N N . TYR A 1 334 ? 1.067 -1.053 17.502 1.00 95.00 334 TYR A N 1
ATOM 2369 C CA . TYR A 1 334 ? 1.810 -1.485 18.681 1.00 95.00 334 TYR A CA 1
ATOM 2370 C C . TYR A 1 334 ? 1.774 -0.432 19.796 1.00 95.00 334 TYR A C 1
ATOM 2372 O O . TYR A 1 334 ? 1.526 -0.766 20.955 1.00 95.00 334 TYR A O 1
ATOM 2380 N N . GLY A 1 335 ? 1.910 0.849 19.438 1.00 94.25 335 GLY A N 1
ATOM 2381 C CA . GLY A 1 335 ? 1.867 1.986 20.361 1.00 94.25 335 GLY A CA 1
ATOM 2382 C C . GLY A 1 335 ? 0.548 2.139 21.126 1.00 94.25 335 GLY A C 1
ATOM 2383 O O . GLY A 1 335 ? 0.525 2.771 22.177 1.00 94.25 335 GLY A O 1
ATOM 2384 N N . THR A 1 336 ? -0.542 1.508 20.671 1.00 94.88 336 THR A N 1
ATOM 2385 C CA . THR A 1 336 ? -1.811 1.470 21.424 1.00 94.88 336 THR A CA 1
ATOM 2386 C C . THR A 1 336 ? -1.740 0.657 22.723 1.00 94.88 336 THR A C 1
ATOM 2388 O O . THR A 1 336 ? -2.661 0.725 23.538 1.00 94.88 336 THR A O 1
ATOM 2391 N N . GLY A 1 337 ? -0.715 -0.187 22.891 1.00 94.12 337 GLY A N 1
ATOM 2392 C CA . GLY A 1 337 ? -0.592 -1.120 24.014 1.00 94.12 337 GLY A CA 1
ATOM 2393 C C . GLY A 1 337 ? -1.581 -2.294 23.981 1.00 94.12 337 GLY A C 1
ATOM 2394 O O . GLY A 1 337 ? -1.574 -3.129 24.884 1.00 94.12 337 GLY A O 1
ATOM 2395 N N . LYS A 1 338 ? -2.437 -2.395 22.951 1.00 92.56 338 LYS A N 1
ATOM 2396 C CA . LYS A 1 338 ? -3.419 -3.487 22.812 1.00 92.56 338 LYS A CA 1
ATOM 2397 C C . LYS A 1 338 ? -2.834 -4.735 22.149 1.00 92.56 338 LYS A C 1
ATOM 2399 O O . LYS A 1 338 ? -3.381 -5.821 22.322 1.00 92.56 338 LYS A O 1
ATOM 2404 N N . VAL A 1 339 ? -1.743 -4.598 21.395 1.00 93.94 339 VAL A N 1
ATOM 2405 C CA . VAL A 1 339 ? -1.140 -5.683 20.610 1.00 93.94 339 VAL A CA 1
ATOM 2406 C C . VAL A 1 339 ? 0.125 -6.198 21.292 1.00 93.94 339 VAL A C 1
ATOM 2408 O O . VAL A 1 339 ? 1.059 -5.440 21.534 1.00 93.94 339 VAL A O 1
ATOM 2411 N N . LYS A 1 340 ? 0.189 -7.506 21.561 1.00 93.06 340 LYS A N 1
ATOM 2412 C CA . LYS A 1 340 ? 1.416 -8.148 22.049 1.00 93.06 340 LYS A CA 1
ATOM 2413 C C . LYS A 1 340 ? 2.391 -8.369 20.895 1.00 93.06 340 LYS A C 1
ATOM 2415 O O . LYS A 1 340 ? 1.994 -8.861 19.840 1.00 93.06 340 LYS A O 1
ATOM 2420 N N . GLN A 1 341 ? 3.675 -8.104 21.127 1.00 91.75 341 GLN A N 1
ATOM 2421 C CA . GLN A 1 341 ? 4.720 -8.255 20.109 1.00 91.75 341 GLN A CA 1
ATOM 2422 C C . GLN A 1 341 ? 4.779 -9.678 19.525 1.00 91.75 341 GLN A C 1
ATOM 2424 O O . GLN A 1 341 ? 4.824 -9.842 18.312 1.00 91.75 341 GLN A O 1
ATOM 2429 N N . ALA A 1 342 ? 4.697 -10.713 20.368 1.00 92.38 342 ALA A N 1
ATOM 2430 C CA . ALA A 1 342 ? 4.718 -12.106 19.911 1.00 92.38 342 ALA A CA 1
ATOM 2431 C C . ALA A 1 342 ? 3.533 -12.459 18.988 1.00 92.38 342 ALA A C 1
ATOM 2433 O O . ALA A 1 342 ? 3.697 -13.213 18.028 1.00 92.38 342 ALA A O 1
ATOM 2434 N N . ASP A 1 343 ? 2.349 -11.898 19.257 1.00 90.44 343 ASP A N 1
ATOM 2435 C CA . ASP A 1 343 ? 1.162 -12.116 18.426 1.00 90.44 343 ASP A CA 1
ATOM 2436 C C . ASP A 1 343 ? 1.290 -11.398 17.075 1.00 90.44 343 ASP A C 1
ATOM 2438 O O . ASP A 1 343 ? 0.902 -11.963 16.051 1.00 90.44 343 ASP A O 1
ATOM 2442 N N . MET A 1 344 ? 1.862 -10.186 17.067 1.00 94.50 344 MET A N 1
ATOM 2443 C CA . MET A 1 344 ? 2.165 -9.432 15.845 1.00 94.50 344 MET A CA 1
ATOM 2444 C C . MET A 1 344 ? 3.165 -10.188 14.965 1.00 94.50 344 MET A C 1
ATOM 2446 O O . MET A 1 344 ? 2.864 -10.432 13.801 1.00 94.50 344 MET A O 1
ATOM 2450 N N . ILE A 1 345 ? 4.282 -10.656 15.534 1.00 95.38 345 ILE A N 1
ATOM 2451 C CA . ILE A 1 345 ? 5.305 -11.410 14.794 1.00 95.38 345 ILE A CA 1
ATOM 2452 C C . ILE A 1 345 ? 4.704 -12.680 14.190 1.00 95.38 345 ILE A C 1
ATOM 2454 O O . ILE A 1 345 ? 4.843 -12.922 12.994 1.00 95.38 345 ILE A O 1
ATOM 2458 N N . ARG A 1 346 ? 3.988 -13.488 14.984 1.00 94.12 346 ARG A N 1
ATOM 2459 C CA . ARG A 1 346 ? 3.415 -14.750 14.492 1.00 94.12 346 ARG A CA 1
ATOM 2460 C C . ARG A 1 346 ? 2.430 -14.522 13.345 1.00 94.12 346 ARG A C 1
ATOM 2462 O O . ARG A 1 346 ? 2.485 -15.233 12.347 1.00 94.12 346 ARG A O 1
ATOM 2469 N N . ARG A 1 347 ? 1.511 -13.563 13.492 1.00 94.50 347 ARG A N 1
ATOM 2470 C CA . ARG A 1 347 ? 0.497 -13.262 12.466 1.00 94.50 347 ARG A CA 1
ATOM 2471 C C . ARG A 1 347 ? 1.123 -12.610 11.235 1.00 94.50 347 ARG A C 1
ATOM 2473 O O . ARG A 1 347 ? 0.713 -12.926 10.122 1.00 94.50 347 ARG A O 1
ATOM 2480 N N . GLY A 1 348 ? 2.132 -11.772 11.437 1.00 96.06 348 GLY A N 1
ATOM 2481 C CA . GLY A 1 348 ? 2.835 -11.073 10.372 1.00 96.06 348 GLY A CA 1
ATOM 2482 C C . GLY A 1 348 ? 3.691 -11.992 9.527 1.00 96.06 348 GLY A C 1
ATOM 2483 O O . GLY A 1 348 ? 3.629 -11.901 8.313 1.00 96.06 348 GLY A O 1
ATOM 2484 N N . LEU A 1 349 ? 4.389 -12.957 10.131 1.00 96.44 349 LEU A N 1
ATOM 2485 C CA . LEU A 1 349 ? 5.133 -13.967 9.374 1.00 96.44 349 LEU A CA 1
ATOM 2486 C C . LEU A 1 349 ? 4.214 -14.808 8.480 1.00 96.44 349 LEU A C 1
ATOM 2488 O O . LEU A 1 349 ? 4.547 -15.061 7.326 1.00 96.44 349 LEU A O 1
ATOM 2492 N N . ILE A 1 350 ? 3.037 -15.200 8.979 1.00 96.88 350 ILE A N 1
ATOM 2493 C CA . ILE A 1 350 ? 2.039 -15.909 8.162 1.00 96.88 350 ILE A CA 1
ATOM 2494 C C . ILE A 1 350 ? 1.576 -15.012 7.008 1.00 96.88 350 ILE A C 1
ATOM 2496 O O . ILE A 1 350 ? 1.514 -15.466 5.868 1.00 96.88 350 ILE A O 1
ATOM 2500 N N . MET A 1 351 ? 1.293 -13.736 7.289 1.00 97.12 351 MET A N 1
ATOM 2501 C CA . MET A 1 351 ? 0.882 -12.775 6.266 1.00 97.12 351 MET A CA 1
ATOM 2502 C C . MET A 1 351 ? 1.972 -12.567 5.205 1.00 97.12 351 MET A C 1
ATOM 2504 O O . MET A 1 351 ? 1.664 -12.632 4.020 1.00 97.12 351 MET A O 1
ATOM 2508 N N . ASN A 1 352 ? 3.232 -12.395 5.613 1.00 97.06 352 ASN A N 1
ATOM 2509 C CA . ASN A 1 352 ? 4.393 -12.266 4.731 1.00 97.06 352 ASN A CA 1
ATOM 2510 C C . ASN A 1 352 ? 4.515 -13.467 3.791 1.00 97.06 352 ASN A C 1
ATOM 2512 O O . ASN A 1 352 ? 4.678 -13.286 2.590 1.00 97.06 352 ASN A O 1
ATOM 2516 N N . LEU A 1 353 ? 4.389 -14.693 4.311 1.00 97.00 353 LEU A N 1
ATOM 2517 C CA . LEU A 1 353 ? 4.473 -15.908 3.496 1.00 97.00 353 LEU A CA 1
ATOM 2518 C C . LEU A 1 353 ? 3.318 -16.016 2.495 1.00 97.00 353 LEU A C 1
ATOM 2520 O O . LEU A 1 353 ? 3.549 -16.306 1.323 1.00 97.00 353 LEU A O 1
ATOM 2524 N N . CYS A 1 354 ? 2.079 -15.753 2.923 1.00 97.62 354 CYS A N 1
ATOM 2525 C CA . CYS A 1 354 ? 0.939 -15.738 2.005 1.00 97.62 354 CYS A CA 1
ATOM 2526 C C . CYS A 1 354 ? 1.115 -14.677 0.916 1.00 97.62 354 CYS A C 1
ATOM 2528 O O . CYS A 1 354 ? 0.841 -14.930 -0.256 1.00 97.62 354 CYS A O 1
ATOM 2530 N N . ALA A 1 355 ? 1.584 -13.496 1.303 1.00 97.25 355 ALA A N 1
ATOM 2531 C CA . ALA A 1 355 ? 1.756 -12.388 0.393 1.00 97.25 355 ALA A CA 1
ATOM 2532 C C . ALA A 1 355 ? 2.902 -12.627 -0.597 1.00 97.25 355 ALA A C 1
ATOM 2534 O O . ALA A 1 355 ? 2.727 -12.375 -1.784 1.00 97.25 355 ALA A O 1
ATOM 2535 N N . LEU A 1 356 ? 4.005 -13.232 -0.154 1.00 97.69 356 LEU A N 1
ATOM 2536 C CA . LEU A 1 356 ? 5.107 -13.661 -1.012 1.00 97.69 356 LEU A CA 1
ATOM 2537 C C . LEU A 1 356 ? 4.633 -14.596 -2.133 1.00 97.69 356 LEU A C 1
ATOM 2539 O O . LEU A 1 356 ? 5.011 -14.410 -3.289 1.00 97.69 356 LEU A O 1
ATOM 2543 N N . VAL A 1 357 ? 3.774 -15.570 -1.818 1.00 97.50 357 VAL A N 1
ATOM 2544 C CA . VAL A 1 357 ? 3.207 -16.481 -2.828 1.00 97.50 357 VAL A CA 1
ATOM 2545 C C . VAL A 1 357 ? 2.353 -15.712 -3.837 1.00 97.50 357 VAL A C 1
ATOM 2547 O O . VAL A 1 357 ? 2.525 -15.887 -5.042 1.00 97.50 357 VAL A O 1
ATOM 2550 N N . VAL A 1 358 ? 1.473 -14.821 -3.366 1.00 97.94 358 VAL A N 1
ATOM 2551 C CA . VAL A 1 358 ? 0.629 -13.990 -4.242 1.00 97.94 358 VAL A CA 1
ATOM 2552 C C . VAL A 1 358 ? 1.483 -13.109 -5.155 1.00 97.94 358 VAL A C 1
ATOM 2554 O O . VAL A 1 358 ? 1.247 -13.075 -6.359 1.00 97.94 358 VAL A O 1
ATOM 2557 N N . LEU A 1 359 ? 2.503 -12.443 -4.613 1.00 97.19 359 LEU A N 1
ATOM 2558 C CA . LEU A 1 359 ? 3.400 -11.588 -5.390 1.00 97.19 359 LEU A CA 1
ATOM 2559 C C . LEU A 1 359 ? 4.244 -12.377 -6.391 1.00 97.19 359 LEU A C 1
ATOM 2561 O O . LEU A 1 359 ? 4.468 -11.904 -7.500 1.00 97.19 359 LEU A O 1
ATOM 2565 N N . THR A 1 360 ? 4.660 -13.595 -6.043 1.00 96.81 360 THR A N 1
ATOM 2566 C CA . THR A 1 360 ? 5.371 -14.475 -6.980 1.00 96.81 360 THR A CA 1
ATOM 2567 C C . THR A 1 360 ? 4.476 -14.826 -8.168 1.00 96.81 360 THR A C 1
ATOM 2569 O O . THR A 1 360 ? 4.901 -14.713 -9.313 1.00 96.81 360 THR A O 1
ATOM 2572 N N . ILE A 1 361 ? 3.207 -15.174 -7.921 1.00 96.81 361 ILE A N 1
ATOM 2573 C CA . ILE A 1 361 ? 2.232 -15.439 -8.992 1.00 96.81 361 ILE A CA 1
ATOM 2574 C C . ILE A 1 361 ? 2.038 -14.193 -9.862 1.00 96.81 361 ILE A C 1
ATOM 2576 O O . ILE A 1 361 ? 2.040 -14.296 -11.086 1.00 96.81 361 ILE A O 1
ATOM 2580 N N . VAL A 1 362 ? 1.912 -13.015 -9.249 1.00 95.88 362 VAL A N 1
ATOM 2581 C CA . VAL A 1 362 ? 1.756 -11.734 -9.957 1.00 95.88 362 VAL A CA 1
ATOM 2582 C C . VAL A 1 362 ? 2.957 -11.441 -10.851 1.00 95.88 362 VAL A C 1
ATOM 2584 O O . VAL A 1 362 ? 2.760 -11.104 -12.016 1.00 95.88 362 VAL A O 1
ATOM 2587 N N . GLY A 1 363 ? 4.180 -11.622 -10.346 1.00 94.50 363 GLY A N 1
ATOM 2588 C CA . GLY A 1 363 ? 5.410 -11.449 -11.121 1.00 94.50 363 GLY A CA 1
ATOM 2589 C C . GLY A 1 363 ? 5.506 -12.393 -12.320 1.00 94.50 363 GLY A C 1
ATOM 2590 O O . GLY A 1 363 ? 5.987 -11.997 -13.373 1.00 94.50 363 GLY A O 1
ATOM 2591 N N . LEU A 1 364 ? 4.992 -13.619 -12.192 1.00 93.81 364 LEU A N 1
ATOM 2592 C CA . LEU A 1 364 ? 5.005 -14.620 -13.265 1.00 93.81 364 LEU A CA 1
ATOM 2593 C C . LEU A 1 364 ? 3.883 -14.461 -14.295 1.00 93.81 364 LEU A C 1
ATOM 2595 O O . LEU A 1 364 ? 3.986 -15.014 -15.385 1.00 93.81 364 LEU A O 1
ATOM 2599 N N . THR A 1 365 ? 2.788 -13.781 -13.945 1.00 93.94 365 THR A N 1
ATOM 2600 C CA . THR A 1 365 ? 1.563 -13.775 -14.761 1.00 93.94 365 THR A CA 1
ATOM 2601 C C . THR A 1 365 ? 1.078 -12.364 -15.051 1.00 93.94 365 THR A C 1
ATOM 2603 O O . THR A 1 365 ? 1.194 -11.887 -16.174 1.00 93.94 365 THR A O 1
ATOM 2606 N N . LEU A 1 366 ? 0.548 -11.681 -14.038 1.00 93.69 366 LEU A N 1
ATOM 2607 C CA . LEU A 1 366 ? -0.173 -10.425 -14.190 1.00 93.69 366 LEU A CA 1
ATOM 2608 C C . LEU A 1 366 ? 0.742 -9.264 -14.594 1.00 93.69 366 LEU A C 1
ATOM 2610 O O . LEU A 1 366 ? 0.364 -8.480 -15.457 1.00 93.69 366 LEU A O 1
ATOM 2614 N N . ALA A 1 367 ? 1.941 -9.164 -14.014 1.00 93.19 367 ALA A N 1
ATOM 2615 C CA . ALA A 1 367 ? 2.884 -8.108 -14.373 1.00 93.19 367 ALA A CA 1
ATOM 2616 C C . ALA A 1 367 ? 3.366 -8.232 -15.836 1.00 93.19 367 ALA A C 1
ATOM 2618 O O . ALA A 1 367 ? 3.222 -7.252 -16.563 1.00 93.19 367 ALA A O 1
ATOM 2619 N N . PRO A 1 368 ? 3.829 -9.403 -16.323 1.00 91.38 368 PRO A N 1
ATOM 2620 C CA . PRO A 1 368 ? 4.121 -9.600 -17.746 1.00 91.38 368 PRO A CA 1
ATOM 2621 C C . PRO A 1 368 ? 2.904 -9.393 -18.653 1.00 91.38 368 PRO A C 1
ATOM 2623 O O . PRO A 1 368 ? 3.027 -8.821 -19.728 1.00 91.38 368 PRO A O 1
ATOM 2626 N N . LEU A 1 369 ? 1.715 -9.837 -18.234 1.00 91.81 369 LEU A N 1
ATOM 2627 C CA . LEU A 1 369 ? 0.497 -9.695 -19.035 1.00 91.81 369 LEU A CA 1
ATOM 2628 C C . LEU A 1 369 ? 0.117 -8.225 -19.259 1.00 91.81 369 LEU A C 1
ATOM 2630 O O . LEU A 1 369 ? -0.302 -7.866 -20.354 1.00 91.81 369 LEU A O 1
ATOM 2634 N N . VAL A 1 370 ? 0.231 -7.396 -18.219 1.00 91.50 370 VAL A N 1
ATOM 2635 C CA . VAL A 1 370 ? -0.177 -5.986 -18.264 1.00 91.50 370 VAL A CA 1
ATOM 2636 C C . VAL A 1 370 ? 0.907 -5.104 -18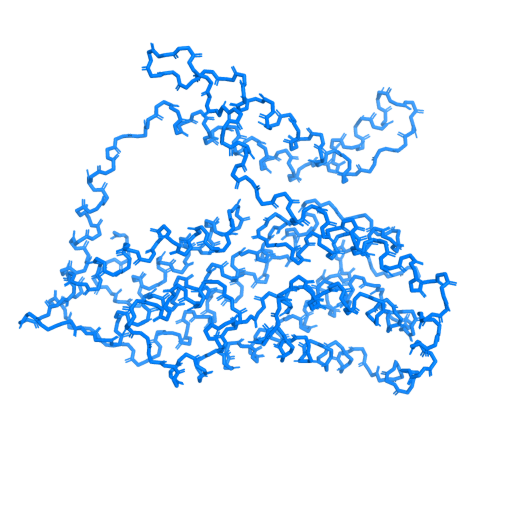.875 1.00 91.50 370 VAL A C 1
ATOM 2638 O O . VAL A 1 370 ? 0.588 -4.226 -19.665 1.00 91.50 370 VAL A O 1
ATOM 2641 N N . LEU A 1 371 ? 2.177 -5.331 -18.531 1.00 88.38 371 LEU A N 1
ATOM 2642 C CA . LEU A 1 371 ? 3.294 -4.486 -18.976 1.00 88.38 371 LEU A CA 1
ATOM 2643 C C . LEU A 1 371 ? 3.887 -4.924 -20.323 1.00 88.38 371 LEU A C 1
ATOM 2645 O O . LEU A 1 371 ? 4.839 -4.313 -20.801 1.00 88.38 371 LEU A O 1
ATOM 2649 N N . GLY A 1 372 ? 3.333 -5.983 -20.917 1.00 69.75 372 GLY A N 1
ATOM 2650 C CA . GLY A 1 372 ? 3.923 -6.687 -22.046 1.00 69.75 372 GLY A CA 1
ATOM 2651 C C . GLY A 1 372 ? 5.030 -7.637 -21.584 1.00 69.75 372 GLY A C 1
ATOM 2652 O O . GLY A 1 372 ? 5.943 -7.261 -20.844 1.00 69.75 372 GLY A O 1
ATOM 2653 N N . GLY A 1 373 ? 4.953 -8.899 -22.019 1.00 50.50 373 GLY A N 1
ATOM 2654 C CA . GLY A 1 373 ? 6.125 -9.772 -22.025 1.00 50.50 373 GLY A CA 1
ATOM 2655 C C . GLY A 1 373 ? 7.190 -9.108 -22.896 1.00 50.50 373 GLY A C 1
ATOM 2656 O O . GLY A 1 373 ? 6.833 -8.501 -23.905 1.00 50.50 373 GLY A O 1
ATOM 2657 N N . ALA A 1 374 ? 8.451 -9.148 -22.459 1.00 37.09 374 ALA A N 1
ATOM 2658 C CA . ALA A 1 374 ? 9.566 -8.471 -23.122 1.00 37.09 374 ALA A CA 1
ATOM 2659 C C . ALA A 1 374 ? 9.589 -8.719 -24.649 1.00 37.09 374 ALA A C 1
ATOM 2661 O O . ALA A 1 374 ? 9.067 -9.748 -25.092 1.00 37.09 374 ALA A O 1
ATOM 2662 N N . PRO A 1 375 ? 10.185 -7.820 -25.458 1.00 38.59 375 PRO A N 1
ATOM 2663 C CA . PRO A 1 375 ? 10.670 -8.231 -26.773 1.00 38.59 375 PRO A CA 1
ATOM 2664 C C . PRO A 1 375 ? 11.629 -9.424 -26.673 1.00 38.59 375 PRO A C 1
ATOM 2666 O O . PRO A 1 375 ? 12.368 -9.504 -25.660 1.00 38.59 375 PRO A O 1
#

Radius of gyration: 22.2 Å; Cα contacts (8 Å, |Δi|>4): 585; chains: 1; bounding box: 54×54×68 Å